Protein 3KLJ (pdb70)

GO terms:
  GO:0050660 flavin adenine dinucleotide binding (F, IDA)
  GO:0009055 electron transfer activity (F, IDA)
  GO:0015044 rubredoxin-NAD+ reductase activity (F, IDA)
  GO:0072592 oxygen metabolic process (P, IDA)

Solvent-accessible surface area: 17736 Å² total; per-residue (Å²): 156,70,13,75,1,0,0,9,11,4,12,13,8,0,11,12,0,0,116,13,0,46,80,108,30,126,28,6,4,0,2,11,67,37,126,38,18,0,4,85,48,53,73,7,24,41,0,5,28,134,113,71,44,22,76,68,3,33,52,63,122,97,93,54,8,128,172,46,111,7,92,38,36,54,72,31,93,3,44,46,11,53,25,143,94,59,46,0,27,2,154,83,44,69,108,2,110,4,90,60,0,0,0,6,23,17,6,84,12,36,145,72,200,6,47,88,20,158,100,60,16,20,16,48,20,13,39,37,0,68,118,0,34,86,30,5,140,115,91,37,85,1,0,0,5,7,18,30,36,72,0,1,31,0,0,40,4,0,61,87,57,65,16,84,11,16,1,0,8,119,80,72,42,1,3,45,158,51,1,18,110,54,0,0,53,20,0,45,74,33,0,66,177,90,56,1,81,2,75,43,95,17,87,22,114,143,30,8,109,35,2,136,53,2,0,4,0,4,16,46,46,42,110,9,39,39,93,13,10,137,127,21,142,9,31,44,162,117,0,0,52,14,57,46,45,0,50,16,70,44,158,33,1,12,0,0,3,29,0,2,18,16,189,62,109,24,62,38,58,40,60,5,7,54,66,5,0,68,2,0,0,21,12,3,31,69,73,117,27,67,7,82,94,74,46,50,46,97,34,12,163,0,27,84,21,34,0,9,30,15,47,81,7,78,112,20,177,42,77,75,60,21,106,22,94,82,138,92,45,1,6,0,0,13,0,88,126,59,92,6,47,0,2,0,2,0,31,31,58,68,21,0,37,91,1,41,131,5,26,103,84,52,83,78,5,145,63,47,89,42,32,97,19,0,56,122,72,60

Radius of gyration: 22.46 Å; Cα contacts (8 Å, |Δi|>4): 890; chains: 1; bounding box: 48×58×66 Å

Secondary structure (DSSP, 8-state):
-B-SEEEE--SHHHHHHHHHHTTT-S-EEEE-SSSS--B-GGGHHHHHHS---GGGTBSS-HHHHHHTT-EEE-S--EEEEETTTTEEEETTS-EEE-SEEEE---EEE-----TT-S-EE--SSHHHHHHHHHHHHHHS-EEEE--SHHHHHHHHHHHHHT--EEEE-SSSSS-TTTS-HHHHHHHHHHHHTTT-EEE-S--GGG-HHHHHHSEEEE---EEE--GGGTTS---BSSSEEE-TT-B-SSTTEEE-GGGEEETTB----HHHHHHHHHHHHHHHTT------------EEEETTEEEEEES--TT---SEEEEEE-SS-EEEEEEETTEEEEEEEES-HHHHHHHHHHHHTT-B-S--S-HHHHHTT-

Foldseek 3Di:
DEWAEEEEAAELLSVLLVVLLFPLGQTAEYEHLAQDGYFPQVCLLCCLQVVDARVVTHPDDPVVCVVRVYHYDYNWHFQAADQVQQWTAIPVRDIYHYNFYEYEHAKDADDDDFPLAPDEAARGDNVSSVVQNVQQVVLQAAEEEAQDQVSQSNQVSNVSNPGHYEYEYQAAFGPLFFDPPVRRVLVQVVCVVVRHYYHYNDDRNVVNVVNNSHHYYYDHDIFADDNNCVVDPFDDDRAGEAEQLQDTPGPSYGYFAQRYAYPNDRPRDSVRSSQRSSSNSCVSSPHRDGHDDDDFDWDDPHPPKTKGWDARPNPDDAPDWDWDDDPQKTKIFGHHQQATHIIMMIRCVVQSVVNRCRNVVGPGQPDPPHPVSVSVVD

Organism: Clostridium acetobutylicum (strain ATCC 824 / DSM 792 / JCM 1419 / IAM 19013 / LMG 5710 / NBRC 13948 / NRRL B-527 / VKM B-1787 / 2291 / W) (NCBI:txid272562)

Nearest PDB structures (foldseek):
  3klj-assembly1_A  TM=1.003E+00  e=1.150E-79  Clostridium acetobutylicum
  3lxd-assembly1_A  TM=8.531E-01  e=1.198E-29  Novosphingobium aromaticivorans DSM 12444
  1xhc-assembly1_A  TM=8.259E-01  e=2.264E-26  Pyrococcus furiosus DSM 3638
  2v3b-assembly1_A  TM=8.814E-01  e=6.189E-26  Pseudomonas aeruginosa PAO1
  5vn0-assembly2_C  TM=8.274E-01  e=6.611E-22  Levilactobacillus brevis ATCC 367

CATH classification: 3.50.50.60 (+2 more: 3.50.50.60, 3.30.390.30)

Structure (mmCIF, N/CA/C/O backbone):
data_3KLJ
#
_entry.id   3KLJ
#
_cell.length_a   98.576
_cell.length_b   98.576
_cell.length_c   88.267
_cell.angle_alpha   90.00
_cell.angle_beta   90.00
_cell.angle_gamma   90.00
#
_symmetry.space_group_name_H-M   'P 43 2 2'
#
loop_
_entity.id
_entity.type
_entity.pdbx_description
1 polymer 'NAD(FAD)-dependent dehydrogenase, NirB-family (N-terminal domain)'
2 non-polymer 'FLAVIN-ADENINE DINUCLEOTIDE'
3 water water
#
loop_
_atom_site.group_PDB
_atom_site.id
_atom_site.type_symbol
_atom_site.label_atom_id
_atom_site.label_alt_id
_atom_site.label_comp_id
_atom_site.label_asym_id
_atom_site.label_entity_id
_atom_site.label_seq_id
_atom_site.pdbx_PDB_ins_code
_atom_site.Cartn_x
_atom_site.Cartn_y
_atom_site.Cartn_z
_atom_site.occupancy
_atom_site.B_iso_or_equiv
_atom_site.auth_seq_id
_atom_site.auth_comp_id
_atom_site.auth_asym_id
_atom_site.auth_atom_id
_atom_site.pdbx_PDB_model_num
ATOM 1 N N . LYS A 1 8 ? -7.404 -20.266 -31.477 1.00 45.40 2 LYS A N 1
ATOM 2 C CA . LYS A 1 8 ? -8.107 -19.469 -30.430 1.00 44.49 2 LYS A CA 1
ATOM 3 C C . LYS A 1 8 ? -7.225 -19.193 -29.206 1.00 43.11 2 LYS A C 1
ATOM 4 O O . LYS A 1 8 ? -6.416 -20.044 -28.798 1.00 43.65 2 LYS A O 1
ATOM 10 N N . SER A 1 9 ? -7.383 -17.999 -28.636 1.00 40.41 3 SER A N 1
ATOM 11 C CA . SER A 1 9 ? -6.635 -17.579 -27.455 1.00 37.75 3 SER A CA 1
ATOM 12 C C . SER A 1 9 ? -7.475 -16.641 -26.589 1.00 35.99 3 SER A C 1
ATOM 13 O O . SER A 1 9 ? -8.171 -15.768 -27.112 1.00 35.68 3 SER A O 1
ATOM 16 N N . THR A 1 10 ? -7.410 -16.834 -25.272 1.00 33.43 4 THR A N 1
ATOM 17 C CA . THR A 1 10 ? -8.167 -16.023 -24.310 1.00 31.17 4 THR A CA 1
ATOM 18 C C . THR A 1 10 ? -7.289 -15.591 -23.145 1.00 29.23 4 THR A C 1
ATOM 19 O O . THR A 1 10 ? -6.166 -16.074 -23.008 1.00 29.06 4 THR A O 1
ATOM 23 N N . LYS A 1 11 ? -7.797 -14.673 -22.320 1.00 27.31 5 LYS A N 1
ATOM 24 C CA A LYS A 1 11 ? -7.109 -14.254 -21.100 0.50 26.28 5 LYS A CA 1
ATOM 25 C CA B LYS A 1 11 ? -7.087 -14.276 -21.110 0.50 26.30 5 LYS A CA 1
ATOM 26 C C . LYS A 1 11 ? -7.240 -15.361 -20.047 1.00 25.69 5 LYS A C 1
ATOM 27 O O . LYS A 1 11 ? -6.242 -15.957 -19.621 1.00 25.22 5 LYS A O 1
ATOM 38 N N . ILE A 1 12 ? -8.484 -15.631 -19.645 1.00 24.26 6 ILE A N 1
ATOM 39 C CA . ILE A 1 12 ? -8.779 -16.657 -18.643 1.00 23.23 6 ILE A CA 1
ATOM 40 C C . ILE A 1 12 ? -9.411 -17.882 -19.285 1.00 22.24 6 ILE A C 1
ATOM 41 O O . ILE A 1 12 ? -10.513 -17.809 -19.858 1.00 21.69 6 ILE A O 1
ATOM 46 N N . LEU A 1 13 ? -8.688 -18.995 -19.195 1.00 20.81 7 LEU A N 1
ATOM 47 C CA . LEU A 1 13 ? -9.175 -20.288 -19.637 1.00 20.32 7 LEU A CA 1
ATOM 48 C C . LEU A 1 13 ? -9.623 -21.085 -18.425 1.00 20.04 7 LEU A C 1
ATOM 49 O O . LEU A 1 13 ? -8.850 -21.287 -17.488 1.00 19.35 7 LEU A O 1
ATOM 54 N N . ILE A 1 14 ? -10.875 -21.531 -18.460 1.00 19.87 8 ILE A N 1
ATOM 55 C CA . ILE A 1 14 ? -11.437 -22.350 -17.396 1.00 19.57 8 ILE A CA 1
ATOM 56 C C . ILE A 1 14 ? -11.673 -23.767 -17.912 1.00 19.60 8 ILE A C 1
ATOM 57 O O . ILE A 1 14 ? -12.495 -23.994 -18.815 1.00 19.38 8 ILE A O 1
ATOM 62 N N . LEU A 1 15 ? -10.939 -24.710 -17.331 1.00 19.54 9 LEU A N 1
ATOM 63 C CA . LEU A 1 15 ? -10.986 -26.108 -17.721 1.00 19.89 9 LEU A CA 1
ATOM 64 C C . LEU A 1 15 ? -11.985 -26.872 -16.847 1.00 20.05 9 LEU A C 1
ATOM 65 O O . LEU A 1 15 ? -11.676 -27.256 -15.708 1.00 20.61 9 LEU A O 1
ATOM 70 N N . GLY A 1 16 ? -13.182 -27.076 -17.395 1.00 19.77 10 GLY A N 1
ATOM 71 C CA . GLY A 1 16 ? -14.295 -27.710 -16.705 1.00 19.54 10 GLY A CA 1
ATOM 72 C C . GLY A 1 16 ? -15.376 -26.698 -16.361 1.00 19.40 10 GLY A C 1
ATOM 73 O O . GLY A 1 16 ? -15.084 -25.641 -15.794 1.00 19.55 10 GLY A O 1
ATOM 74 N N . ALA A 1 17 ? -16.626 -27.015 -16.695 1.00 19.19 11 ALA A N 1
ATOM 75 C CA . ALA A 1 17 ? -17.738 -26.112 -16.425 1.00 18.75 11 ALA A CA 1
ATOM 76 C C . ALA A 1 17 ? -18.782 -26.740 -15.487 1.00 18.91 11 ALA A C 1
ATOM 77 O O . ALA A 1 17 ? -19.930 -26.976 -15.859 1.00 19.23 11 ALA A O 1
ATOM 79 N N . GLY A 1 18 ? -18.350 -27.031 -14.269 1.00 18.59 12 GLY A N 1
ATOM 80 C CA . GLY A 1 18 ? -19.253 -27.407 -13.202 1.00 18.58 12 GLY A CA 1
ATOM 81 C C . GLY A 1 18 ? -19.368 -26.215 -12.271 1.00 18.34 12 GLY A C 1
ATOM 82 O O . GLY A 1 18 ? -19.012 -25.090 -12.654 1.00 18.83 12 GLY A O 1
ATOM 83 N N . PRO A 1 19 ? -19.850 -26.444 -11.040 1.00 18.33 13 PRO A N 1
ATOM 84 C CA . PRO A 1 19 ? -20.000 -25.363 -10.050 1.00 17.84 13 PRO A CA 1
ATOM 85 C C . PRO A 1 19 ? -18.697 -24.599 -9.766 1.00 17.85 13 PRO A C 1
ATOM 86 O O . PRO A 1 19 ? -18.730 -23.368 -9.617 1.00 18.24 13 PRO A O 1
ATOM 90 N N . ALA A 1 20 ? -17.565 -25.296 -9.726 1.00 17.18 14 ALA A N 1
ATOM 91 C CA . ALA A 1 20 ? -16.289 -24.618 -9.454 1.00 17.26 14 ALA A CA 1
ATOM 92 C C . ALA A 1 20 ? -15.893 -23.703 -10.597 1.00 17.29 14 ALA A C 1
ATOM 93 O O . ALA A 1 20 ? -15.620 -22.518 -10.372 1.00 17.28 14 ALA A O 1
ATOM 95 N N . GLY A 1 21 ? -15.872 -24.252 -11.815 1.00 17.06 15 GLY A N 1
ATOM 96 C CA . GLY A 1 21 ? -15.655 -23.461 -13.024 1.00 17.22 15 GLY A CA 1
ATOM 97 C C . GLY A 1 21 ? -16.597 -22.273 -13.144 1.00 17.58 15 GLY A C 1
ATOM 98 O O . GLY A 1 21 ? -16.167 -21.150 -13.439 1.00 17.93 15 GLY A O 1
ATOM 99 N N . PHE A 1 22 ? -17.887 -22.510 -12.922 1.00 17.79 16 PHE A N 1
ATOM 100 C CA . PHE A 1 22 ? -18.854 -21.425 -12.965 1.00 17.77 16 PHE A CA 1
ATOM 101 C C . PHE A 1 22 ? -18.492 -20.297 -11.993 1.00 17.89 16 PHE A C 1
ATOM 102 O O . PHE A 1 22 ? -18.473 -19.125 -12.380 1.00 18.29 16 PHE A O 1
ATOM 110 N N . SER A 1 23 ? -18.221 -20.657 -10.737 1.00 18.20 17 SER A N 1
ATOM 111 C CA A SER A 1 23 ? -17.870 -19.678 -9.711 0.50 18.09 17 SER A CA 1
ATOM 112 C CA B SER A 1 23 ? -17.872 -19.676 -9.712 0.50 18.01 17 SER A CA 1
ATOM 113 C C . SER A 1 23 ? -16.636 -18.855 -10.097 1.00 18.13 17 SER A C 1
ATOM 114 O O . SER A 1 23 ? -16.580 -17.655 -9.836 1.00 17.96 17 SER A O 1
ATOM 119 N N . ALA A 1 24 ? -15.650 -19.494 -10.731 1.00 17.99 18 ALA A N 1
ATOM 120 C CA . ALA A 1 24 ? -14.465 -18.755 -11.212 1.00 17.97 18 ALA A CA 1
ATOM 121 C C . ALA A 1 24 ? -14.831 -17.741 -12.301 1.00 17.75 18 ALA A C 1
ATOM 122 O O . ALA A 1 24 ? -14.385 -16.591 -12.259 1.00 17.80 18 ALA A O 1
ATOM 124 N N . ALA A 1 25 ? -15.635 -18.171 -13.272 1.00 17.62 19 ALA A N 1
ATOM 125 C CA . ALA A 1 25 ? -16.106 -17.279 -14.344 1.00 17.76 19 ALA A CA 1
ATOM 126 C C . ALA A 1 25 ? -16.824 -16.073 -13.752 1.00 18.00 19 ALA A C 1
ATOM 127 O O 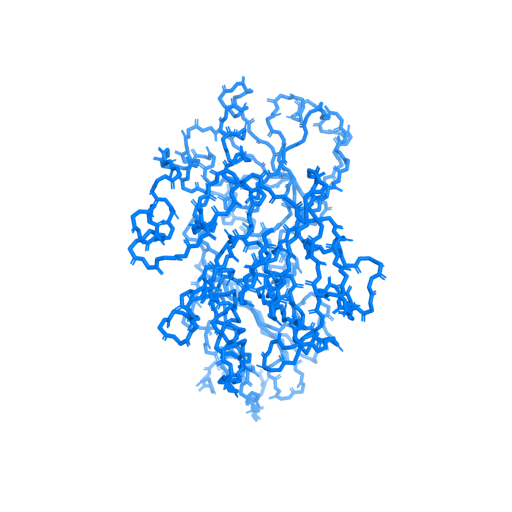. ALA A 1 25 ? -16.455 -14.925 -14.037 1.00 17.94 19 ALA A O 1
ATOM 129 N N . LYS A 1 26 ? -17.816 -16.346 -12.902 1.00 18.10 20 LYS A N 1
ATOM 130 C CA . LYS A 1 26 ? -18.566 -15.305 -12.199 1.00 19.10 20 LYS A CA 1
ATOM 131 C C . LYS A 1 26 ? -17.654 -14.335 -11.435 1.00 19.19 20 LYS A C 1
ATOM 132 O O . LYS A 1 26 ? -17.862 -13.126 -11.473 1.00 19.43 20 LYS A O 1
ATOM 138 N N . ALA A 1 27 ? -16.651 -14.873 -10.748 1.00 19.84 21 ALA A N 1
ATOM 139 C CA . ALA A 1 27 ? -15.683 -14.060 -10.012 1.00 20.50 21 ALA A CA 1
ATOM 140 C C . ALA A 1 27 ? -14.816 -13.198 -10.940 1.00 21.05 21 ALA A C 1
ATOM 141 O O . ALA A 1 27 ? -14.525 -12.049 -10.626 1.00 20.66 21 ALA A O 1
ATOM 143 N N . ALA A 1 28 ? -14.422 -13.761 -12.081 1.00 22.10 22 ALA A N 1
ATOM 144 C CA . ALA A 1 28 ? -13.607 -13.057 -13.081 1.00 22.91 22 ALA A CA 1
ATOM 145 C C . ALA A 1 28 ? -14.355 -11.920 -13.791 1.00 23.78 22 ALA A C 1
ATOM 146 O O . ALA A 1 28 ? -13.725 -11.023 -14.362 1.00 23.89 22 ALA A O 1
ATOM 148 N N . LEU A 1 29 ? -15.690 -11.972 -13.762 1.00 24.72 23 LEU A N 1
ATOM 149 C CA . LEU A 1 29 ? -16.552 -10.975 -14.426 1.00 25.52 23 LEU A CA 1
ATOM 150 C C . LEU A 1 29 ? -16.307 -9.540 -13.980 1.00 26.18 23 LEU A C 1
ATOM 151 O O . LEU A 1 29 ? -16.108 -9.269 -12.793 1.00 26.68 23 LEU A O 1
ATOM 156 N N . GLY A 1 30 ? -16.331 -8.627 -14.944 1.00 26.91 24 GLY A N 1
ATOM 157 C CA . GLY A 1 30 ? -16.078 -7.210 -14.689 1.00 27.77 24 GLY A CA 1
ATOM 158 C C . GLY A 1 30 ? -14.602 -6.909 -14.511 1.00 28.22 24 GLY A C 1
ATOM 159 O O . GLY A 1 30 ? -14.117 -5.874 -14.973 1.00 28.59 24 GLY A O 1
ATOM 160 N N . LYS A 1 31 ? -13.889 -7.817 -13.849 1.00 28.55 25 LYS A N 1
ATOM 161 C CA . LYS A 1 31 ? -12.470 -7.638 -13.577 1.00 29.08 25 LYS A CA 1
ATOM 162 C C . LYS A 1 31 ? -11.619 -8.009 -14.802 1.00 28.96 25 LYS A C 1
ATOM 163 O O . LYS A 1 31 ? -10.721 -7.255 -15.185 1.00 29.25 25 LYS A O 1
ATOM 169 N N . CYS A 1 32 ? -11.892 -9.177 -15.387 1.00 28.69 26 CYS A N 1
ATOM 170 C CA A CYS A 1 32 ? -11.274 -9.561 -16.658 0.50 28.72 26 CYS A CA 1
ATOM 171 C CA B CYS A 1 32 ? -11.269 -9.632 -16.634 0.50 28.21 26 CYS A CA 1
ATOM 172 C C . CYS A 1 32 ? -12.321 -9.598 -17.754 1.00 28.23 26 CYS A C 1
ATOM 173 O O . CYS A 1 32 ? -13.504 -9.836 -17.498 1.00 28.42 26 CYS A O 1
ATOM 178 N N . ASP A 1 33 ? -11.895 -9.328 -18.984 1.00 28.17 27 ASP A N 1
ATOM 179 C CA . ASP A 1 33 ? -12.857 -9.134 -20.084 1.00 27.84 27 ASP A CA 1
ATOM 180 C C . ASP A 1 33 ? -12.822 -10.189 -21.202 1.00 27.17 27 ASP A C 1
ATOM 181 O O . ASP A 1 33 ? -13.436 -9.996 -22.258 1.00 27.78 27 ASP A O 1
ATOM 186 N N . ASP A 1 34 ? -12.110 -11.289 -20.970 1.00 25.81 28 ASP A N 1
ATOM 187 C CA . ASP A 1 34 ? -11.951 -12.333 -21.975 1.00 24.63 28 ASP A CA 1
ATOM 188 C C . ASP A 1 34 ? -11.866 -13.706 -21.298 1.00 23.79 28 ASP A C 1
ATOM 189 O O . ASP A 1 34 ? -10.773 -14.208 -21.004 1.00 22.82 28 ASP A O 1
ATOM 194 N N . ILE A 1 35 ? -13.039 -14.297 -21.070 1.00 22.88 29 ILE A N 1
ATOM 195 C CA . ILE A 1 35 ? -13.182 -15.553 -20.331 1.00 22.35 29 ILE A CA 1
ATOM 196 C C . ILE A 1 35 ? -13.764 -16.660 -21.214 1.00 22.13 29 ILE A C 1
ATOM 197 O O . ILE A 1 35 ? -14.824 -16.487 -21.845 1.00 21.53 29 ILE A O 1
ATOM 202 N N . THR A 1 36 ? -13.079 -17.801 -21.233 1.00 21.65 30 THR A N 1
ATOM 203 C CA . THR A 1 36 ? -13.535 -18.988 -21.956 1.00 21.59 30 THR A CA 1
ATOM 204 C C . THR A 1 36 ? -13.588 -20.206 -21.046 1.00 21.88 30 THR A C 1
ATOM 205 O O . THR A 1 36 ? -12.632 -20.489 -20.323 1.00 22.31 30 THR A O 1
ATOM 209 N N . MET A 1 37 ? -14.704 -20.925 -21.104 1.00 22.13 31 MET A N 1
ATOM 210 C CA . MET A 1 37 ? -14.893 -22.153 -20.352 1.00 22.39 31 MET A CA 1
ATOM 211 C C . MET A 1 37 ? -14.966 -23.340 -21.294 1.00 22.68 31 MET A C 1
ATOM 212 O O . MET A 1 37 ? -15.725 -23.320 -22.269 1.00 22.81 31 MET A O 1
ATOM 217 N N . ILE A 1 38 ? -14.183 -24.371 -20.989 1.00 22.57 32 ILE A N 1
ATOM 218 C CA . ILE A 1 38 ? -14.235 -25.636 -21.707 1.00 23.06 32 ILE A CA 1
ATOM 219 C C . ILE A 1 38 ? -15.042 -26.640 -20.883 1.00 22.97 32 ILE A C 1
ATOM 220 O O . ILE A 1 38 ? -14.760 -26.814 -19.705 1.00 23.02 32 ILE A O 1
ATOM 225 N N . ASN A 1 39 ? -16.043 -27.291 -21.478 1.00 23.55 33 ASN A N 1
ATOM 226 C CA . ASN A 1 39 ? -16.775 -28.349 -20.757 1.00 23.94 33 ASN A CA 1
ATOM 227 C C . ASN A 1 39 ? -17.015 -29.614 -21.561 1.00 23.88 33 ASN A C 1
ATOM 228 O O . ASN A 1 39 ? -17.495 -29.552 -22.692 1.00 23.80 33 ASN A O 1
ATOM 233 N N . SER A 1 40 ? -16.690 -30.755 -20.955 1.00 23.72 34 SER A N 1
ATOM 234 C CA . SER A 1 40 ? -16.809 -32.060 -21.599 1.00 23.95 34 SER A CA 1
ATOM 235 C C . SER A 1 40 ? -18.265 -32.475 -21.833 1.00 23.87 34 SER A C 1
ATOM 236 O O . SER A 1 40 ? -18.549 -33.219 -22.774 1.00 23.97 34 SER A O 1
ATOM 239 N N . GLU A 1 41 ? -19.172 -31.991 -20.981 1.00 23.57 35 GLU A N 1
ATOM 240 C CA . GLU A 1 41 ? -20.607 -32.283 -21.099 1.00 23.36 35 GLU A CA 1
ATOM 241 C C . GLU A 1 41 ? -21.284 -31.350 -22.108 1.00 23.47 35 GLU A C 1
ATOM 242 O O . GLU A 1 41 ? -20.728 -30.311 -22.475 1.00 23.68 35 GLU A O 1
ATOM 248 N N . LYS A 1 42 ? -22.486 -31.718 -22.547 1.00 23.11 36 LYS A N 1
ATOM 249 C CA . LYS A 1 42 ? -23.220 -30.900 -23.516 1.00 23.13 36 LYS A CA 1
ATOM 250 C C . LYS A 1 42 ? -24.158 -29.888 -22.848 1.00 22.80 36 LYS A C 1
ATOM 251 O O . LYS A 1 42 ? -24.966 -29.238 -23.520 1.00 23.06 36 LYS A O 1
ATOM 257 N N . TYR A 1 43 ? -24.019 -29.752 -21.530 1.00 21.86 37 TYR A N 1
ATOM 258 C CA . TYR A 1 43 ? -24.861 -28.866 -20.724 1.00 21.39 37 TYR A CA 1
ATOM 259 C C . TYR A 1 43 ? -24.031 -27.792 -20.035 1.00 21.03 37 TYR A C 1
ATOM 260 O O . TYR A 1 43 ? -22.861 -28.011 -19.701 1.00 21.63 37 TYR A O 1
ATOM 269 N N . LEU A 1 44 ? -24.640 -26.627 -19.841 1.00 20.71 38 LEU A N 1
ATOM 270 C CA . LEU A 1 44 ? -24.065 -25.563 -19.013 1.00 20.13 38 LEU A CA 1
ATOM 271 C C . LEU A 1 44 ? -23.898 -26.030 -17.556 1.00 19.67 38 LEU A C 1
ATOM 272 O O . LEU A 1 44 ? -24.463 -27.060 -17.175 1.00 19.67 38 LEU A O 1
ATOM 277 N N . PRO A 1 45 ? -23.102 -25.295 -16.749 1.00 18.82 39 PRO A N 1
ATOM 278 C CA . PRO A 1 45 ? -22.967 -25.628 -15.336 1.00 18.55 39 PRO A CA 1
ATOM 279 C C . PRO A 1 45 ? -24.304 -25.843 -14.634 1.00 17.63 39 PRO A C 1
ATOM 280 O O . PRO A 1 45 ? -25.204 -25.008 -14.728 1.00 16.66 39 PRO A O 1
ATOM 284 N N . TYR A 1 46 ? -24.410 -26.958 -13.922 1.00 17.34 40 TYR A N 1
ATOM 285 C CA . TYR A 1 46 ? -25.628 -27.266 -13.184 1.00 17.44 40 TYR A CA 1
ATOM 286 C C . TYR A 1 46 ? -25.343 -27.689 -11.751 1.00 17.40 40 TYR A C 1
ATOM 287 O O . TYR A 1 46 ? -24.219 -28.104 -11.424 1.00 17.60 40 TYR A O 1
ATOM 296 N N . TYR A 1 47 ? -26.361 -27.556 -10.902 1.00 17.29 41 TYR A N 1
ATOM 297 C CA . TYR A 1 47 ? -26.243 -27.872 -9.480 1.00 16.83 41 TYR A CA 1
ATOM 298 C C . TYR A 1 47 ? -26.270 -29.389 -9.318 1.00 16.26 41 TYR A C 1
ATOM 299 O O . TYR A 1 47 ? -27.322 -29.990 -9.030 1.00 15.43 41 TYR A O 1
ATOM 308 N N . ARG A 1 48 ? -25.101 -29.988 -9.525 1.00 14.62 42 ARG A N 1
ATOM 309 C CA . ARG A 1 48 ? -24.932 -31.445 -9.541 1.00 14.29 42 ARG A CA 1
ATOM 310 C C . ARG A 1 48 ? -25.596 -32.222 -8.369 1.00 13.71 42 ARG A C 1
ATOM 311 O O . ARG A 1 48 ? -26.154 -33.292 -8.613 1.00 13.08 42 ARG A O 1
ATOM 319 N N . PRO A 1 49 ? -25.527 -31.705 -7.108 1.00 13.60 43 PRO A N 1
ATOM 320 C CA . PRO A 1 49 ? -26.184 -32.443 -6.015 1.00 13.91 43 PRO A CA 1
ATOM 321 C C . PRO A 1 49 ? -27.687 -32.667 -6.168 1.00 14.85 43 PRO A C 1
ATOM 322 O O . PRO A 1 49 ? -28.248 -33.471 -5.422 1.00 14.79 43 PRO A O 1
ATOM 326 N N . ARG A 1 50 ? -28.331 -32.001 -7.126 1.00 15.04 44 ARG A N 1
ATOM 327 C CA . ARG A 1 50 ? -29.773 -32.175 -7.297 1.00 16.30 44 ARG A CA 1
ATOM 328 C C . ARG A 1 50 ? -30.113 -33.244 -8.340 1.00 16.38 44 ARG A C 1
ATOM 329 O O . ARG A 1 50 ? -31.269 -33.392 -8.700 1.00 16.21 44 ARG A O 1
ATOM 337 N N . LEU A 1 51 ? -29.106 -33.992 -8.796 1.00 16.95 45 LEU A N 1
ATOM 338 C CA . LEU A 1 51 ? -29.321 -35.071 -9.766 1.00 17.46 45 LEU A CA 1
ATOM 339 C C . LEU A 1 51 ? -30.349 -36.100 -9.268 1.00 18.42 45 LEU A C 1
ATOM 340 O O . LEU A 1 51 ? -31.102 -36.668 -10.063 1.00 18.47 45 LEU A O 1
ATOM 345 N N . ASN A 1 52 ? -30.398 -36.312 -7.954 1.00 19.04 46 ASN A N 1
ATOM 346 C CA A ASN A 1 52 ? -31.388 -37.206 -7.366 0.50 19.60 46 ASN A CA 1
ATOM 347 C CA B ASN A 1 52 ? -31.392 -37.202 -7.358 0.50 19.67 46 ASN A CA 1
ATOM 348 C C . ASN A 1 52 ? -32.824 -36.753 -7.647 1.00 19.63 46 ASN A C 1
ATOM 349 O O . ASN A 1 52 ? -33.729 -37.574 -7.713 1.00 20.05 46 ASN A O 1
ATOM 358 N N . GLU A 1 53 ? -33.015 -35.447 -7.844 1.00 19.59 47 GLU A N 1
ATOM 359 C CA . GLU A 1 53 ? -34.335 -34.881 -8.150 1.00 19.99 47 GLU A CA 1
ATOM 360 C C . GLU A 1 53 ? -34.768 -35.102 -9.598 1.00 19.58 47 GLU A C 1
ATOM 361 O O . GLU A 1 53 ? -35.969 -35.123 -9.901 1.00 19.51 47 GLU A O 1
ATOM 367 N N . ILE A 1 54 ? -33.790 -35.253 -10.484 1.00 19.25 48 ILE A N 1
ATOM 368 C CA . ILE A 1 54 ? -34.048 -35.640 -11.868 1.00 18.92 48 ILE A CA 1
ATOM 369 C C . ILE A 1 54 ? -34.740 -37.009 -11.847 1.00 18.67 48 ILE A C 1
ATOM 370 O O . ILE A 1 54 ? -35.724 -37.236 -12.551 1.00 18.59 48 ILE A O 1
ATOM 375 N N . ILE A 1 55 ? -34.231 -37.897 -10.996 1.00 18.49 49 ILE A N 1
ATOM 376 C CA . ILE A 1 55 ? -34.822 -39.212 -10.785 1.00 18.36 49 ILE A CA 1
ATOM 377 C C . ILE A 1 55 ? -36.125 -39.106 -9.962 1.00 18.07 49 ILE A C 1
ATOM 378 O O . ILE A 1 55 ? -37.182 -39.503 -10.441 1.00 18.32 49 ILE A O 1
ATOM 383 N N . ALA A 1 56 ? -36.055 -38.544 -8.750 1.00 17.55 50 ALA A N 1
ATOM 384 C CA . ALA A 1 56 ? -37.215 -38.512 -7.837 1.00 17.11 50 ALA A CA 1
ATOM 385 C C . ALA A 1 56 ? -38.430 -37.677 -8.282 1.00 16.91 50 ALA A C 1
ATOM 386 O O . ALA A 1 56 ? -39.574 -38.055 -8.009 1.00 16.37 50 ALA A O 1
ATOM 388 N N . LYS A 1 57 ? -38.183 -36.544 -8.939 1.00 16.75 51 LYS A N 1
ATOM 389 C CA . LYS A 1 57 ? -39.257 -35.601 -9.283 1.00 16.47 51 LYS A CA 1
ATOM 390 C C . LYS A 1 57 ? -39.473 -35.433 -10.782 1.00 15.94 51 LYS A C 1
ATOM 391 O O . LYS A 1 57 ? -40.308 -34.616 -11.205 1.00 15.71 51 LYS A O 1
ATOM 397 N N . ASN A 1 58 ? -38.741 -36.214 -11.577 1.00 15.69 52 ASN A N 1
ATOM 398 C CA A ASN A 1 58 ? -38.843 -36.145 -13.041 0.50 15.32 52 ASN A CA 1
ATOM 399 C CA B ASN A 1 58 ? -38.800 -36.144 -13.043 0.50 15.59 52 ASN A CA 1
ATOM 400 C C . ASN A 1 58 ? -38.499 -34.742 -13.570 1.00 15.23 52 ASN A C 1
ATOM 401 O O . ASN A 1 58 ? -39.076 -34.279 -14.557 1.00 15.18 52 ASN A O 1
ATOM 410 N N . LYS A 1 59 ? -37.571 -34.066 -12.893 1.00 15.26 53 LYS A N 1
ATOM 411 C CA . LYS A 1 59 ? -37.075 -32.764 -13.339 1.00 15.28 53 LYS A CA 1
ATOM 412 C C . LYS A 1 59 ? -36.080 -32.954 -14.486 1.00 15.45 53 LYS A C 1
ATOM 413 O O . LYS A 1 59 ? -35.493 -34.029 -14.630 1.00 15.56 53 LYS A O 1
ATOM 419 N N . SER A 1 60 ? -35.904 -31.924 -15.311 1.00 15.77 54 SER A N 1
ATOM 420 C CA . SER A 1 60 ? -34.945 -31.979 -16.417 1.00 15.77 54 SER A CA 1
ATOM 421 C C . SER A 1 60 ? -33.704 -31.130 -16.144 1.00 16.01 54 SER A C 1
ATOM 422 O O . SER A 1 60 ? -33.560 -30.543 -15.051 1.00 15.54 54 SER A O 1
ATOM 425 N N . ILE A 1 61 ? -32.794 -31.096 -17.124 1.00 15.39 55 ILE A N 1
ATOM 426 C CA . ILE A 1 61 ? -31.552 -30.332 -17.014 1.00 14.95 55 ILE A CA 1
ATOM 427 C C . ILE A 1 61 ? -31.835 -28.854 -16.740 1.00 14.91 55 ILE A C 1
ATOM 428 O O . ILE A 1 61 ? -31.197 -28.232 -15.887 1.00 14.66 55 ILE A O 1
ATOM 433 N N . ASP A 1 62 ? -32.814 -28.318 -17.456 1.00 14.78 56 ASP A N 1
ATOM 434 C CA . ASP A 1 62 ? -33.224 -26.925 -17.321 1.00 15.46 56 ASP A CA 1
ATOM 435 C C . ASP A 1 62 ? -33.558 -26.502 -15.887 1.00 14.95 56 ASP A C 1
ATOM 436 O O . ASP A 1 62 ? -33.301 -25.358 -15.511 1.00 14.66 56 ASP A O 1
ATOM 441 N N . ASP A 1 63 ? -34.101 -27.432 -15.095 1.00 14.46 57 ASP A N 1
ATOM 442 C CA . ASP A 1 63 ? -34.480 -27.151 -13.716 1.00 14.12 57 ASP A CA 1
ATOM 443 C C . ASP A 1 63 ? -33.298 -27.090 -12.757 1.00 13.88 57 ASP A C 1
ATOM 444 O O . ASP A 1 63 ? -33.458 -26.614 -11.633 1.00 13.31 57 ASP A O 1
ATOM 449 N N . ILE A 1 64 ? -32.133 -27.593 -13.176 1.00 13.76 58 ILE A N 1
ATOM 450 C CA . ILE A 1 64 ? -30.966 -27.627 -12.285 1.00 13.62 58 ILE A CA 1
ATOM 451 C C . ILE A 1 64 ? -29.754 -26.812 -12.749 1.00 14.09 58 ILE A C 1
ATOM 452 O O . ILE A 1 64 ? -28.754 -26.729 -12.028 1.00 13.84 58 ILE A O 1
ATOM 457 N N . LEU A 1 65 ? -29.846 -26.219 -13.942 1.00 14.35 59 LEU A N 1
ATOM 458 C CA . LEU A 1 65 ? -28.810 -25.307 -14.457 1.00 14.61 59 LEU A CA 1
ATOM 459 C C . LEU A 1 65 ? -28.623 -24.135 -13.492 1.00 14.35 59 LEU A C 1
ATOM 460 O O . LEU A 1 65 ? -29.605 -23.585 -12.983 1.00 13.14 59 LEU A O 1
ATOM 465 N N . ILE A 1 66 ? -27.372 -23.761 -13.238 1.00 14.64 60 ILE A N 1
ATOM 466 C CA . ILE A 1 66 ? -27.091 -22.604 -12.381 1.00 15.23 60 ILE A CA 1
ATOM 467 C C . ILE A 1 66 ? -27.517 -21.311 -13.095 1.00 15.46 60 ILE A C 1
ATOM 468 O O . ILE A 1 66 ? -28.261 -20.490 -12.542 1.00 14.35 60 ILE A O 1
ATOM 473 N N . LYS A 1 67 ? -27.036 -21.138 -14.325 1.00 15.93 61 LYS A N 1
ATOM 474 C CA . LYS A 1 67 ? -27.448 -20.017 -15.160 1.00 16.43 61 LYS A CA 1
ATOM 475 C C . LYS A 1 67 ? -27.865 -20.546 -16.511 1.00 16.89 61 LYS A C 1
ATOM 476 O O . LYS A 1 67 ? -27.291 -21.523 -17.001 1.00 17.10 61 LYS A O 1
ATOM 482 N N . LYS A 1 68 ? -28.851 -19.892 -17.110 1.00 17.27 62 LYS A N 1
ATOM 483 C CA . LYS A 1 68 ? -29.303 -20.220 -18.466 1.00 17.98 62 LYS A CA 1
ATOM 484 C C . LYS A 1 68 ? -28.375 -19.604 -19.511 1.00 18.07 62 LYS A C 1
ATOM 485 O O . LYS A 1 68 ? -27.523 -18.772 -19.175 1.00 18.22 62 LYS A O 1
ATOM 491 N N . ASN A 1 69 ? -28.530 -20.031 -20.764 1.00 17.98 63 ASN A N 1
ATOM 492 C CA A ASN A 1 69 ? -27.692 -19.562 -21.880 0.50 18.18 63 ASN A CA 1
ATOM 493 C CA B ASN A 1 69 ? -27.679 -19.570 -21.865 0.50 18.11 63 ASN A CA 1
ATOM 494 C C . ASN A 1 69 ? -27.518 -18.051 -21.935 1.00 18.21 63 ASN A C 1
ATOM 495 O O . ASN A 1 69 ? -26.402 -17.553 -22.099 1.00 17.80 63 ASN A O 1
ATOM 504 N N . ASP A 1 70 ? -28.640 -17.337 -21.805 1.00 18.30 64 ASP A N 1
ATOM 505 C CA A ASP A 1 70 ? -28.660 -15.880 -21.915 0.50 18.53 64 ASP A CA 1
ATOM 506 C CA B ASP A 1 70 ? -28.684 -15.875 -21.890 0.50 18.57 64 ASP A CA 1
ATOM 507 C C . ASP A 1 70 ? -27.704 -15.182 -20.945 1.00 18.60 64 ASP A C 1
ATOM 508 O O . ASP A 1 70 ? -27.182 -14.111 -21.249 1.00 18.62 64 ASP A O 1
ATOM 517 N N . TRP A 1 71 ? -27.466 -15.793 -19.790 1.00 18.68 65 TRP A N 1
ATOM 518 C CA . TRP A 1 71 ? -26.568 -15.211 -18.807 1.00 18.53 65 TRP A CA 1
ATOM 519 C C . TRP A 1 71 ? -25.130 -15.161 -19.317 1.00 18.79 65 TRP A C 1
ATOM 520 O O . TRP A 1 71 ? -24.449 -14.148 -19.142 1.00 18.72 65 TRP A O 1
ATOM 531 N N . TYR A 1 72 ? -24.670 -16.254 -19.930 1.00 19.12 66 TYR A N 1
ATOM 532 C CA . TYR A 1 72 ? -23.300 -16.333 -20.459 1.00 19.43 66 TYR A CA 1
ATOM 533 C C . TYR A 1 72 ? -23.089 -15.402 -21.646 1.00 20.03 66 TYR A C 1
ATOM 534 O O . TYR A 1 72 ? -21.987 -14.865 -21.824 1.00 20.15 66 TYR A O 1
ATOM 543 N N . GLU A 1 73 ? -24.138 -15.219 -22.452 1.00 20.57 67 GLU A N 1
ATOM 544 C CA . GLU A 1 73 ? -24.101 -14.296 -23.592 1.00 21.66 67 GLU A CA 1
ATOM 545 C C . GLU A 1 73 ? -24.114 -12.828 -23.155 1.00 21.85 67 GLU A C 1
ATOM 546 O O . GLU A 1 73 ? -23.294 -12.033 -23.621 1.00 21.91 67 GLU A O 1
ATOM 552 N N . LYS A 1 74 ? -25.042 -12.475 -22.260 1.00 22.07 68 LYS A N 1
ATOM 553 C CA . LYS A 1 74 ? -25.113 -11.125 -21.694 1.00 22.23 68 LYS A CA 1
ATOM 554 C C . LYS A 1 74 ? -23.784 -10.736 -21.037 1.00 22.29 68 LYS A C 1
ATOM 555 O O . LYS A 1 74 ? -23.360 -9.585 -21.106 1.00 22.26 68 LYS A O 1
ATOM 561 N N . ASN A 1 75 ? -23.126 -11.707 -20.411 1.00 22.52 69 ASN A N 1
ATOM 562 C CA . ASN A 1 75 ? -21.861 -11.458 -19.724 1.00 22.69 69 ASN A CA 1
ATOM 563 C C . ASN A 1 75 ? -20.622 -11.759 -20.555 1.00 23.05 69 ASN A C 1
ATOM 564 O O . ASN A 1 75 ? -19.497 -11.677 -20.050 1.00 23.11 69 ASN A O 1
ATOM 569 N N . ASN A 1 76 ? -20.837 -12.106 -21.823 1.00 23.54 70 ASN A N 1
ATOM 570 C CA . ASN A 1 76 ? -19.752 -12.419 -22.768 1.00 24.16 70 ASN A CA 1
ATOM 571 C C . ASN A 1 76 ? -18.799 -13.551 -22.390 1.00 24.28 70 ASN A C 1
ATOM 572 O O . ASN A 1 76 ? -17.663 -13.595 -22.864 1.00 24.56 70 ASN A O 1
ATOM 577 N N . ILE A 1 77 ? -19.258 -14.462 -21.544 1.00 24.26 71 ILE A N 1
ATOM 578 C CA . ILE A 1 77 ? -18.467 -15.633 -21.216 1.00 24.42 71 ILE A CA 1
ATOM 579 C C . ILE A 1 77 ? -18.677 -16.678 -22.301 1.00 24.59 71 ILE A C 1
ATOM 580 O O . ILE A 1 77 ? -19.809 -17.069 -22.589 1.00 24.90 71 ILE A O 1
ATOM 585 N N . LYS A 1 78 ? -17.578 -17.119 -22.897 1.00 24.83 72 LYS A N 1
ATOM 586 C CA . LYS A 1 78 ? -17.607 -18.103 -23.973 1.00 25.49 72 LYS A CA 1
ATOM 587 C C . LYS A 1 78 ? -17.505 -19.527 -23.438 1.00 25.75 72 LYS A C 1
ATOM 588 O O . LYS A 1 78 ? -16.522 -19.896 -22.778 1.00 25.60 72 LYS A O 1
ATOM 594 N N . VAL A 1 79 ? -18.531 -20.323 -23.714 1.00 26.19 73 VAL A N 1
ATOM 595 C CA . VAL A 1 79 ? -18.558 -21.713 -23.270 1.00 26.71 73 VAL A CA 1
ATOM 596 C C . VAL A 1 79 ? -18.434 -22.627 -24.483 1.00 27.19 73 VAL A C 1
ATOM 597 O O . VAL A 1 79 ? -19.247 -22.559 -25.408 1.00 27.51 73 VAL A O 1
ATOM 601 N N . ILE A 1 80 ? -17.391 -23.453 -24.490 1.00 27.19 74 ILE A N 1
ATOM 602 C CA . ILE A 1 80 ? -17.246 -24.485 -25.512 1.00 27.24 74 ILE A CA 1
ATOM 603 C C . ILE A 1 80 ? -17.703 -25.810 -24.905 1.00 27.08 74 ILE A C 1
ATOM 604 O O . ILE A 1 80 ? -17.016 -26.381 -24.049 1.00 26.55 74 ILE A O 1
ATOM 609 N N . THR A 1 81 ? -18.872 -26.283 -25.338 1.00 26.98 75 THR A N 1
ATOM 610 C CA . THR A 1 81 ? -19.450 -27.522 -24.801 1.00 26.86 75 THR A CA 1
ATOM 611 C C . THR A 1 81 ? -18.990 -28.738 -25.599 1.00 26.41 75 THR A C 1
ATOM 612 O O . THR A 1 81 ? -18.511 -28.603 -26.733 1.00 26.60 75 THR A O 1
ATOM 616 N N . SER A 1 82 ? -19.144 -29.914 -24.987 1.00 25.77 76 SER A N 1
ATOM 617 C CA . SER A 1 82 ? -18.749 -31.201 -25.557 1.00 25.76 76 SER A CA 1
ATOM 618 C C . SER A 1 82 ? -17.283 -31.217 -26.006 1.00 26.21 76 SER A C 1
ATOM 619 O O . SER A 1 82 ? -16.925 -31.877 -26.983 1.00 26.13 76 SER A O 1
ATOM 622 N N . GLU A 1 83 ? -16.447 -30.481 -25.280 1.00 26.39 77 GLU A N 1
ATOM 623 C CA . GLU A 1 83 ? -15.021 -30.425 -25.567 1.00 27.00 77 GLU A CA 1
ATOM 624 C C . GLU A 1 83 ? -14.203 -30.793 -24.327 1.00 26.69 77 GLU A C 1
ATOM 625 O O . GLU A 1 83 ? -14.515 -30.379 -23.206 1.00 26.69 77 GLU A O 1
ATOM 631 N N . PHE A 1 84 ? -13.165 -31.587 -24.555 1.00 26.49 78 PHE A N 1
ATOM 632 C CA . PHE A 1 84 ? -12.415 -32.260 -23.508 1.00 26.62 78 PHE A CA 1
ATOM 633 C C . PHE A 1 84 ? -10.932 -31.923 -23.663 1.00 25.81 78 PHE A C 1
ATOM 634 O O . PHE A 1 84 ? -10.342 -32.180 -24.713 1.00 25.56 78 PHE A O 1
ATOM 642 N N . ALA A 1 85 ? -10.341 -31.329 -22.626 1.00 24.75 79 ALA A N 1
ATOM 643 C CA . ALA A 1 85 ? -8.900 -31.076 -22.594 1.00 23.85 79 ALA A CA 1
ATOM 644 C C . ALA A 1 85 ? -8.171 -32.382 -22.308 1.00 23.22 79 ALA A C 1
ATOM 645 O O . ALA A 1 85 ? -8.567 -33.135 -21.417 1.00 23.09 79 ALA A O 1
ATOM 647 N N . THR A 1 86 ? -7.128 -32.653 -23.088 1.00 22.17 80 THR A N 1
ATOM 648 C CA . THR A 1 86 ? -6.340 -33.876 -22.944 1.00 21.82 80 THR A CA 1
ATOM 649 C C . THR A 1 86 ? -4.915 -33.581 -22.495 1.00 21.84 80 THR A C 1
ATOM 650 O O . THR A 1 86 ? -4.273 -34.441 -21.899 1.00 22.25 80 THR A O 1
ATOM 654 N N . SER A 1 87 ? -4.434 -32.373 -22.790 1.00 21.78 81 SER A N 1
ATOM 655 C CA . SER A 1 87 ? -3.039 -31.985 -22.545 1.00 22.00 81 SER A CA 1
ATOM 656 C C . SER A 1 87 ? -2.927 -30.538 -22.098 1.00 21.55 81 SER A C 1
ATOM 657 O O . SER A 1 87 ? -3.742 -29.698 -22.487 1.00 21.56 81 SER A O 1
ATOM 660 N N . ILE A 1 88 ? -1.907 -30.259 -21.289 1.00 21.17 82 ILE A N 1
ATOM 661 C CA . ILE A 1 88 ? -1.522 -28.895 -20.939 1.00 20.87 82 ILE A CA 1
ATOM 662 C C . ILE A 1 88 ? -0.030 -28.711 -21.227 1.00 20.80 82 ILE A C 1
ATOM 663 O O . ILE A 1 88 ? 0.793 -29.536 -20.822 1.00 20.42 82 ILE A O 1
ATOM 668 N N . ASP A 1 89 ? 0.295 -27.630 -21.934 1.00 20.67 83 ASP A N 1
ATOM 669 C CA . ASP A 1 89 ? 1.673 -27.202 -22.173 1.00 21.18 83 ASP A CA 1
ATOM 670 C C . ASP A 1 89 ? 1.909 -25.858 -21.457 1.00 21.32 83 ASP A C 1
ATOM 671 O O . ASP A 1 89 ? 1.726 -24.790 -22.045 1.00 21.44 83 ASP A O 1
ATOM 676 N N . PRO A 1 90 ? 2.302 -25.914 -20.170 1.00 21.69 84 PRO A N 1
ATOM 677 C CA . PRO A 1 90 ? 2.436 -24.721 -19.331 1.00 21.70 84 PRO A CA 1
ATOM 678 C C . PRO A 1 90 ? 3.401 -23.644 -19.801 1.00 21.87 84 PRO A C 1
ATOM 679 O O . PRO A 1 90 ? 3.146 -22.468 -19.529 1.00 21.62 84 PRO A O 1
ATOM 683 N N . ASN A 1 91 ? 4.494 -24.023 -20.471 1.00 21.78 85 ASN A N 1
ATOM 684 C CA A ASN A 1 91 ? 5.506 -23.060 -20.911 0.50 21.92 85 ASN A CA 1
ATOM 685 C CA B ASN A 1 91 ? 5.483 -23.029 -20.877 0.50 21.91 85 ASN A CA 1
ATOM 686 C C . ASN A 1 91 ? 5.066 -22.258 -22.134 1.00 21.87 85 ASN A C 1
ATOM 687 O O . ASN A 1 91 ? 5.454 -21.101 -22.309 1.00 22.30 85 ASN A O 1
ATOM 696 N N . ASN A 1 92 ? 4.264 -22.890 -22.988 1.00 21.35 86 ASN A N 1
ATOM 697 C CA . ASN A 1 92 ? 3.698 -22.224 -24.161 1.00 21.14 86 ASN A CA 1
ATOM 698 C C . ASN A 1 92 ? 2.269 -21.741 -23.903 1.00 21.16 86 ASN A C 1
ATOM 699 O O . ASN A 1 92 ? 1.652 -21.093 -24.758 1.00 21.15 86 ASN A O 1
ATOM 704 N N . LYS A 1 93 ? 1.766 -22.059 -22.713 1.00 20.86 87 LYS A N 1
ATOM 705 C CA . LYS A 1 93 ? 0.418 -21.696 -22.284 1.00 21.09 87 LYS A CA 1
ATOM 706 C C . LYS A 1 93 ? -0.632 -22.159 -23.293 1.00 20.74 87 LYS A C 1
ATOM 707 O O . LYS A 1 93 ? -1.467 -21.378 -23.748 1.00 20.85 87 LYS A O 1
ATOM 713 N N . LEU A 1 94 ? -0.567 -23.444 -23.636 1.00 20.42 88 LEU A N 1
ATOM 714 C CA . LEU A 1 94 ? -1.476 -24.041 -24.608 1.00 20.25 88 LEU A CA 1
ATOM 715 C C . LEU A 1 94 ? -2.151 -25.264 -24.005 1.00 20.13 88 LEU A C 1
ATOM 716 O O . LEU A 1 94 ? -1.489 -26.120 -23.408 1.00 20.14 88 LEU A O 1
ATOM 721 N N . VAL A 1 95 ? -3.470 -25.336 -24.158 1.00 19.60 89 VAL A N 1
ATOM 722 C CA . VAL A 1 95 ? -4.229 -26.506 -23.756 1.00 19.20 89 VAL A CA 1
ATOM 723 C C . VAL A 1 95 ? -4.678 -27.249 -25.012 1.00 19.39 89 VAL A C 1
ATOM 724 O O . VAL A 1 95 ? -5.222 -26.645 -25.940 1.00 19.16 89 VAL A O 1
ATOM 728 N N . THR A 1 96 ? -4.424 -28.554 -25.050 1.00 19.55 90 THR A N 1
ATOM 729 C CA . THR A 1 96 ? -4.811 -29.374 -26.197 1.00 19.59 90 THR A CA 1
ATOM 730 C C . THR A 1 96 ? -6.089 -30.132 -25.886 1.00 20.09 90 THR A C 1
ATOM 731 O O . THR A 1 96 ? -6.192 -30.811 -24.858 1.00 19.43 90 THR A O 1
ATOM 735 N N . LEU A 1 97 ? -7.054 -30.004 -26.788 1.00 20.69 91 LEU A N 1
ATOM 736 C CA . LEU A 1 97 ? -8.325 -30.694 -26.680 1.00 21.72 91 LEU A CA 1
ATOM 737 C C . LEU A 1 97 ? -8.308 -32.039 -27.405 1.00 22.60 91 LEU A C 1
ATOM 738 O O . LEU A 1 97 ? -7.359 -32.358 -28.137 1.00 22.34 91 LEU A O 1
ATOM 743 N N . LYS A 1 98 ? -9.369 -32.816 -27.192 1.00 23.71 92 LYS A N 1
ATOM 744 C CA . LYS A 1 98 ? -9.560 -34.118 -27.830 1.00 25.18 92 LYS A CA 1
ATOM 745 C C . LYS A 1 98 ? -9.528 -34.018 -29.365 1.00 25.69 92 LYS A C 1
ATOM 746 O O . LYS A 1 98 ? -8.887 -34.835 -30.031 1.00 25.55 92 LYS A O 1
ATOM 752 N N . SER A 1 99 ? -10.197 -32.999 -29.907 1.00 26.39 93 SER A N 1
ATOM 753 C CA . SER A 1 99 ? -10.221 -32.732 -31.355 1.00 27.05 93 SER A CA 1
ATOM 754 C C . SER A 1 99 ? -8.843 -32.475 -31.978 1.00 27.41 93 SER A C 1
ATOM 755 O O . SER A 1 99 ? -8.674 -32.606 -33.194 1.00 27.95 93 SER A O 1
ATOM 758 N N . GLY A 1 100 ? -7.865 -32.124 -31.145 1.00 27.62 94 GLY A N 1
ATOM 759 C CA . GLY A 1 100 ? -6.521 -31.769 -31.612 1.00 27.58 94 GLY A CA 1
ATOM 760 C C . GLY A 1 100 ? -6.332 -30.262 -31.666 1.00 27.69 94 GLY A C 1
ATOM 761 O O . GLY A 1 100 ? -5.220 -29.768 -31.841 1.00 27.44 94 GLY A O 1
ATOM 762 N N . GLU A 1 101 ? -7.442 -29.546 -31.511 1.00 27.97 95 GLU A N 1
ATOM 763 C CA . GLU A 1 101 ? -7.480 -28.090 -31.430 1.00 28.18 95 GLU A CA 1
ATOM 764 C C . GLU A 1 101 ? -6.751 -27.580 -30.177 1.00 27.77 95 GLU A C 1
ATOM 765 O O . GLU A 1 101 ? -6.892 -28.148 -29.089 1.00 27.53 95 GLU A O 1
ATOM 771 N N . LYS A 1 102 ? -5.977 -26.507 -30.329 1.00 27.30 96 LYS A N 1
ATOM 772 C CA . LYS A 1 102 ? -5.271 -25.912 -29.190 1.00 26.98 96 LYS A CA 1
ATOM 773 C C . LYS A 1 102 ? -5.840 -24.554 -28.805 1.00 26.39 96 LYS A C 1
ATOM 774 O O . LYS A 1 102 ? -6.300 -23.798 -29.664 1.00 26.09 96 LYS A O 1
ATOM 780 N N . ILE A 1 103 ? -5.807 -24.253 -27.508 1.00 25.44 97 ILE A N 1
ATOM 781 C CA . ILE A 1 103 ? -6.219 -22.942 -27.007 1.00 24.81 97 ILE A CA 1
ATOM 782 C C . ILE A 1 103 ? -5.122 -22.306 -26.155 1.00 24.04 97 ILE A C 1
ATOM 783 O O . ILE A 1 103 ? -4.632 -22.918 -25.203 1.00 23.87 97 ILE A O 1
ATOM 788 N N . LYS A 1 104 ? -4.744 -21.080 -26.512 1.00 23.01 98 LYS A N 1
ATOM 789 C CA . LYS A 1 104 ? -3.779 -20.305 -25.740 1.00 22.31 98 LYS A CA 1
ATOM 790 C C . LYS A 1 104 ? -4.470 -19.526 -24.627 1.00 21.65 98 LYS A C 1
ATOM 791 O O . LYS A 1 104 ? -5.554 -18.974 -24.825 1.00 22.22 98 LYS A O 1
ATOM 797 N N . TYR A 1 105 ? -3.836 -19.493 -23.460 1.00 20.61 99 TYR A N 1
ATOM 798 C CA . TYR A 1 105 ? -4.355 -18.765 -22.309 1.00 20.20 99 TYR A CA 1
ATOM 799 C C . TYR A 1 105 ? -3.293 -17.839 -21.737 1.00 20.29 99 TYR A C 1
ATOM 800 O O . TYR A 1 105 ? -2.111 -18.026 -21.997 1.00 18.97 99 TYR A O 1
ATOM 809 N N . GLU A 1 106 ? -3.718 -16.860 -20.939 1.00 20.54 100 GLU A N 1
ATOM 810 C CA . GLU A 1 106 ? -2.792 -16.095 -20.101 1.00 21.23 100 GLU A CA 1
ATOM 811 C C . GLU A 1 106 ? -2.831 -16.701 -18.691 1.00 20.84 100 GLU A C 1
ATOM 812 O O . GLU A 1 106 ? -1.797 -16.866 -18.041 1.00 20.93 100 GLU A O 1
ATOM 818 N N . LYS A 1 107 ? -4.036 -17.021 -18.228 1.00 20.82 101 LYS A N 1
ATOM 819 C CA . LYS A 1 107 ? -4.227 -17.773 -16.988 1.00 20.68 101 LYS A CA 1
ATOM 820 C C . LYS A 1 107 ? -5.147 -18.972 -17.187 1.00 20.01 101 LYS A C 1
ATOM 821 O O . LYS A 1 107 ? -6.142 -18.889 -17.918 1.00 19.65 101 LYS A O 1
ATOM 827 N N . LEU A 1 108 ? -4.796 -20.083 -16.538 1.00 18.98 102 LEU A N 1
ATOM 828 C CA . LEU A 1 108 ? -5.551 -21.321 -16.628 1.00 17.86 102 LEU A CA 1
ATOM 829 C C . LEU A 1 108 ? -6.121 -21.690 -15.263 1.00 17.94 102 LEU A C 1
ATOM 830 O O . LEU A 1 108 ? -5.388 -21.768 -14.270 1.00 17.26 102 LEU A O 1
ATOM 835 N N . ILE A 1 109 ? -7.430 -21.913 -15.211 1.00 17.11 10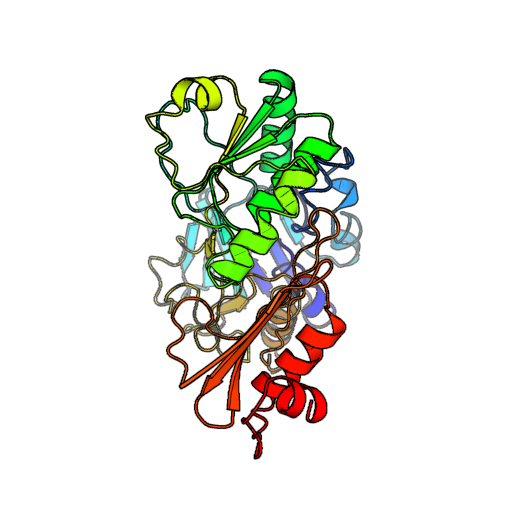3 ILE A N 1
ATOM 836 C CA . ILE A 1 109 ? -8.062 -22.380 -13.983 1.00 17.32 103 ILE A CA 1
ATOM 837 C C . ILE A 1 109 ? -8.573 -23.795 -14.216 1.00 17.56 103 ILE A C 1
ATOM 838 O O . ILE A 1 109 ? -9.461 -24.005 -15.053 1.00 18.06 103 ILE A O 1
ATOM 843 N N . ILE A 1 110 ? -7.998 -24.759 -13.503 1.00 17.22 104 ILE A N 1
ATOM 844 C CA . ILE A 1 110 ? -8.417 -26.165 -13.622 1.00 17.18 104 ILE A CA 1
ATOM 845 C C . ILE A 1 110 ? -9.542 -26.491 -12.633 1.00 17.29 104 ILE A C 1
ATOM 846 O O . ILE A 1 110 ? -9.349 -26.476 -11.404 1.00 16.86 104 ILE A O 1
ATOM 851 N N . ALA A 1 111 ? -10.715 -26.795 -13.183 1.00 17.72 105 ALA A N 1
ATOM 852 C CA . ALA A 1 111 ? -11.913 -27.041 -12.393 1.00 18.11 105 ALA A CA 1
ATOM 853 C C . ALA A 1 111 ? -12.630 -28.296 -12.929 1.00 18.30 105 ALA A C 1
ATOM 854 O O . ALA A 1 111 ? -13.834 -28.291 -13.181 1.00 17.91 105 ALA A O 1
ATOM 856 N N . SER A 1 112 ? -11.859 -29.367 -13.102 1.00 18.45 106 SER A N 1
ATOM 857 C CA . SER A 1 112 ? -12.316 -30.562 -13.821 1.00 18.12 106 SER A CA 1
ATOM 858 C C . SER A 1 112 ? -13.023 -31.581 -12.922 1.00 18.31 106 SER A C 1
ATOM 859 O O . SER A 1 112 ? -13.342 -32.679 -13.366 1.00 18.12 106 SER A O 1
ATOM 862 N N . GLY A 1 113 ? -13.269 -31.218 -11.664 1.00 18.14 107 GLY A N 1
ATOM 863 C CA . GLY A 1 113 ? -14.083 -32.046 -10.774 1.00 18.56 107 GLY A CA 1
ATOM 864 C C . GLY A 1 113 ? -13.612 -33.476 -10.528 1.00 19.11 107 GLY A C 1
ATOM 865 O O . GLY A 1 113 ? -12.411 -33.740 -10.405 1.00 19.06 107 GLY A O 1
ATOM 866 N N . SER A 1 114 ? -14.570 -34.395 -10.440 1.00 18.96 108 SER A N 1
ATOM 867 C CA . SER A 1 114 ? -14.283 -35.772 -10.055 1.00 19.26 108 SER A CA 1
ATOM 868 C C . SER A 1 114 ? -14.731 -36.797 -11.091 1.00 18.92 108 SER A C 1
ATOM 869 O O . SER A 1 114 ? -15.479 -36.484 -12.012 1.00 18.80 108 SER A O 1
ATOM 872 N N . ILE A 1 115 ? -14.275 -38.030 -10.893 1.00 18.65 109 ILE A N 1
ATOM 873 C CA . ILE A 1 115 ? -14.665 -39.163 -11.705 1.00 18.23 109 ILE A CA 1
ATOM 874 C C . ILE A 1 115 ? -15.023 -40.329 -10.767 1.00 17.97 109 ILE A C 1
ATOM 875 O O . ILE A 1 115 ? -14.303 -40.609 -9.809 1.00 17.58 109 ILE A O 1
ATOM 880 N N . ALA A 1 116 ? -16.150 -40.977 -11.041 1.00 17.41 110 ALA A N 1
ATOM 881 C CA . ALA A 1 116 ? -16.622 -42.090 -10.225 1.00 17.63 110 ALA A CA 1
ATOM 882 C C . ALA A 1 116 ? -15.633 -43.252 -10.257 1.00 17.73 110 ALA A C 1
ATOM 883 O O . ALA A 1 116 ? -15.097 -43.587 -11.321 1.00 17.29 110 ALA A O 1
ATOM 885 N N . ASN A 1 117 ? -15.374 -43.836 -9.087 1.00 17.54 111 ASN A N 1
ATOM 886 C CA . ASN A 1 117 ? -14.602 -45.066 -8.993 1.00 18.40 111 ASN A CA 1
ATOM 887 C C . ASN A 1 117 ? -15.341 -46.199 -9.694 1.00 19.16 111 ASN A C 1
ATOM 888 O O . ASN A 1 117 ? -16.536 -46.398 -9.484 1.00 19.12 111 ASN A O 1
ATOM 893 N N . LYS A 1 118 ? -14.628 -46.930 -10.538 1.00 20.48 112 LYS A N 1
ATOM 894 C CA . LYS A 1 118 ? -15.222 -48.048 -11.256 1.00 21.52 112 LYS A CA 1
ATOM 895 C C . LYS A 1 118 ? -14.772 -49.362 -10.649 1.00 21.50 112 LYS A C 1
ATOM 896 O O . LYS A 1 118 ? -13.576 -49.602 -10.486 1.00 21.65 112 LYS A O 1
ATOM 902 N N . ILE A 1 119 ? -15.744 -50.192 -10.285 1.00 21.59 113 ILE A N 1
ATOM 903 C CA . ILE A 1 119 ? -15.471 -51.545 -9.818 1.00 21.73 113 ILE A CA 1
ATOM 904 C C . ILE A 1 119 ? -16.155 -52.579 -10.714 1.00 21.77 113 ILE A C 1
ATOM 905 O O . ILE A 1 119 ? -17.150 -52.284 -11.379 1.00 21.91 113 ILE A O 1
ATOM 910 N N . LYS A 1 120 ? -15.603 -53.786 -10.738 1.00 21.63 114 LYS A N 1
ATOM 911 C CA . LYS A 1 120 ? -16.233 -54.898 -11.432 1.00 21.36 114 LYS A CA 1
ATOM 912 C C . LYS A 1 120 ? -17.280 -55.524 -10.512 1.00 20.91 114 LYS A C 1
ATOM 913 O O . LYS A 1 120 ? -17.020 -55.736 -9.326 1.00 20.92 114 LYS A O 1
ATOM 919 N N . VAL A 1 121 ? -18.469 -55.777 -11.053 1.00 20.36 115 VAL A N 1
ATOM 920 C CA . VAL A 1 121 ? -19.556 -56.418 -10.309 1.00 19.91 115 VAL A CA 1
ATOM 921 C C . VAL A 1 121 ? -19.932 -57.725 -11.009 1.00 20.05 115 VAL A C 1
ATOM 922 O O . VAL A 1 121 ? -20.345 -57.698 -12.170 1.00 20.16 115 VAL A O 1
ATOM 926 N N . PRO A 1 122 ? -19.797 -58.870 -10.309 1.00 19.89 116 PRO A N 1
ATOM 927 C CA . PRO A 1 122 ? -20.087 -60.156 -10.944 1.00 19.98 116 PRO A CA 1
ATOM 928 C C . PRO A 1 122 ? -21.579 -60.300 -11.236 1.00 19.94 116 PRO A C 1
ATOM 929 O O . PRO A 1 122 ? -22.410 -59.863 -10.427 1.00 20.12 116 PRO A O 1
ATOM 933 N N . HIS A 1 123 ? -21.895 -60.884 -12.395 1.00 19.69 117 HIS A N 1
ATOM 934 C CA . HIS A 1 123 ? -23.273 -61.148 -12.851 1.00 19.39 117 HIS A CA 1
ATOM 935 C C . HIS A 1 123 ? -23.956 -59.966 -13.551 1.00 19.22 117 HIS A C 1
ATOM 936 O O . HIS A 1 123 ? -25.015 -60.131 -14.157 1.00 19.25 117 HIS A O 1
ATOM 943 N N . ALA A 1 124 ? -23.347 -58.786 -13.476 1.00 19.01 118 ALA A N 1
ATOM 944 C CA . ALA A 1 124 ? -23.925 -57.586 -14.075 1.00 19.14 118 ALA A CA 1
ATOM 945 C C . ALA A 1 124 ? -23.409 -57.363 -15.491 1.00 19.36 118 ALA A C 1
ATOM 946 O O . ALA A 1 124 ? -22.198 -57.261 -15.711 1.00 19.46 118 ALA A O 1
ATOM 948 N N . ASP A 1 125 ? -24.331 -57.290 -16.446 1.00 19.43 119 ASP A N 1
ATOM 949 C CA . ASP A 1 125 ? -23.974 -56.938 -17.819 1.00 19.80 119 ASP A CA 1
ATOM 950 C C . ASP A 1 125 ? -23.563 -55.472 -17.906 1.00 19.79 119 ASP A C 1
ATOM 951 O O . ASP A 1 125 ? -22.507 -55.147 -18.454 1.00 20.33 119 ASP A O 1
ATOM 956 N N . GLU A 1 126 ? -24.397 -54.595 -17.358 1.00 19.39 120 GLU A N 1
ATOM 957 C CA . GLU A 1 126 ? -24.121 -53.169 -17.368 1.00 19.24 120 GLU A CA 1
ATOM 958 C C . GLU A 1 126 ? -24.075 -52.637 -15.941 1.00 18.73 120 GLU A C 1
ATOM 959 O O . GLU A 1 126 ? -24.970 -52.920 -15.140 1.00 18.40 120 GLU A O 1
ATOM 965 N N . ILE A 1 127 ? -23.016 -51.895 -15.626 1.00 18.31 121 ILE A N 1
ATOM 966 C CA . ILE A 1 127 ? -22.908 -51.196 -14.348 1.00 18.30 121 ILE A CA 1
ATOM 967 C C . ILE A 1 127 ? -23.096 -49.706 -14.581 1.00 17.96 121 ILE A C 1
ATOM 968 O O . ILE A 1 127 ? -22.483 -49.128 -15.474 1.00 18.22 121 ILE A O 1
ATOM 973 N N . PHE A 1 128 ? -23.957 -49.098 -13.776 1.00 17.52 122 PHE A N 1
ATOM 974 C CA . PHE A 1 128 ? -24.205 -47.674 -13.843 1.00 16.99 122 PHE A CA 1
ATOM 975 C C . PHE A 1 128 ? -23.583 -46.991 -12.639 1.00 17.09 122 PHE A C 1
ATOM 976 O O . PHE A 1 128 ? -23.374 -47.612 -11.588 1.00 17.02 122 PHE A O 1
ATOM 984 N N . SER A 1 129 ? -23.264 -45.716 -12.806 1.00 16.66 123 SER A N 1
ATOM 985 C CA . SER A 1 129 ? -23.048 -44.847 -11.656 1.00 16.68 123 SER A CA 1
ATOM 986 C C . SER A 1 129 ? -23.657 -43.491 -11.909 1.00 16.45 123 SER A C 1
ATOM 987 O O . SER A 1 129 ? -23.919 -43.118 -13.048 1.00 16.49 123 SER A O 1
ATOM 990 N N . LEU A 1 130 ? -23.902 -42.770 -10.827 1.00 16.06 124 LEU A N 1
ATOM 991 C CA . LEU A 1 130 ? -24.515 -41.474 -10.914 1.00 15.94 124 LEU A CA 1
ATOM 992 C C . LEU A 1 130 ? -23.459 -40.409 -10.655 1.00 15.94 124 LEU A C 1
ATOM 993 O O . LEU A 1 130 ? -23.044 -40.191 -9.509 1.00 16.32 124 LEU A O 1
ATOM 998 N N . TYR A 1 131 ? -23.016 -39.772 -11.729 1.00 15.65 125 TYR A N 1
ATOM 999 C CA . TYR A 1 131 ? -22.172 -38.593 -11.626 1.00 15.42 125 TYR A CA 1
ATOM 1000 C C . TYR A 1 131 ? -22.782 -37.433 -12.408 1.00 15.40 125 TYR A C 1
ATOM 1001 O O . TYR A 1 131 ? -22.891 -36.322 -11.885 1.00 15.29 125 TYR A O 1
ATOM 1010 N N . SER A 1 132 ? -23.194 -37.714 -13.645 1.00 15.14 126 SER A N 1
ATOM 1011 C CA . SER A 1 132 ? -23.616 -36.687 -14.599 1.00 15.26 126 SER A CA 1
ATOM 1012 C C . SER A 1 132 ? -25.115 -36.690 -14.859 1.00 14.81 126 SER A C 1
ATOM 1013 O O . SER A 1 132 ? -25.813 -37.641 -14.506 1.00 14.84 126 SER A O 1
ATOM 1016 N N . TYR A 1 133 ? -25.607 -35.630 -15.495 1.00 14.82 127 TYR A N 1
ATOM 1017 C CA . TYR A 1 133 ? -27.019 -35.582 -15.891 1.00 14.82 127 TYR A CA 1
ATOM 1018 C C . TYR A 1 133 ? -27.375 -36.740 -16.826 1.00 15.11 127 TYR A C 1
ATOM 1019 O O . TYR A 1 133 ? -28.436 -37.341 -16.689 1.00 14.98 127 TYR A O 1
ATOM 1028 N N . ASP A 1 134 ? -26.484 -37.051 -17.770 1.00 15.31 128 ASP A N 1
ATOM 1029 C CA . ASP A 1 134 ? -26.694 -38.192 -18.672 1.00 15.61 128 ASP A CA 1
ATOM 1030 C C . ASP A 1 134 ? -26.741 -39.524 -17.913 1.00 15.62 128 ASP A C 1
ATOM 1031 O O . ASP A 1 134 ? -27.505 -40.415 -18.278 1.00 16.07 128 ASP A O 1
ATOM 1036 N N . ASP A 1 135 ? -25.931 -39.644 -16.860 1.00 15.64 129 ASP A N 1
ATOM 1037 C CA . ASP A 1 135 ? -25.955 -40.798 -15.960 1.00 15.78 129 ASP A CA 1
ATOM 1038 C C . ASP A 1 135 ? -27.344 -40.988 -15.355 1.00 15.96 129 ASP A C 1
ATOM 1039 O O . ASP A 1 135 ? -27.911 -42.082 -15.422 1.00 15.78 129 ASP A O 1
ATOM 1044 N N . ALA A 1 136 ? -27.880 -39.913 -14.771 1.00 15.84 130 ALA A N 1
ATOM 1045 C CA . ALA A 1 136 ? -29.216 -39.922 -14.187 1.00 16.39 130 ALA A CA 1
ATOM 1046 C C . ALA A 1 136 ? -30.247 -40.467 -15.175 1.00 16.74 130 ALA A C 1
ATOM 1047 O O . ALA A 1 136 ? -31.016 -41.352 -14.824 1.00 16.86 130 ALA A O 1
ATOM 1049 N N . LEU A 1 137 ? -30.237 -39.952 -16.404 1.00 17.36 131 LEU A N 1
ATOM 1050 C CA . LEU A 1 137 ? -31.167 -40.401 -17.449 1.00 17.96 131 LEU A CA 1
ATOM 1051 C C . LEU A 1 137 ? -31.029 -41.892 -17.745 1.00 17.99 131 LEU A C 1
ATOM 1052 O O . LEU A 1 137 ? -32.030 -42.599 -17.837 1.00 18.43 131 LEU A O 1
ATOM 1057 N N . LYS A 1 138 ? -29.790 -42.359 -17.903 1.00 18.18 132 LYS A N 1
ATOM 1058 C CA . LYS A 1 138 ? -29.512 -43.782 -18.120 1.00 18.32 132 LYS A CA 1
ATOM 1059 C C . LYS A 1 138 ? -30.063 -44.638 -16.968 1.00 17.95 132 LYS A C 1
ATOM 1060 O O . LYS A 1 138 ? -30.662 -45.696 -17.198 1.00 17.89 132 LYS A O 1
ATOM 1066 N N . ILE A 1 139 ? -29.858 -44.182 -15.735 1.00 17.54 133 ILE A N 1
ATOM 1067 C CA . ILE A 1 139 ? -30.434 -44.858 -14.570 1.00 17.47 133 ILE A CA 1
ATOM 1068 C C . ILE A 1 139 ? -31.963 -44.814 -14.592 1.00 17.79 133 ILE A C 1
ATOM 1069 O O . ILE A 1 139 ? -32.610 -45.832 -14.349 1.00 17.61 133 ILE A O 1
ATOM 1074 N N . LYS A 1 140 ? -32.534 -43.642 -14.879 1.00 18.64 134 LYS A N 1
ATOM 1075 C CA . LYS A 1 140 ? -33.994 -43.495 -14.970 1.00 20.10 134 LYS A CA 1
ATOM 1076 C C . LYS A 1 140 ? -34.601 -44.586 -15.840 1.00 20.25 134 LYS A C 1
ATOM 1077 O O . LYS A 1 140 ? -35.547 -45.258 -15.434 1.00 20.53 134 LYS A O 1
ATOM 1083 N N . ASP A 1 141 ? -34.022 -44.769 -17.026 1.00 20.68 135 ASP A N 1
ATOM 1084 C CA . ASP A 1 141 ? -34.570 -45.668 -18.039 1.00 21.12 135 ASP A CA 1
ATOM 1085 C C . ASP A 1 141 ? -34.362 -47.143 -17.744 1.00 20.93 135 ASP A C 1
ATOM 1086 O O . ASP A 1 141 ? -35.250 -47.948 -18.018 1.00 20.87 135 ASP A O 1
ATOM 1091 N N . GLU A 1 142 ? -33.204 -47.505 -17.193 1.00 20.70 136 GLU A N 1
ATOM 1092 C CA . GLU A 1 142 ? -32.971 -48.904 -16.839 1.00 20.71 136 GLU A CA 1
ATOM 1093 C C . GLU A 1 142 ? -33.891 -49.351 -15.708 1.00 20.60 136 GLU A C 1
ATOM 1094 O O . GLU A 1 142 ? -34.382 -50.479 -15.720 1.00 20.44 136 GLU A O 1
ATOM 1100 N N . CYS A 1 143 ? -34.131 -48.453 -14.751 1.00 20.66 137 CYS A N 1
ATOM 1101 C CA . CYS A 1 143 ? -35.048 -48.713 -13.635 1.00 20.87 137 CYS A CA 1
ATOM 1102 C C . CYS A 1 143 ? -36.470 -49.011 -14.114 1.00 21.09 137 CYS A C 1
ATOM 1103 O O . CYS A 1 143 ? -37.116 -49.918 -13.592 1.00 21.54 137 CYS A O 1
ATOM 1106 N N . LYS A 1 144 ? -36.949 -48.259 -15.104 1.00 21.36 138 LYS A N 1
ATOM 1107 C CA . LYS A 1 144 ? -38.245 -48.554 -15.740 1.00 21.71 138 LYS A CA 1
ATOM 1108 C C . LYS A 1 144 ? -38.190 -49.863 -16.528 1.00 21.31 138 LYS A C 1
ATOM 1109 O O . LYS A 1 144 ? -39.142 -50.639 -16.524 1.00 21.18 138 LYS A O 1
ATOM 1115 N N . ASN A 1 145 ? -37.061 -50.087 -17.199 1.00 20.99 139 ASN A N 1
ATOM 1116 C CA . ASN A 1 145 ? -36.837 -51.254 -18.062 1.00 20.54 139 ASN A CA 1
ATOM 1117 C C . ASN A 1 145 ? -36.690 -52.567 -17.269 1.00 20.07 139 ASN A C 1
ATOM 1118 O O . ASN A 1 145 ? -37.325 -53.570 -17.594 1.00 19.82 139 ASN A O 1
ATOM 1123 N N . LYS A 1 146 ? -35.860 -52.542 -16.228 1.00 19.60 140 LYS A N 1
ATOM 1124 C CA . LYS A 1 146 ? -35.598 -53.713 -15.389 1.00 19.12 140 LYS A CA 1
ATOM 1125 C C . LYS A 1 146 ? -36.683 -53.903 -14.334 1.00 18.71 140 LYS A C 1
ATOM 1126 O O . LYS A 1 146 ? -37.031 -55.036 -13.988 1.00 18.58 140 LYS A O 1
ATOM 1132 N N . GLY A 1 147 ? -37.212 -52.791 -13.826 1.00 18.18 141 GLY A N 1
ATOM 1133 C CA . GLY A 1 147 ? -38.294 -52.831 -12.844 1.00 17.63 141 GLY A CA 1
ATOM 1134 C C . GLY A 1 147 ? -37.858 -52.671 -11.398 1.00 17.20 141 GLY A C 1
ATOM 1135 O O . GLY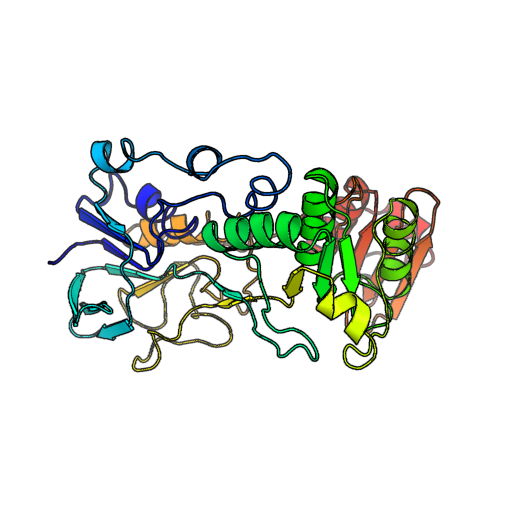 A 1 147 ? -38.706 -52.518 -10.514 1.00 17.13 141 GLY A O 1
ATOM 1136 N N . LYS A 1 148 ? -36.546 -52.736 -11.155 1.00 16.64 142 LYS A N 1
ATOM 1137 C CA . LYS A 1 148 ? -35.959 -52.515 -9.816 1.00 16.60 142 LYS A CA 1
ATOM 1138 C C . LYS A 1 148 ? -34.460 -52.184 -9.892 1.00 16.34 142 LYS A C 1
ATOM 1139 O O . LYS A 1 148 ? -33.801 -52.477 -10.890 1.00 16.13 142 LYS A O 1
ATOM 1145 N N . ALA A 1 149 ? -33.932 -51.563 -8.839 1.00 16.03 143 ALA A N 1
ATOM 1146 C CA . ALA A 1 149 ? -32.515 -51.190 -8.798 1.00 15.81 143 ALA A CA 1
ATOM 1147 C C . ALA A 1 149 ? -31.760 -51.881 -7.658 1.00 15.58 143 ALA A C 1
ATOM 1148 O O . ALA A 1 149 ? -32.335 -52.180 -6.608 1.00 15.56 143 ALA A O 1
ATOM 1150 N N . PHE A 1 150 ? -30.473 -52.138 -7.881 1.00 15.06 144 PHE A N 1
ATOM 1151 C CA . PHE A 1 150 ? -29.596 -52.648 -6.832 1.00 14.33 144 PHE A CA 1
ATOM 1152 C C . PHE A 1 150 ? -28.386 -51.728 -6.745 1.00 14.43 144 PHE A C 1
ATOM 1153 O O . PHE A 1 150 ? -27.595 -51.644 -7.695 1.00 13.68 144 PHE A O 1
ATOM 1161 N N . ILE A 1 151 ? -28.269 -51.016 -5.623 1.00 14.25 145 ILE A N 1
ATOM 1162 C CA . ILE A 1 151 ? -27.188 -50.062 -5.424 1.00 14.92 145 ILE A CA 1
ATOM 1163 C C . ILE A 1 151 ? -26.065 -50.680 -4.591 1.00 15.01 145 ILE A C 1
ATOM 1164 O O . ILE A 1 151 ? -26.272 -51.073 -3.443 1.00 15.35 145 ILE A O 1
ATOM 1169 N N . ILE A 1 152 ? -24.882 -50.772 -5.188 1.00 14.60 146 ILE A N 1
ATOM 1170 C CA . ILE A 1 152 ? -23.699 -51.291 -4.512 1.00 14.53 146 ILE A CA 1
ATOM 1171 C C . ILE A 1 152 ? -22.859 -50.128 -3.980 1.00 14.96 146 ILE A C 1
ATOM 1172 O O . ILE A 1 152 ? -22.463 -49.232 -4.743 1.00 14.99 146 ILE A O 1
ATOM 1177 N N . GLY A 1 153 ? -22.581 -50.145 -2.678 1.00 15.22 147 GLY A N 1
ATOM 1178 C CA . GLY A 1 153 ? -21.804 -49.078 -2.041 1.00 16.15 147 GLY A CA 1
ATOM 1179 C C . GLY A 1 153 ? -22.491 -48.554 -0.800 1.00 16.58 147 GLY A C 1
ATOM 1180 O O . GLY A 1 153 ? -23.700 -48.315 -0.804 1.00 17.41 147 GLY A O 1
ATOM 1181 N N . GLY A 1 154 ? -21.721 -48.363 0.267 1.00 17.01 148 GLY A N 1
ATOM 1182 C CA . GLY A 1 154 ? -22.298 -48.140 1.590 1.00 16.24 148 GLY A CA 1
ATOM 1183 C C . GLY A 1 154 ? -22.455 -46.714 2.068 1.00 16.13 148 GLY A C 1
ATOM 1184 O O . GLY A 1 154 ? -22.737 -46.497 3.251 1.00 15.62 148 GLY A O 1
ATOM 1185 N N . GLY A 1 155 ? -22.278 -45.750 1.157 1.00 15.85 149 GLY A N 1
ATOM 1186 C CA . GLY A 1 155 ? -22.223 -44.328 1.507 1.00 15.45 149 GLY A CA 1
ATOM 1187 C C . GLY A 1 155 ? -23.510 -43.539 1.348 1.00 15.71 149 GLY A C 1
ATOM 1188 O O . GLY A 1 155 ? -24.546 -44.073 0.960 1.00 15.16 149 GLY A O 1
ATOM 1189 N N . ILE A 1 156 ? -23.418 -42.251 1.662 1.00 16.40 150 ILE A N 1
ATOM 1190 C CA . ILE A 1 156 ? -24.524 -41.286 1.596 1.00 17.83 150 ILE A CA 1
ATOM 1191 C C . ILE A 1 156 ? -25.243 -41.251 0.238 1.00 17.53 150 ILE A C 1
ATOM 1192 O O . ILE A 1 156 ? -26.478 -41.310 0.174 1.00 17.49 150 ILE A O 1
ATOM 1197 N N . LEU A 1 157 ? -24.464 -41.148 -0.829 1.00 16.97 151 LEU A N 1
ATOM 1198 C CA . LEU A 1 157 ? -25.019 -41.060 -2.173 1.00 17.39 151 LEU A CA 1
ATOM 1199 C C . LEU A 1 157 ? -25.809 -42.317 -2.544 1.00 16.80 151 LEU A C 1
ATOM 1200 O O . LEU A 1 157 ? -26.884 -42.227 -3.143 1.00 17.14 151 LEU A O 1
ATOM 1205 N N . GLY A 1 158 ? -25.289 -43.483 -2.171 1.00 16.57 152 GLY A N 1
ATOM 1206 C CA . GLY A 1 158 ? -25.983 -44.746 -2.426 1.00 16.10 152 GLY A CA 1
ATOM 1207 C C . GLY A 1 158 ? -27.342 -44.804 -1.745 1.00 15.92 152 GLY A C 1
ATOM 1208 O O . GLY A 1 158 ? -28.331 -45.253 -2.331 1.00 15.71 152 GLY A O 1
ATOM 1209 N N . ILE A 1 159 ? -27.384 -44.336 -0.502 1.00 15.94 153 ILE A N 1
ATOM 1210 C CA . ILE A 1 159 ? -28.627 -44.268 0.263 1.00 15.74 153 ILE A CA 1
ATOM 1211 C C . ILE A 1 159 ? -29.605 -43.240 -0.316 1.00 15.82 153 ILE A C 1
ATOM 1212 O O . ILE A 1 159 ? -30.769 -43.560 -0.536 1.00 15.51 153 ILE A O 1
ATOM 1217 N N . GLU A 1 160 ? -29.132 -42.023 -0.582 1.00 16.36 154 GLU A N 1
ATOM 1218 C CA . GLU A 1 160 ? -29.972 -41.002 -1.215 1.00 17.35 154 GLU A CA 1
ATOM 1219 C C . GLU A 1 160 ? -30.551 -41.447 -2.564 1.00 17.55 154 GLU A C 1
ATOM 1220 O O . GLU A 1 160 ? -31.713 -41.165 -2.850 1.00 17.19 154 GLU A O 1
ATOM 1226 N N . LEU A 1 161 ? -29.734 -42.126 -3.377 1.00 18.04 155 LEU A N 1
ATOM 1227 C CA . LEU A 1 161 ? -30.160 -42.616 -4.698 1.00 18.34 155 LEU A CA 1
ATOM 1228 C C . LEU A 1 161 ? -31.282 -43.633 -4.563 1.00 18.44 155 LEU A C 1
ATOM 1229 O O . LEU A 1 161 ? -32.263 -43.585 -5.313 1.00 18.63 155 LEU A O 1
ATOM 1234 N N . ALA A 1 162 ? -31.131 -44.544 -3.601 1.00 18.76 156 ALA A N 1
ATOM 1235 C CA . ALA A 1 162 ? -32.145 -45.553 -3.306 1.00 18.74 156 ALA A CA 1
ATOM 1236 C C . ALA A 1 162 ? -33.501 -44.911 -3.032 1.00 18.83 156 ALA A C 1
ATOM 1237 O O . ALA A 1 162 ? -34.504 -45.320 -3.614 1.00 18.65 156 ALA A O 1
ATOM 1239 N N . GLN A 1 163 ? -33.521 -43.901 -2.161 1.00 18.90 157 GLN A N 1
ATOM 1240 C CA . GLN A 1 163 ? -34.753 -43.170 -1.862 1.00 19.12 157 GLN A CA 1
ATOM 1241 C C . GLN A 1 163 ? -35.306 -42.475 -3.102 1.00 18.88 157 GLN A C 1
ATOM 1242 O O . GLN A 1 163 ? -36.509 -42.528 -3.353 1.00 18.89 157 GLN A O 1
ATOM 1248 N N . ALA A 1 164 ? -34.430 -41.817 -3.861 1.00 18.61 158 ALA A N 1
ATOM 1249 C CA . ALA A 1 164 ? -34.838 -41.164 -5.111 1.00 18.54 158 ALA A CA 1
ATOM 1250 C C . ALA A 1 164 ? -35.505 -42.146 -6.074 1.00 18.18 158 ALA A C 1
ATOM 1251 O O . ALA A 1 164 ? -36.505 -41.816 -6.709 1.00 18.15 158 ALA A O 1
ATOM 1253 N N . ILE A 1 165 ? -34.949 -43.350 -6.171 1.00 18.12 159 ILE A N 1
ATOM 1254 C CA . ILE A 1 165 ? -35.495 -44.384 -7.039 1.00 17.88 159 ILE A CA 1
ATOM 1255 C C . ILE A 1 165 ? -36.824 -44.926 -6.494 1.00 18.32 159 ILE A C 1
ATOM 1256 O O . ILE A 1 165 ? -37.737 -45.200 -7.283 1.00 18.07 159 ILE A O 1
ATOM 1261 N N . ILE A 1 166 ? -36.921 -45.078 -5.168 1.00 18.30 160 ILE A N 1
ATOM 1262 C CA . ILE A 1 166 ? -38.194 -45.411 -4.508 1.00 18.89 160 ILE A CA 1
ATOM 1263 C C . ILE A 1 166 ? -39.221 -44.331 -4.837 1.00 19.15 160 ILE A C 1
ATOM 1264 O O . ILE A 1 166 ? -40.306 -44.636 -5.322 1.00 19.09 160 ILE A O 1
ATOM 1269 N N . ASP A 1 167 ? -38.853 -43.071 -4.601 1.00 19.41 161 ASP A N 1
ATOM 1270 C CA . ASP A 1 167 ? -39.739 -41.936 -4.871 1.00 19.81 161 ASP A CA 1
ATOM 1271 C C . ASP A 1 167 ? -40.255 -41.872 -6.313 1.00 20.06 161 ASP A C 1
ATOM 1272 O O . ASP A 1 167 ? -41.389 -41.455 -6.542 1.00 19.96 161 ASP A O 1
ATOM 1277 N N . SER A 1 168 ? -39.421 -42.269 -7.274 1.00 20.37 162 SER A N 1
ATOM 1278 C CA . SER A 1 168 ? -39.803 -42.258 -8.691 1.00 20.79 162 SER A CA 1
ATOM 1279 C C . SER A 1 168 ? -40.855 -43.319 -9.019 1.00 21.02 162 SER A C 1
ATOM 1280 O O . SER A 1 168 ? -41.553 -43.219 -10.035 1.00 21.54 162 SER A O 1
ATOM 1283 N N . GLY A 1 169 ? -40.965 -44.331 -8.159 1.00 20.93 163 GLY A N 1
ATOM 1284 C CA . GLY A 1 169 ? -41.946 -45.399 -8.331 1.00 20.94 163 GLY A CA 1
ATOM 1285 C C . GLY A 1 169 ? -41.339 -46.769 -8.574 1.00 20.82 163 GLY A C 1
ATOM 1286 O O . GLY A 1 169 ? -42.034 -47.693 -8.986 1.00 20.84 163 GLY A O 1
ATOM 1287 N N . THR A 1 170 ? -40.043 -46.902 -8.305 1.00 20.67 164 THR A N 1
ATOM 1288 C CA . THR A 1 170 ? -39.324 -48.154 -8.535 1.00 20.58 164 THR A CA 1
ATOM 1289 C C . THR A 1 170 ? -38.664 -48.679 -7.252 1.00 20.47 164 THR A C 1
ATOM 1290 O O . THR A 1 170 ? -37.945 -47.935 -6.580 1.00 20.50 164 THR A O 1
ATOM 1294 N N . PRO A 1 171 ? -38.916 -49.962 -6.902 1.00 20.25 165 PRO A N 1
ATOM 1295 C CA . PRO A 1 171 ? -38.261 -50.574 -5.737 1.00 20.04 165 PRO A CA 1
ATOM 1296 C C . PRO A 1 171 ? -36.735 -50.582 -5.873 1.00 19.87 165 PRO A C 1
ATOM 1297 O O . PRO A 1 171 ? -36.212 -50.640 -6.985 1.00 19.67 165 PRO A O 1
ATOM 1301 N N . ALA A 1 172 ? -36.038 -50.520 -4.744 1.00 19.47 166 ALA A N 1
ATOM 1302 C CA . ALA A 1 172 ? -34.581 -50.485 -4.728 1.00 19.18 166 ALA A CA 1
ATOM 1303 C C . ALA A 1 172 ? -34.051 -50.968 -3.382 1.00 19.06 166 ALA A C 1
ATOM 1304 O O . ALA A 1 172 ? -34.667 -50.728 -2.340 1.00 19.19 166 ALA A O 1
ATOM 1306 N N . SER A 1 173 ? -32.920 -51.666 -3.416 1.00 18.31 167 SER A N 1
ATOM 1307 C CA . SER A 1 173 ? -32.225 -52.071 -2.202 1.00 17.63 167 SER A CA 1
ATOM 1308 C C . SER A 1 173 ? -30.720 -51.864 -2.374 1.00 16.91 167 SER A C 1
ATOM 1309 O O . SER A 1 173 ? -30.230 -51.637 -3.495 1.00 16.92 167 SER A O 1
ATOM 1312 N N . ILE A 1 174 ? -29.992 -51.911 -1.263 1.00 15.52 168 ILE A N 1
ATOM 1313 C CA . ILE A 1 174 ? -28.561 -51.637 -1.275 1.00 14.60 168 ILE A CA 1
ATOM 1314 C C . ILE A 1 174 ? -27.784 -52.883 -0.868 1.00 13.86 168 ILE A C 1
ATOM 1315 O O . ILE A 1 174 ? -28.234 -53.648 -0.015 1.00 14.18 168 ILE A O 1
ATOM 1320 N N . GLY A 1 175 ? -26.621 -53.075 -1.482 1.00 12.65 169 GLY A N 1
ATOM 1321 C CA . GLY A 1 175 ? -25.691 -54.121 -1.078 1.00 11.53 169 GLY A CA 1
ATOM 1322 C C . GLY A 1 175 ? -24.362 -53.511 -0.676 1.00 10.91 169 GLY A C 1
ATOM 1323 O O . GLY A 1 175 ? -23.803 -52.688 -1.407 1.00 11.18 169 GLY A O 1
ATOM 1324 N N . ILE A 1 176 ? -23.871 -53.891 0.501 1.00 10.50 170 ILE A N 1
ATOM 1325 C CA . ILE A 1 176 ? -22.583 -53.409 1.021 1.00 9.96 170 ILE A CA 1
ATOM 1326 C C . ILE A 1 176 ? -21.735 -54.611 1.436 1.00 9.80 170 ILE A C 1
ATOM 1327 O O . ILE A 1 176 ? -22.280 -55.673 1.737 1.00 9.90 170 ILE A O 1
ATOM 1332 N N . ILE A 1 177 ? -20.414 -54.455 1.453 1.00 9.67 171 ILE A N 1
ATOM 1333 C CA . ILE A 1 177 ? -19.531 -55.565 1.838 1.00 10.17 171 ILE A CA 1
ATOM 1334 C C . ILE A 1 177 ? -19.227 -55.657 3.353 1.00 10.06 171 ILE A C 1
ATOM 1335 O O . ILE A 1 177 ? -18.878 -56.731 3.852 1.00 9.91 171 ILE A O 1
ATOM 1340 N N . LEU A 1 178 ? -19.363 -54.541 4.069 1.00 9.65 172 LEU A N 1
ATOM 1341 C CA . LEU A 1 178 ? -19.163 -54.524 5.521 1.00 9.49 172 LEU A CA 1
ATOM 1342 C C . LEU A 1 178 ? -20.463 -54.826 6.264 1.00 9.29 172 LEU A C 1
ATOM 1343 O O . LEU A 1 178 ? -21.504 -55.066 5.634 1.00 9.36 172 LEU A O 1
ATOM 1348 N N . GLU A 1 179 ? -20.393 -54.831 7.599 1.00 8.81 173 GLU A N 1
ATOM 1349 C CA . GLU A 1 179 ? -21.537 -55.167 8.440 1.00 8.08 173 GLU A CA 1
ATOM 1350 C C . GLU A 1 179 ? -22.558 -54.034 8.528 1.00 8.08 173 GLU A C 1
ATOM 1351 O O . GLU A 1 179 ? -23.738 -54.283 8.754 1.00 7.76 173 GLU A O 1
ATOM 1357 N N . TYR A 1 180 ? -22.106 -52.793 8.357 1.00 7.58 174 TYR A N 1
ATOM 1358 C CA . TYR A 1 180 ? -22.973 -51.642 8.576 1.00 7.59 174 TYR A CA 1
ATOM 1359 C C . TYR A 1 180 ? -22.664 -50.518 7.592 1.00 7.81 174 TYR A C 1
ATOM 1360 O O . TYR A 1 180 ? -21.528 -50.404 7.126 1.00 8.30 174 TYR A O 1
ATOM 1369 N N . PRO A 1 181 ? -23.663 -49.672 7.283 1.00 8.03 175 PRO A N 1
ATOM 1370 C CA . PRO A 1 181 ? -23.372 -48.633 6.292 1.00 8.49 175 PRO A CA 1
ATOM 1371 C C . PRO A 1 181 ? -22.647 -47.433 6.917 1.00 8.99 175 PRO A C 1
ATOM 1372 O O . PRO A 1 181 ? -22.620 -47.277 8.151 1.00 7.95 175 PRO A O 1
ATOM 1376 N N . LEU A 1 182 ? -22.052 -46.613 6.051 1.00 9.33 176 LEU A N 1
ATOM 1377 C CA . LEU A 1 182 ? -21.519 -45.299 6.412 1.00 10.51 176 LEU A CA 1
ATOM 1378 C C . LEU A 1 182 ? -20.335 -45.389 7.375 1.00 10.83 176 LEU A C 1
ATOM 1379 O O . LEU A 1 182 ? -20.225 -44.605 8.320 1.00 10.28 176 LEU A O 1
ATOM 1384 N N . GLU A 1 183 ? -19.438 -46.334 7.108 1.00 11.60 177 GLU A N 1
ATOM 1385 C CA . GLU A 1 183 ? -18.359 -46.666 8.039 1.00 12.66 177 GLU A CA 1
ATOM 1386 C C . GLU A 1 183 ? -17.305 -45.566 8.197 1.00 13.28 177 GLU A C 1
ATOM 1387 O O . GLU A 1 183 ? -16.459 -45.636 9.091 1.00 13.56 177 GLU A O 1
ATOM 1393 N N . ARG A 1 184 ? -17.351 -44.560 7.328 1.00 13.81 178 ARG A N 1
ATOM 1394 C CA A ARG A 1 184 ? -16.440 -43.417 7.410 0.50 14.36 178 ARG A CA 1
ATOM 1395 C CA B ARG A 1 184 ? -16.425 -43.447 7.443 0.50 14.42 178 ARG A CA 1
ATOM 1396 C C . ARG A 1 184 ? -16.997 -42.338 8.332 1.00 14.33 178 ARG A C 1
ATOM 1397 O O . ARG A 1 184 ? -16.256 -41.487 8.810 1.00 14.65 178 ARG A O 1
ATOM 1412 N N . GLN A 1 185 ? -18.308 -42.371 8.569 1.00 13.63 179 GLN A N 1
ATOM 1413 C CA . GLN A 1 185 ? -18.975 -41.310 9.343 1.00 13.57 179 GLN A CA 1
ATOM 1414 C C . GLN A 1 185 ? -19.520 -41.789 10.681 1.00 12.18 179 GLN A C 1
ATOM 1415 O O . GLN A 1 185 ? -19.742 -40.991 11.591 1.00 11.71 179 GLN A O 1
ATOM 1421 N N . LEU A 1 186 ? -19.730 -43.099 10.784 1.00 10.66 180 LEU A N 1
ATOM 1422 C CA . LEU A 1 186 ? -20.377 -43.704 11.942 1.00 9.99 180 LEU A CA 1
ATOM 1423 C C . LEU A 1 186 ? -19.534 -44.842 12.504 1.00 9.12 180 LEU A C 1
ATOM 1424 O O . LEU A 1 186 ? -18.833 -45.531 11.750 1.00 9.41 180 LEU A O 1
ATOM 1429 N N . ASP A 1 187 ? -19.612 -45.057 13.815 1.00 8.47 181 ASP A N 1
ATOM 1430 C CA . ASP A 1 187 ? -19.116 -46.316 14.391 1.00 7.49 181 ASP A CA 1
ATOM 1431 C C . ASP A 1 187 ? -20.084 -47.447 14.049 1.00 6.71 181 ASP A C 1
ATOM 1432 O O . ASP A 1 187 ? -21.104 -47.216 13.382 1.00 5.57 181 ASP A O 1
ATOM 1437 N N . ARG A 1 188 ? -19.767 -48.667 14.488 1.00 5.86 182 ARG A N 1
ATOM 1438 C CA . ARG A 1 188 ? -20.585 -49.820 14.141 1.00 5.49 182 ARG A CA 1
ATOM 1439 C C . ARG A 1 188 ? -22.020 -49.642 14.630 1.00 5.19 182 ARG A C 1
ATOM 1440 O O . ARG A 1 188 ? -22.970 -49.830 13.862 1.00 5.20 182 ARG A O 1
ATOM 1448 N N . ASP A 1 189 ? -22.162 -49.285 15.901 1.00 5.10 183 ASP A N 1
ATOM 1449 C CA . ASP A 1 189 ? -23.470 -49.139 16.543 1.00 5.12 183 ASP A CA 1
ATOM 1450 C C . ASP A 1 189 ? -24.274 -48.004 15.877 1.00 4.73 183 ASP A C 1
ATOM 1451 O O . ASP A 1 189 ? -25.491 -48.097 15.736 1.00 4.69 183 ASP A O 1
ATOM 1456 N N . GLY A 1 190 ? -23.586 -46.942 15.468 1.00 4.35 184 GLY A N 1
ATOM 1457 C CA . GLY A 1 190 ? -24.228 -45.839 14.725 1.00 3.97 184 GLY A CA 1
ATOM 1458 C C . GLY A 1 190 ? -24.795 -46.320 13.400 1.00 3.82 184 GLY A C 1
ATOM 1459 O O . GLY A 1 190 ? -25.954 -46.055 13.077 1.00 3.27 184 GLY A O 1
ATOM 1460 N N . GLY A 1 191 ? -23.974 -47.046 12.642 1.00 3.92 185 GLY A N 1
ATOM 1461 C CA . GLY A 1 191 ? -24.378 -47.583 11.346 1.00 4.33 185 GLY A CA 1
ATOM 1462 C C . GLY A 1 191 ? -25.535 -48.561 11.421 1.00 4.68 185 GLY A C 1
ATOM 1463 O O . GLY A 1 191 ? -26.394 -48.594 10.526 1.00 4.70 185 GLY A O 1
ATOM 1464 N N . LEU A 1 192 ? -25.547 -49.387 12.465 1.00 5.19 186 LEU A N 1
ATOM 1465 C CA . LEU A 1 192 ? -26.628 -50.336 12.664 1.00 5.56 186 LEU A CA 1
ATOM 1466 C C . LEU A 1 192 ? -27.899 -49.616 13.109 1.00 6.19 186 LEU A C 1
ATOM 1467 O O . LEU A 1 192 ? -28.996 -49.993 12.712 1.00 6.27 186 LEU A O 1
ATOM 1472 N N . PHE A 1 193 ? -27.747 -48.567 13.916 1.00 6.26 187 PHE A N 1
ATOM 1473 C CA . PHE A 1 193 ? -28.867 -47.695 14.239 1.00 6.95 187 PHE A CA 1
ATOM 1474 C C . PHE A 1 193 ? -29.468 -47.151 12.932 1.00 7.25 187 PHE A C 1
ATOM 1475 O O . PHE A 1 193 ? -30.683 -47.235 12.715 1.00 6.89 187 PHE A O 1
ATOM 1483 N N . LEU A 1 194 ? -28.612 -46.620 12.058 1.00 7.01 188 LEU A N 1
ATOM 1484 C CA . LEU A 1 194 ? -29.050 -46.107 10.776 1.00 7.88 188 LEU A CA 1
ATOM 1485 C C . LEU A 1 194 ? -29.686 -47.210 9.897 1.00 8.48 188 LEU A C 1
ATOM 1486 O O . LEU A 1 194 ? -30.769 -47.019 9.342 1.00 8.26 188 LEU A O 1
ATOM 1491 N N . LYS A 1 195 ? -29.022 -48.359 9.789 1.00 9.34 189 LYS A N 1
ATOM 1492 C CA . LYS A 1 195 ? -29.568 -49.502 9.037 1.00 10.16 189 LYS A CA 1
ATOM 1493 C C . LYS A 1 195 ? -31.000 -49.841 9.484 1.00 11.26 189 LYS A C 1
ATOM 1494 O O . LYS A 1 195 ? -31.873 -50.049 8.645 1.00 11.28 189 LYS A O 1
ATOM 1500 N N . ASP A 1 196 ? -31.229 -49.881 10.800 1.00 11.76 190 ASP A N 1
ATOM 1501 C CA A ASP A 1 196 ? -32.555 -50.170 11.373 0.50 12.56 190 ASP A CA 1
ATOM 1502 C CA B ASP A 1 196 ? -32.548 -50.196 11.333 0.50 12.41 190 ASP A CA 1
ATOM 1503 C C . ASP A 1 196 ? -33.588 -49.133 10.946 1.00 12.85 190 ASP A C 1
ATOM 1504 O O . ASP A 1 196 ? -34.672 -49.477 10.470 1.00 13.33 190 ASP A O 1
ATOM 1513 N N . LYS A 1 197 ? -33.251 -47.861 11.131 1.00 13.17 191 LYS A N 1
ATOM 1514 C CA . LYS A 1 197 ? -34.138 -46.763 10.764 1.00 14.14 191 LYS A CA 1
ATOM 1515 C C . LYS A 1 197 ? -34.456 -46.766 9.259 1.00 14.74 191 LYS A C 1
ATOM 1516 O O . LYS A 1 197 ? -35.593 -46.504 8.849 1.00 14.63 191 LYS A O 1
ATOM 1522 N N . LEU A 1 198 ? -33.447 -47.066 8.447 1.00 15.10 192 LEU A N 1
ATOM 1523 C CA . LEU A 1 198 ? -33.640 -47.192 7.012 1.00 15.81 192 LEU A CA 1
ATOM 1524 C C . LEU A 1 198 ? -34.441 -48.435 6.617 1.00 16.48 192 LEU A C 1
ATOM 1525 O O . LEU A 1 198 ? -35.234 -48.376 5.679 1.00 16.59 192 LEU A O 1
ATOM 1530 N N . ASP A 1 199 ? -34.247 -49.536 7.350 1.00 17.25 193 ASP A N 1
ATOM 1531 C CA . ASP A 1 199 ? -34.879 -50.820 7.049 1.00 17.99 193 ASP A CA 1
ATOM 1532 C C . ASP A 1 199 ? -36.371 -50.812 7.356 1.00 18.50 193 ASP A C 1
ATOM 1533 O O . ASP A 1 199 ? -37.159 -51.418 6.627 1.00 17.97 193 ASP A O 1
ATOM 1538 N N . ARG A 1 200 ? -36.759 -50.145 8.443 1.00 18.95 194 ARG A N 1
ATOM 1539 C CA . ARG A 1 200 ? -38.180 -50.008 8.753 1.00 19.78 194 ARG A CA 1
ATOM 1540 C C . ARG A 1 200 ? -38.851 -48.952 7.855 1.00 19.99 194 ARG A C 1
ATOM 1541 O O . ARG A 1 200 ? -40.081 -48.890 7.777 1.00 20.26 194 ARG A O 1
ATOM 1549 N N . LEU A 1 201 ? -38.034 -48.156 7.166 1.00 19.94 195 LEU A N 1
ATOM 1550 C CA . LEU A 1 201 ? -38.518 -47.215 6.149 1.00 20.22 195 LEU A CA 1
ATOM 1551 C C . LEU A 1 201 ? -38.534 -47.816 4.742 1.00 19.98 195 LEU A C 1
ATOM 1552 O O . LEU A 1 201 ? -38.741 -47.105 3.755 1.00 19.74 195 LEU A O 1
ATOM 1557 N N . GLY A 1 202 ? -38.311 -49.125 4.662 1.00 19.84 196 GLY A N 1
ATOM 1558 C CA . GLY A 1 202 ? -38.362 -49.852 3.398 1.00 19.53 196 GLY A CA 1
ATOM 1559 C C . GLY A 1 202 ? -37.106 -49.785 2.551 1.00 19.25 196 GLY A C 1
ATOM 1560 O O . GLY A 1 202 ? -37.098 -50.283 1.427 1.00 19.58 196 GLY A O 1
ATOM 1561 N N . ILE A 1 203 ? -36.048 -49.159 3.069 1.00 18.93 197 ILE A N 1
ATOM 1562 C CA . ILE A 1 203 ? -34.755 -49.173 2.383 1.00 18.20 197 ILE A CA 1
ATOM 1563 C C . ILE A 1 203 ? -33.914 -50.324 2.947 1.00 17.77 197 ILE A C 1
ATOM 1564 O O . ILE A 1 203 ? -33.334 -50.215 4.030 1.00 17.72 197 ILE A O 1
ATOM 1569 N N . LYS A 1 204 ? -33.889 -51.439 2.221 1.00 17.06 198 LYS A N 1
ATOM 1570 C CA . LYS A 1 204 ? -33.143 -52.621 2.639 1.00 16.57 198 LYS A CA 1
ATOM 1571 C C . LYS A 1 204 ? -31.666 -52.520 2.283 1.00 16.17 198 LYS A C 1
ATOM 1572 O O . LYS A 1 204 ? -31.306 -52.079 1.187 1.00 16.20 198 LYS A O 1
ATOM 1578 N N . ILE A 1 205 ? -30.815 -52.905 3.229 1.00 15.33 199 ILE A N 1
ATOM 1579 C CA . ILE A 1 205 ? -29.376 -52.968 2.991 1.00 14.54 199 ILE A CA 1
ATOM 1580 C C . ILE A 1 205 ? -28.883 -54.389 3.236 1.00 14.16 199 ILE A C 1
ATOM 1581 O O . ILE A 1 205 ? -29.000 -54.922 4.351 1.00 13.76 199 ILE A O 1
ATOM 1586 N N . TYR A 1 206 ? -28.351 -55.004 2.183 1.00 13.67 200 TYR A N 1
ATOM 1587 C CA . TYR A 1 206 ? -27.738 -56.318 2.301 1.00 13.40 200 TYR A CA 1
ATOM 1588 C C . TYR A 1 206 ? -26.323 -56.113 2.805 1.00 13.05 200 TYR A C 1
ATOM 1589 O O . TYR A 1 206 ? -25.510 -55.465 2.142 1.00 12.58 200 TYR A O 1
ATOM 1598 N N . THR A 1 207 ? -26.037 -56.658 3.982 1.00 12.72 201 THR A N 1
ATOM 1599 C CA . THR A 1 207 ? -24.742 -56.447 4.622 1.00 12.83 201 THR A CA 1
ATOM 1600 C C . THR A 1 207 ? -23.858 -57.660 4.450 1.00 12.85 201 THR A C 1
ATOM 1601 O O . THR A 1 207 ? -24.355 -58.763 4.223 1.00 13.16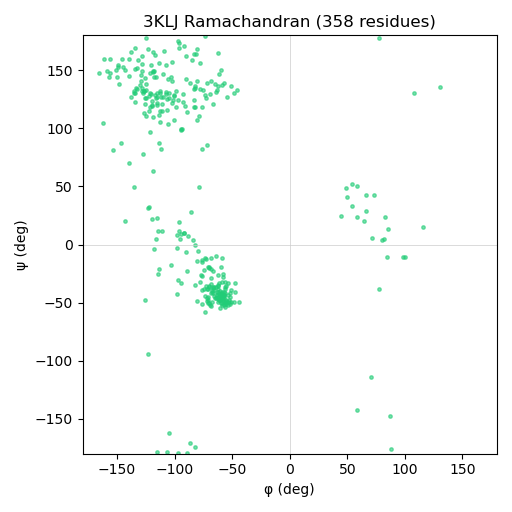 201 THR A O 1
ATOM 1605 N N . ASN A 1 208 ? -22.548 -57.449 4.558 1.00 13.25 202 ASN A N 1
ATOM 1606 C CA . ASN A 1 208 ? -21.562 -58.511 4.368 1.00 13.91 202 ASN A CA 1
ATOM 1607 C C . ASN A 1 208 ? -21.817 -59.292 3.081 1.00 14.21 202 ASN A C 1
ATOM 1608 O O . ASN A 1 208 ? -21.837 -60.525 3.082 1.00 14.18 202 ASN A O 1
ATOM 1613 N N . SER A 1 209 ? -22.021 -58.563 1.985 1.00 14.50 203 SER A N 1
ATOM 1614 C CA . SER A 1 209 ? -22.478 -59.176 0.732 1.00 14.85 203 SER A CA 1
ATOM 1615 C C . SER A 1 209 ? -21.362 -59.838 -0.052 1.00 14.89 203 SER A C 1
ATOM 1616 O O . SER A 1 209 ? -20.244 -59.325 -0.109 1.00 14.62 203 SER A O 1
ATOM 1619 N N . ASN A 1 210 ? -21.683 -60.988 -0.643 1.00 15.28 204 ASN A N 1
ATOM 1620 C CA . ASN A 1 210 ? -20.877 -61.585 -1.703 1.00 15.85 204 ASN A CA 1
ATOM 1621 C C . ASN A 1 210 ? -21.701 -61.527 -2.987 1.00 15.90 204 ASN A C 1
ATOM 1622 O O . ASN A 1 210 ? -22.673 -62.278 -3.150 1.00 15.70 204 ASN A O 1
ATOM 1627 N N . PHE A 1 211 ? -21.320 -60.613 -3.881 1.00 15.83 205 PHE A N 1
ATOM 1628 C CA . PHE A 1 211 ? -22.107 -60.326 -5.082 1.00 15.93 205 PHE A CA 1
ATOM 1629 C C . PHE A 1 211 ? -22.167 -61.472 -6.094 1.00 15.89 205 PHE A C 1
ATOM 1630 O O . PHE A 1 211 ? -23.108 -61.539 -6.887 1.00 15.48 205 PHE A O 1
ATOM 1638 N N . GLU A 1 212 ? -21.180 -62.368 -6.043 1.00 16.24 206 GLU A N 1
ATOM 1639 C CA . GLU A 1 212 ? -21.190 -63.602 -6.841 1.00 16.69 206 GLU A CA 1
ATOM 1640 C C . GLU A 1 212 ? -22.370 -64.488 -6.451 1.00 16.91 206 GLU A C 1
ATOM 1641 O O . GLU A 1 212 ? -22.860 -65.284 -7.258 1.00 16.78 206 GLU A O 1
ATOM 1647 N N . GLU A 1 213 ? -22.815 -64.330 -5.202 1.00 17.16 207 GLU A N 1
ATOM 1648 C CA . GLU A 1 213 ? -23.878 -65.152 -4.628 1.00 17.48 207 GLU A CA 1
ATOM 1649 C C . GLU A 1 213 ? -25.231 -64.435 -4.699 1.00 17.44 207 GLU A C 1
ATOM 1650 O O . GLU A 1 213 ? -26.236 -64.896 -4.113 1.00 17.56 207 GLU A O 1
ATOM 1656 N N . MET A 1 214 ? -25.245 -63.303 -5.411 1.00 17.21 208 MET A N 1
ATOM 1657 C CA . MET A 1 214 ? -26.447 -62.481 -5.544 1.00 17.21 208 MET A CA 1
ATOM 1658 C C . MET A 1 214 ? -26.830 -62.288 -7.015 1.00 17.37 208 MET A C 1
ATOM 1659 O O . MET A 1 214 ? -27.392 -61.250 -7.399 1.00 17.53 208 MET A O 1
ATOM 1664 N N . GLY A 1 215 ? -26.519 -63.305 -7.823 1.00 17.29 209 GLY A N 1
ATOM 1665 C CA . GLY A 1 215 ? -26.765 -63.296 -9.258 1.00 17.25 209 GLY A CA 1
ATOM 1666 C C . GLY A 1 215 ? -28.185 -62.935 -9.652 1.00 17.28 209 GLY A C 1
ATOM 1667 O O . GLY A 1 215 ? -28.388 -62.033 -10.500 1.00 17.28 209 GLY A O 1
ATOM 1668 N N . ASP A 1 216 ? -29.161 -63.629 -9.029 1.00 17.31 210 ASP A N 1
ATOM 1669 C CA . ASP A 1 216 ? -30.582 -63.447 -9.366 1.00 17.24 210 ASP A CA 1
ATOM 1670 C C . ASP A 1 216 ? -31.059 -62.002 -9.189 1.00 17.04 210 ASP A C 1
ATOM 1671 O O . ASP A 1 216 ? -31.743 -61.457 -10.062 1.00 16.98 210 ASP A O 1
ATOM 1676 N N . LEU A 1 217 ? -30.692 -61.386 -8.066 1.00 16.90 211 LEU A N 1
ATOM 1677 C CA . LEU A 1 217 ? -31.054 -59.996 -7.807 1.00 16.76 211 LEU A CA 1
ATOM 1678 C C . LEU A 1 217 ? -30.282 -59.043 -8.718 1.00 16.56 211 LEU A C 1
ATOM 1679 O O . LEU A 1 217 ? -30.872 -58.126 -9.292 1.00 16.70 211 LEU A O 1
ATOM 1684 N N . ILE A 1 218 ? -28.975 -59.265 -8.851 1.00 16.21 212 ILE A N 1
ATOM 1685 C CA . ILE A 1 218 ? -28.135 -58.447 -9.734 1.00 15.75 212 ILE A CA 1
ATOM 1686 C C . ILE A 1 218 ? -28.635 -58.449 -11.186 1.00 15.73 212 ILE A C 1
ATOM 1687 O O . ILE A 1 218 ? -28.809 -57.384 -11.788 1.00 15.50 212 ILE A O 1
ATOM 1692 N N . ARG A 1 219 ? -28.897 -59.648 -11.716 1.00 15.61 213 ARG A N 1
ATOM 1693 C CA . ARG A 1 219 ? -29.384 -59.836 -13.083 1.00 15.73 213 ARG A CA 1
ATOM 1694 C C . ARG A 1 219 ? -30.685 -59.073 -13.351 1.00 15.44 213 ARG A C 1
ATOM 1695 O O . ARG A 1 219 ? -30.810 -58.373 -14.412 1.00 15.62 213 ARG A O 1
ATOM 1703 N N . SER A 1 220 ? -31.643 -59.208 -12.377 1.00 15.53 214 SER A N 1
ATOM 1704 C CA . SER A 1 220 ? -32.982 -58.636 -12.530 1.00 15.16 214 SER A CA 1
ATOM 1705 C C . SER A 1 220 ? -33.070 -57.149 -12.171 1.00 14.93 214 SER A C 1
ATOM 1706 O O . SER A 1 220 ? -34.144 -56.554 -12.284 1.00 14.98 214 SER A O 1
ATOM 1709 N N . SER A 1 221 ? -31.951 -56.554 -11.752 1.00 14.47 215 SER A N 1
ATOM 1710 C CA . SER A 1 221 ? -31.932 -55.143 -11.358 1.00 14.14 215 SER A CA 1
ATOM 1711 C C . SER A 1 221 ? -31.102 -54.255 -12.279 1.00 14.04 215 SER A C 1
ATOM 1712 O O . SER A 1 221 ? -30.190 -54.721 -12.966 1.00 13.72 215 SER A O 1
ATOM 1715 N N . CYS A 1 222 ? -31.428 -52.966 -12.274 1.00 13.89 216 CYS A N 1
ATOM 1716 C CA . CYS A 1 222 ? -30.512 -51.947 -12.765 1.00 14.29 216 CYS A CA 1
ATOM 1717 C C . CYS A 1 222 ? -29.461 -51.777 -11.667 1.00 13.89 216 CYS A C 1
ATOM 1718 O O . CYS A 1 222 ? -29.795 -51.446 -10.530 1.00 13.40 216 CYS A O 1
ATOM 1721 N N . VAL A 1 223 ? -28.200 -52.053 -11.993 1.00 13.95 217 VAL A N 1
ATOM 1722 C CA . VAL A 1 223 ? -27.156 -52.049 -10.969 1.00 14.18 217 VAL A CA 1
ATOM 1723 C C . VAL A 1 223 ? -26.314 -50.778 -11.021 1.00 13.89 217 VAL A C 1
ATOM 1724 O O . VAL A 1 223 ? -25.717 -50.428 -12.049 1.00 14.02 217 VAL A O 1
ATOM 1728 N N . ILE A 1 224 ? -26.313 -50.072 -9.898 1.00 13.35 218 ILE A N 1
ATOM 1729 C CA . ILE A 1 224 ? -25.642 -48.785 -9.779 1.00 12.89 218 ILE A CA 1
ATOM 1730 C C . ILE A 1 224 ? -24.570 -48.882 -8.700 1.00 12.44 218 ILE A C 1
ATOM 1731 O O . ILE A 1 224 ? -24.855 -49.231 -7.562 1.00 12.48 218 ILE A O 1
ATOM 1736 N N . THR A 1 225 ? -23.331 -48.584 -9.063 1.00 11.97 219 THR A N 1
ATOM 1737 C CA . THR A 1 225 ? -22.256 -48.554 -8.082 1.00 11.15 219 THR A CA 1
ATOM 1738 C C . THR A 1 225 ? -22.103 -47.134 -7.556 1.00 11.30 219 THR A C 1
ATOM 1739 O O . THR A 1 225 ? -22.069 -46.181 -8.325 1.00 12.04 219 THR A O 1
ATOM 1743 N N . ALA A 1 226 ? -22.081 -47.008 -6.237 1.00 11.37 220 ALA A N 1
ATOM 1744 C CA . ALA A 1 226 ? -21.891 -45.737 -5.548 1.00 11.54 220 ALA A CA 1
ATOM 1745 C C . ALA A 1 226 ? -20.740 -45.993 -4.583 1.00 11.29 220 ALA A C 1
ATOM 1746 O O . ALA A 1 226 ? -20.943 -46.221 -3.387 1.00 11.05 220 ALA A O 1
ATOM 1748 N N . VAL A 1 227 ? -19.531 -45.996 -5.135 1.00 11.50 221 VAL A N 1
ATOM 1749 C CA . VAL A 1 227 ? -18.335 -46.430 -4.415 1.00 11.72 221 VAL A CA 1
ATOM 1750 C C . VAL A 1 227 ? -17.282 -45.318 -4.386 1.00 12.21 221 VAL A C 1
ATOM 1751 O O . VAL A 1 227 ? -16.075 -45.567 -4.398 1.00 12.24 221 VAL A O 1
ATOM 1755 N N . GLY A 1 228 ? -17.759 -44.084 -4.348 1.00 12.54 222 GLY A N 1
ATOM 1756 C CA . GLY A 1 228 ? -16.886 -42.955 -4.185 1.00 13.27 222 GLY A CA 1
ATOM 1757 C C . GLY A 1 228 ? -16.363 -42.440 -5.506 1.00 14.03 222 GLY A C 1
ATOM 1758 O O . GLY A 1 228 ? -16.690 -42.953 -6.586 1.00 13.25 222 GLY A O 1
ATOM 1759 N N . VAL A 1 229 ? -15.494 -41.450 -5.390 1.00 14.33 223 VAL A N 1
ATOM 1760 C CA . VAL A 1 229 ? -15.179 -40.545 -6.469 1.00 14.84 223 VAL A CA 1
ATOM 1761 C C . VAL A 1 229 ? -13.738 -40.078 -6.241 1.00 15.33 223 VAL A C 1
ATOM 1762 O O . VAL A 1 229 ? -13.281 -40.063 -5.099 1.00 14.78 223 VAL A O 1
ATOM 1766 N N . LYS A 1 230 ? -13.013 -39.754 -7.318 1.00 16.04 224 LYS A N 1
ATOM 1767 C CA . LYS A 1 230 ? -11.649 -39.192 -7.229 1.00 17.12 224 LYS A CA 1
ATOM 1768 C C . LYS A 1 230 ? -11.477 -37.988 -8.164 1.00 17.29 224 LYS A C 1
ATOM 1769 O O . LYS A 1 230 ? -12.120 -37.928 -9.217 1.00 17.80 224 LYS A O 1
ATOM 1775 N N . PRO A 1 231 ? -10.594 -37.041 -7.806 1.00 17.51 225 PRO A N 1
ATOM 1776 C CA . PRO A 1 231 ? -10.266 -35.952 -8.722 1.00 18.04 225 PRO A CA 1
ATOM 1777 C C . PRO A 1 231 ? -10.002 -36.428 -10.154 1.00 18.26 225 PRO A C 1
ATOM 1778 O O . PRO A 1 231 ? -9.293 -37.399 -10.374 1.00 18.12 225 PRO A O 1
ATOM 1782 N N . ASN A 1 232 ? -10.606 -35.738 -11.110 1.00 18.94 226 ASN A N 1
ATOM 1783 C CA . ASN A 1 232 ? -10.463 -36.062 -12.519 1.00 19.81 226 ASN A CA 1
ATOM 1784 C C . ASN A 1 232 ? -9.331 -35.203 -13.090 1.00 20.08 226 ASN A C 1
ATOM 1785 O O . ASN A 1 232 ? -9.541 -34.035 -13.412 1.00 20.09 226 ASN A O 1
ATOM 1790 N N . LEU A 1 233 ? -8.136 -35.789 -13.206 1.00 20.21 227 LEU A N 1
ATOM 1791 C CA . LEU A 1 233 ? -6.933 -35.012 -13.526 1.00 20.43 227 LEU A CA 1
ATOM 1792 C C . LEU A 1 233 ? -5.902 -35.696 -14.444 1.00 20.90 227 LEU A C 1
ATOM 1793 O O . LEU A 1 233 ? -4.739 -35.280 -14.473 1.00 21.00 227 LEU A O 1
ATOM 1798 N N . ASP A 1 234 ? -6.311 -36.710 -15.209 1.00 21.08 228 ASP A N 1
ATOM 1799 C CA A ASP A 1 234 ? -5.395 -37.436 -16.099 0.50 21.19 228 ASP A CA 1
ATOM 1800 C CA B ASP A 1 234 ? -5.360 -37.426 -16.055 0.50 21.27 228 ASP A CA 1
ATOM 1801 C C . ASP A 1 234 ? -4.669 -36.520 -17.085 1.00 21.22 228 ASP A C 1
ATOM 1802 O O . ASP A 1 234 ? -3.525 -36.777 -17.451 1.00 21.14 228 ASP A O 1
ATOM 1811 N N . PHE A 1 235 ? -5.339 -35.446 -17.511 1.00 21.12 229 PHE A N 1
ATOM 1812 C CA . PHE A 1 235 ? -4.760 -34.477 -18.465 1.00 21.68 229 PHE A CA 1
ATOM 1813 C C . PHE A 1 235 ? -3.525 -33.702 -17.954 1.00 21.74 229 PHE A C 1
ATOM 1814 O O . PHE A 1 235 ? -2.884 -33.002 -18.728 1.00 21.67 229 PHE A O 1
ATOM 1822 N N . ILE A 1 236 ? -3.196 -33.808 -16.665 1.00 21.59 230 ILE A N 1
ATOM 1823 C CA . ILE A 1 236 ? -1.974 -33.159 -16.147 1.00 21.96 230 ILE A CA 1
ATOM 1824 C C . ILE A 1 236 ? -0.735 -34.058 -16.210 1.00 22.20 230 ILE A C 1
ATOM 1825 O O . ILE A 1 236 ? 0.369 -33.595 -15.933 1.00 22.15 230 ILE A O 1
ATOM 1830 N N . LYS A 1 237 ? -0.931 -35.325 -16.586 1.00 22.79 231 LYS A N 1
ATOM 1831 C CA . LYS A 1 237 ? 0.095 -36.393 -16.483 1.00 23.62 231 LYS A CA 1
ATOM 1832 C C . LYS A 1 237 ? 1.513 -36.084 -16.994 1.00 23.54 231 LYS A C 1
ATOM 1833 O O . LYS A 1 237 ? 2.499 -36.602 -16.450 1.00 24.24 231 LYS A O 1
ATOM 1839 N N . ASP A 1 238 ? 1.606 -35.261 -18.036 1.00 23.23 232 ASP A N 1
ATOM 1840 C CA A ASP A 1 238 ? 2.911 -34.952 -18.622 0.50 22.95 232 ASP A CA 1
ATOM 1841 C CA B ASP A 1 238 ? 2.869 -34.901 -18.683 0.50 22.99 232 ASP A CA 1
ATOM 1842 C C . ASP A 1 238 ? 3.546 -33.688 -18.040 1.00 22.64 232 ASP A C 1
ATOM 1843 O O . ASP A 1 238 ? 4.702 -33.383 -18.325 1.00 23.04 232 ASP A O 1
ATOM 1852 N N . THR A 1 239 ? 2.809 -32.982 -17.190 1.00 21.95 233 THR A N 1
ATOM 1853 C CA . THR A 1 239 ? 3.283 -31.715 -16.644 1.00 20.76 233 THR A CA 1
ATOM 1854 C C . THR A 1 239 ? 3.910 -31.894 -15.267 1.00 20.36 233 THR A C 1
ATOM 1855 O O . THR A 1 239 ? 3.875 -32.984 -14.695 1.00 19.68 233 THR A O 1
ATOM 1859 N N . GLU A 1 240 ? 4.460 -30.808 -14.735 1.00 19.90 234 GLU A N 1
ATOM 1860 C CA . GLU A 1 240 ? 4.986 -30.814 -13.382 1.00 20.13 234 GLU A CA 1
ATOM 1861 C C . GLU A 1 240 ? 3.990 -30.271 -12.357 1.00 19.48 234 GLU A C 1
ATOM 1862 O O . GLU A 1 240 ? 4.382 -29.885 -11.260 1.00 19.47 234 GLU A O 1
ATOM 1868 N N . ILE A 1 241 ? 2.704 -30.246 -12.710 1.00 18.95 235 ILE A N 1
ATOM 1869 C CA . ILE A 1 241 ? 1.669 -29.803 -11.776 1.00 18.28 235 ILE A CA 1
ATOM 1870 C C . ILE A 1 241 ? 1.582 -30.820 -10.631 1.00 18.32 235 ILE A C 1
ATOM 1871 O O . ILE A 1 241 ? 1.334 -32.009 -10.855 1.00 18.25 235 ILE A O 1
ATOM 1876 N N . ALA A 1 242 ? 1.806 -30.348 -9.409 1.00 17.71 236 ALA A N 1
ATOM 1877 C CA . ALA A 1 242 ? 1.887 -31.247 -8.261 1.00 16.96 236 ALA A CA 1
ATOM 1878 C C . ALA A 1 242 ? 0.517 -31.788 -7.915 1.00 16.62 236 ALA A C 1
ATOM 1879 O O . ALA A 1 242 ? -0.479 -31.062 -7.968 1.00 15.82 236 ALA A O 1
ATOM 1881 N N . SER A 1 243 ? 0.470 -33.076 -7.590 1.00 16.41 237 SER A N 1
ATOM 1882 C CA . SER A 1 243 ? -0.772 -33.710 -7.181 1.00 17.05 237 SER A CA 1
ATOM 1883 C C . SER A 1 243 ? -0.503 -34.838 -6.204 1.00 17.46 237 SER A C 1
ATOM 1884 O O . SER A 1 243 ? 0.570 -35.447 -6.214 1.00 17.96 237 SER A O 1
ATOM 1887 N N . LYS A 1 244 ? -1.484 -35.115 -5.357 1.00 18.29 238 LYS A N 1
ATOM 1888 C CA . LYS A 1 244 ? -1.482 -36.346 -4.574 1.00 18.82 238 LYS A CA 1
ATOM 1889 C C . LYS A 1 244 ? -2.776 -37.089 -4.889 1.00 18.22 238 LYS A C 1
ATOM 1890 O O . LYS A 1 244 ? -2.822 -37.846 -5.854 1.00 18.26 238 LYS A O 1
ATOM 1896 N N . ARG A 1 245 ? -3.815 -36.882 -4.080 1.00 17.66 239 ARG A N 1
ATOM 1897 C CA . ARG A 1 245 ? -5.159 -37.295 -4.453 1.00 17.34 239 ARG A CA 1
ATOM 1898 C C . ARG A 1 245 ? -5.693 -36.286 -5.476 1.00 17.47 239 ARG A C 1
ATOM 1899 O O . ARG A 1 245 ? -6.170 -36.669 -6.541 1.00 16.60 239 ARG A O 1
ATOM 1907 N N . GLY A 1 246 ? -5.604 -35.000 -5.134 1.00 17.13 240 GLY A N 1
ATOM 1908 C CA . GLY A 1 246 ? -6.040 -33.938 -6.021 1.00 17.81 240 GLY A CA 1
ATOM 1909 C C . GLY A 1 246 ? -4.875 -33.077 -6.452 1.00 17.97 240 GLY A C 1
ATOM 1910 O O . GLY A 1 246 ? -3.730 -33.352 -6.070 1.00 18.72 240 GLY A O 1
ATOM 1911 N N . ILE A 1 247 ? -5.159 -32.043 -7.248 1.00 18.05 241 ILE A N 1
ATOM 1912 C CA . ILE A 1 247 ? -4.142 -31.065 -7.641 1.00 17.87 241 ILE A CA 1
ATOM 1913 C C . ILE A 1 247 ? -3.846 -30.191 -6.419 1.00 17.70 241 ILE A C 1
ATOM 1914 O O . ILE A 1 247 ? -4.758 -29.623 -5.821 1.00 16.40 241 ILE A O 1
ATOM 1919 N N . LEU A 1 248 ? -2.568 -30.096 -6.059 1.00 17.75 242 LEU A N 1
ATOM 1920 C CA . LEU A 1 248 ? -2.156 -29.370 -4.861 1.00 17.98 242 LEU A CA 1
ATOM 1921 C C . LEU A 1 248 ? -2.269 -27.863 -5.087 1.00 18.43 242 LEU A C 1
ATOM 1922 O O . LEU A 1 248 ? -1.754 -27.348 -6.089 1.00 18.75 242 LEU A O 1
ATOM 1927 N N . VAL A 1 249 ? -2.950 -27.159 -4.173 1.00 18.04 243 VAL A N 1
ATOM 1928 C CA . VAL A 1 249 ? -3.092 -25.690 -4.278 1.00 17.62 243 VAL A CA 1
ATOM 1929 C C . VAL A 1 249 ? -2.785 -24.987 -2.968 1.00 17.92 243 VAL A C 1
ATOM 1930 O O . VAL A 1 249 ? -2.946 -25.579 -1.899 1.00 17.86 243 VAL A O 1
ATOM 1934 N N . ASN A 1 250 ? -2.312 -23.741 -3.052 1.00 17.96 244 ASN A N 1
ATOM 1935 C CA . ASN A 1 250 ? -2.190 -22.892 -1.860 1.00 17.47 244 ASN A CA 1
ATOM 1936 C C . ASN A 1 250 ? -3.516 -22.156 -1.586 1.00 17.57 244 ASN A C 1
ATOM 1937 O O . ASN A 1 250 ? -4.544 -22.476 -2.198 1.00 17.54 244 ASN A O 1
ATOM 1942 N N . ASP A 1 251 ? -3.504 -21.208 -0.650 1.00 17.50 245 ASP A N 1
ATOM 1943 C CA . ASP A 1 251 ? -4.726 -20.502 -0.243 1.00 17.24 245 ASP A CA 1
ATOM 1944 C C . ASP A 1 251 ? -5.236 -19.556 -1.342 1.00 17.31 245 ASP A C 1
ATOM 1945 O O . ASP A 1 251 ? -6.416 -19.173 -1.343 1.00 17.10 245 ASP A O 1
ATOM 1950 N N . HIS A 1 252 ? -4.352 -19.201 -2.278 1.00 16.50 246 HIS A N 1
ATOM 1951 C CA . HIS A 1 252 ? -4.741 -18.424 -3.466 1.00 16.55 246 HIS A CA 1
ATOM 1952 C C . HIS A 1 252 ? -5.305 -19.282 -4.601 1.00 16.54 246 HIS A C 1
ATOM 1953 O O . HIS A 1 252 ? -5.588 -18.778 -5.683 1.00 16.56 246 HIS A O 1
ATOM 1960 N N . MET A 1 253 ? -5.442 -20.583 -4.348 1.00 17.23 247 MET A N 1
ATOM 1961 C CA . MET A 1 253 ? -5.808 -21.589 -5.357 1.00 17.28 247 MET A CA 1
ATOM 1962 C C . MET A 1 253 ? -4.772 -21.768 -6.486 1.00 17.61 247 MET A C 1
ATOM 1963 O O . MET A 1 253 ? -5.088 -22.287 -7.551 1.00 17.49 247 MET A O 1
ATOM 1968 N N . GLU A 1 254 ? -3.534 -21.349 -6.231 1.00 17.82 248 GLU A N 1
ATOM 1969 C CA . GLU A 1 254 ? -2.427 -21.510 -7.186 1.00 17.91 248 GLU A CA 1
ATOM 1970 C C . GLU A 1 254 ? -1.817 -22.905 -7.098 1.00 17.88 248 GLU A C 1
ATOM 1971 O O . GLU A 1 254 ? -1.568 -23.402 -6.000 1.00 18.07 248 GLU A O 1
ATOM 1977 N N . THR A 1 255 ? -1.568 -23.527 -8.252 1.00 17.33 249 THR A N 1
ATOM 1978 C CA . THR A 1 255 ? -0.916 -24.834 -8.306 1.00 15.91 249 THR A CA 1
ATOM 1979 C C . THR A 1 255 ? 0.610 -24.648 -8.195 1.00 16.55 249 THR A C 1
ATOM 1980 O O . THR A 1 255 ? 1.093 -23.535 -7.972 1.00 15.45 249 THR A O 1
ATOM 1984 N N . SER A 1 256 ? 1.337 -25.755 -8.356 1.00 16.81 250 SER A N 1
ATOM 1985 C CA A SER A 1 256 ? 2.805 -25.791 -8.415 0.50 17.43 250 SER A CA 1
ATOM 1986 C CA B SER A 1 256 ? 2.808 -25.735 -8.350 0.50 17.12 250 SER A CA 1
ATOM 1987 C C . SER A 1 256 ? 3.387 -24.937 -9.522 1.00 17.30 250 SER A C 1
ATOM 1988 O O . SER A 1 256 ? 4.556 -24.577 -9.492 1.00 17.55 250 SER A O 1
ATOM 1993 N N . ILE A 1 257 ? 2.573 -24.673 -10.542 1.00 17.96 251 ILE A N 1
ATOM 1994 C CA . ILE A 1 257 ? 3.059 -24.027 -11.769 1.00 18.01 251 ILE A CA 1
ATOM 1995 C C . ILE A 1 257 ? 2.466 -22.641 -11.919 1.00 18.07 251 ILE A C 1
ATOM 1996 O O . ILE A 1 257 ? 1.255 -22.460 -11.797 1.00 17.77 251 ILE A O 1
ATOM 2001 N N . LYS A 1 258 ? 3.324 -21.673 -12.207 1.00 18.63 252 LYS A N 1
ATOM 2002 C CA . LYS A 1 258 ? 2.906 -20.284 -12.370 1.00 19.55 252 LYS A CA 1
ATOM 2003 C C . LYS A 1 258 ? 1.740 -20.160 -13.351 1.00 18.81 252 LYS A C 1
ATOM 2004 O O . LYS A 1 258 ? 1.719 -20.825 -14.395 1.00 18.53 252 LYS A O 1
ATOM 2010 N N . ASP A 1 259 ? 0.761 -19.334 -12.979 1.00 18.46 253 ASP A N 1
ATOM 2011 C CA . ASP A 1 259 ? -0.345 -18.937 -13.861 1.00 18.21 253 ASP A CA 1
ATOM 2012 C C . ASP A 1 259 ? -1.348 -20.054 -14.125 1.00 18.01 253 ASP A C 1
ATOM 2013 O O . ASP A 1 259 ? -2.304 -19.883 -14.910 1.00 17.50 253 ASP A O 1
ATOM 2018 N N . ILE A 1 260 ? -1.149 -21.178 -13.437 1.00 17.94 254 ILE A N 1
ATOM 2019 C CA . ILE A 1 260 ? -2.145 -22.247 -13.398 1.00 17.66 254 ILE A CA 1
ATOM 2020 C C . ILE A 1 260 ? -2.765 -22.399 -12.004 1.00 17.97 254 ILE A C 1
ATOM 2021 O O . ILE A 1 260 ? -2.051 -22.563 -11.003 1.00 18.42 254 ILE A O 1
ATOM 2026 N N . TYR A 1 261 ? -4.093 -22.368 -11.959 1.00 17.86 255 TYR A N 1
ATOM 2027 C CA . TYR A 1 261 ? -4.864 -22.491 -10.721 1.00 18.14 255 TYR A CA 1
ATOM 2028 C C . TYR A 1 261 ? -5.708 -23.750 -10.781 1.00 18.34 255 TYR A C 1
ATOM 2029 O O . TYR A 1 261 ? -5.919 -24.304 -11.857 1.00 18.30 255 TYR A O 1
ATOM 2038 N N . ALA A 1 262 ? -6.188 -24.191 -9.620 1.00 18.39 256 ALA A N 1
ATOM 2039 C CA . ALA A 1 262 ? -7.187 -25.251 -9.541 1.00 18.77 256 ALA A CA 1
ATOM 2040 C C . ALA A 1 262 ? -8.141 -25.005 -8.369 1.00 18.92 256 ALA A C 1
ATOM 2041 O O . ALA A 1 262 ? -7.815 -24.279 -7.433 1.00 19.03 256 ALA A O 1
ATOM 2043 N N . CYS A 1 263 ? -9.315 -25.624 -8.424 1.00 19.16 257 CYS A N 1
ATOM 2044 C CA . CYS A 1 263 ? -10.391 -25.335 -7.469 1.00 19.09 257 CYS A CA 1
ATOM 2045 C C . CYS A 1 263 ? -11.480 -26.386 -7.513 1.00 18.47 257 CYS A C 1
ATOM 2046 O O . CYS A 1 263 ? -11.761 -26.956 -8.566 1.00 18.64 257 CYS A O 1
ATOM 2049 N N . GLY A 1 264 ? -12.097 -26.627 -6.362 1.00 18.10 258 GLY A N 1
ATOM 2050 C CA . GLY A 1 264 ? -13.240 -27.531 -6.268 1.00 18.33 258 GLY A CA 1
ATOM 2051 C C . GLY A 1 264 ? -12.783 -28.965 -6.070 1.00 18.11 258 GLY A C 1
ATOM 2052 O O . GLY A 1 264 ? -11.738 -29.219 -5.458 1.00 18.12 258 GLY A O 1
ATOM 2053 N N . ASP A 1 265 ? -13.560 -29.892 -6.616 1.00 17.73 259 ASP A N 1
ATOM 2054 C CA . ASP A 1 265 ? -13.359 -31.335 -6.427 1.00 17.76 259 ASP A CA 1
ATOM 2055 C C . ASP A 1 265 ? -11.993 -31.863 -6.867 1.00 17.62 259 ASP A C 1
ATOM 2056 O O . ASP A 1 265 ? -11.525 -32.869 -6.329 1.00 17.60 259 ASP A O 1
ATOM 2061 N N . VAL A 1 266 ? -11.374 -31.201 -7.848 1.00 17.79 260 VAL A N 1
ATOM 2062 C CA . VAL A 1 266 ? -10.088 -31.643 -8.385 1.00 17.98 260 VAL A CA 1
ATOM 2063 C C . VAL A 1 266 ? -8.891 -31.219 -7.502 1.00 18.88 260 VAL A C 1
ATOM 2064 O O . VAL A 1 266 ? -7.787 -31.737 -7.669 1.00 19.43 260 VAL A O 1
ATOM 2068 N N . ALA A 1 267 ? -9.128 -30.292 -6.577 1.00 18.62 261 ALA A N 1
ATOM 2069 C CA . ALA A 1 267 ? -8.063 -29.603 -5.865 1.00 19.00 261 ALA A CA 1
ATOM 2070 C C . ALA A 1 267 ? -7.899 -30.071 -4.424 1.00 18.99 261 ALA A C 1
ATOM 2071 O O . ALA A 1 267 ? -8.877 -30.349 -3.731 1.00 19.27 261 ALA A O 1
ATOM 2073 N N . GLU A 1 268 ? -6.645 -30.143 -3.987 1.00 18.59 262 GLU A N 1
ATOM 2074 C CA . GLU A 1 268 ? -6.302 -30.605 -2.658 1.00 18.46 262 GLU A CA 1
ATOM 2075 C C . GLU A 1 268 ? -5.561 -29.485 -1.914 1.00 18.03 262 GLU A C 1
ATOM 2076 O O . GLU A 1 268 ? -4.487 -29.037 -2.348 1.00 17.66 262 GLU A O 1
ATOM 2082 N N . PHE A 1 269 ? -6.138 -29.061 -0.793 1.00 17.35 263 PHE A N 1
ATOM 2083 C CA . PHE A 1 269 ? -5.695 -27.870 -0.052 1.00 17.05 263 PHE A CA 1
ATOM 2084 C C . PHE A 1 269 ? -5.343 -28.294 1.363 1.00 16.67 263 PHE A C 1
ATOM 2085 O O . PHE A 1 269 ? -6.218 -28.733 2.127 1.00 15.97 263 PHE A O 1
ATOM 2093 N N . TYR A 1 270 ? -4.065 -28.175 1.713 1.00 16.05 264 TYR A N 1
ATOM 2094 C CA . TYR A 1 270 ? -3.566 -28.709 2.976 1.00 15.65 264 TYR A CA 1
ATOM 2095 C C . TYR A 1 270 ? -4.000 -30.162 3.193 1.00 15.92 264 TYR A C 1
ATOM 2096 O O . TYR A 1 270 ? -4.360 -30.553 4.304 1.00 15.32 264 TYR A O 1
ATOM 2105 N N . GLY A 1 271 ? -3.946 -30.958 2.123 1.00 16.04 265 GLY A N 1
ATOM 2106 C CA . GLY A 1 271 ? -4.208 -32.392 2.221 1.00 16.96 265 GLY A CA 1
ATOM 2107 C C . GLY A 1 271 ? -5.694 -32.732 2.270 1.00 17.51 265 GLY A C 1
ATOM 2108 O O . GLY A 1 271 ? -6.066 -33.898 2.441 1.00 17.66 265 GLY A O 1
ATOM 2109 N N . LYS A 1 272 ? -6.540 -31.721 2.130 1.00 17.72 266 LYS A N 1
ATOM 2110 C CA . LYS A 1 272 ? -7.992 -31.929 2.176 1.00 18.47 266 LYS A CA 1
ATOM 2111 C C . LYS A 1 272 ? -8.623 -31.854 0.798 1.00 17.68 266 LYS A C 1
ATOM 2112 O O . LYS A 1 272 ? -8.365 -30.933 0.031 1.00 18.35 266 LYS A O 1
ATOM 2118 N N . ASN A 1 273 ? -9.439 -32.849 0.480 1.00 17.46 267 ASN A N 1
ATOM 2119 C CA . ASN A 1 273 ? -10.154 -32.883 -0.791 1.00 17.13 267 ASN A CA 1
ATOM 2120 C C . ASN A 1 273 ? -11.572 -33.402 -0.537 1.00 16.88 267 ASN A C 1
ATOM 2121 O O . ASN A 1 273 ? -11.899 -34.507 -0.943 1.00 16.10 267 ASN A O 1
ATOM 2126 N N . PRO A 1 274 ? -12.412 -32.594 0.139 1.00 16.77 268 PRO A N 1
ATOM 2127 C CA . PRO A 1 274 ? -13.637 -33.134 0.718 1.00 17.02 268 PRO A CA 1
ATOM 2128 C C . PRO A 1 274 ? -14.745 -33.436 -0.298 1.00 17.16 268 PRO A C 1
ATOM 2129 O O . PRO A 1 274 ? -15.597 -34.265 -0.014 1.00 17.58 268 PRO A O 1
ATOM 2133 N N . GLY A 1 275 ? -14.704 -32.798 -1.467 1.00 17.20 269 GLY A N 1
ATOM 2134 C CA . GLY A 1 275 ? -15.633 -33.104 -2.556 1.00 17.84 269 GLY A CA 1
ATOM 2135 C C . GLY A 1 275 ? -17.034 -32.582 -2.291 1.00 17.65 269 GLY A C 1
ATOM 2136 O O . GLY A 1 275 ? -18.006 -33.279 -2.544 1.00 17.80 269 GLY A O 1
ATOM 2137 N N . LEU A 1 276 ? -17.121 -31.355 -1.772 1.00 17.37 270 LEU A N 1
ATOM 2138 C CA . LEU A 1 276 ? -18.385 -30.755 -1.378 1.00 18.10 270 LEU A CA 1
ATOM 2139 C C . LEU A 1 276 ? -18.633 -29.499 -2.202 1.00 18.29 270 LEU A C 1
ATOM 2140 O O . LEU A 1 276 ? -17.682 -28.822 -2.592 1.00 17.62 270 LEU A O 1
ATOM 2145 N N . ILE A 1 277 ? -19.910 -29.189 -2.446 1.00 18.48 271 ILE A N 1
ATOM 2146 C CA . ILE A 1 277 ? -20.263 -28.077 -3.336 1.00 18.43 271 ILE A CA 1
ATOM 2147 C C . ILE A 1 277 ? -19.947 -26.682 -2.782 1.00 18.46 271 ILE A C 1
ATOM 2148 O O . ILE A 1 277 ? -19.523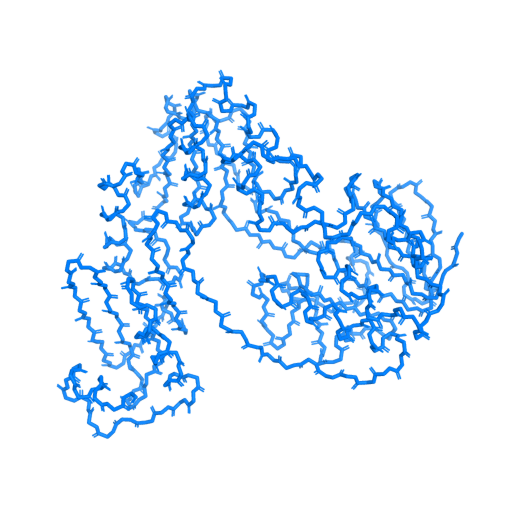 -25.814 -3.548 1.00 18.45 271 ILE A O 1
ATOM 2153 N N . ASN A 1 278 ? -20.105 -26.453 -1.475 1.00 18.78 272 ASN A N 1
ATOM 2154 C CA A ASN A 1 278 ? -19.758 -25.139 -0.936 0.50 19.07 272 ASN A CA 1
ATOM 2155 C CA B ASN A 1 278 ? -19.750 -25.152 -0.893 0.50 19.07 272 ASN A CA 1
ATOM 2156 C C . ASN A 1 278 ? -18.259 -24.834 -1.103 1.00 19.04 272 ASN A C 1
ATOM 2157 O O . ASN A 1 278 ? -17.879 -23.685 -1.321 1.00 19.28 272 ASN A O 1
ATOM 2166 N N . ILE A 1 279 ? -17.425 -25.870 -1.039 1.00 18.55 273 ILE A N 1
ATOM 2167 C CA . ILE A 1 279 ? -15.982 -25.757 -1.304 1.00 18.89 273 ILE A CA 1
ATOM 2168 C C . ILE A 1 279 ? -15.711 -25.421 -2.776 1.00 18.88 273 ILE A C 1
ATOM 2169 O O . ILE A 1 279 ? -14.851 -24.599 -3.076 1.00 19.11 273 ILE A O 1
ATOM 2174 N N . ALA A 1 280 ? -16.446 -26.068 -3.680 1.00 19.45 274 ALA A N 1
ATOM 2175 C CA . ALA A 1 280 ? -16.341 -25.802 -5.115 1.00 19.66 274 ALA A CA 1
ATOM 2176 C C . ALA A 1 280 ? -16.648 -24.341 -5.427 1.00 19.71 274 ALA A C 1
ATOM 2177 O O . ALA A 1 280 ? -15.892 -23.671 -6.136 1.00 20.11 274 ALA A O 1
ATOM 2179 N N . ASN A 1 281 ? -17.772 -23.867 -4.908 1.00 20.01 275 ASN A N 1
ATOM 2180 C CA A ASN A 1 281 ? -18.185 -22.480 -5.087 0.50 19.82 275 ASN A CA 1
ATOM 2181 C CA B ASN A 1 281 ? -18.188 -22.483 -5.083 0.50 20.19 275 ASN A CA 1
ATOM 2182 C C . ASN A 1 281 ? -17.131 -21.503 -4.568 1.00 20.23 275 ASN A C 1
ATOM 2183 O O . ASN A 1 281 ? -16.749 -20.560 -5.266 1.00 20.04 275 ASN A O 1
ATOM 2192 N N . LYS A 1 282 ? -16.652 -21.736 -3.345 1.00 20.04 276 LYS A N 1
ATOM 2193 C CA . LYS A 1 282 ? -15.749 -20.793 -2.695 1.00 20.39 276 LYS A CA 1
ATOM 2194 C C . LYS A 1 282 ? -14.323 -20.869 -3.252 1.00 19.75 276 LYS A C 1
ATOM 2195 O O . LYS A 1 282 ? -13.664 -19.838 -3.428 1.00 19.18 276 LYS A O 1
ATOM 2201 N N . GLN A 1 283 ? -13.841 -22.078 -3.536 1.00 19.10 277 GLN A N 1
ATOM 2202 C CA . GLN A 1 283 ? -12.530 -22.195 -4.190 1.00 18.62 277 GLN A CA 1
ATOM 2203 C C . GLN A 1 283 ? -12.563 -21.664 -5.625 1.00 18.63 277 GLN A C 1
ATOM 2204 O O . GLN A 1 283 ? -11.625 -21.004 -6.056 1.00 19.26 277 GLN A O 1
ATOM 2210 N N . GLY A 1 284 ? -13.632 -21.957 -6.361 1.00 18.63 278 GLY A N 1
ATOM 2211 C CA . GLY A 1 284 ? -13.800 -21.398 -7.710 1.00 18.32 278 GLY A CA 1
ATOM 2212 C C . GLY A 1 284 ? -13.732 -19.877 -7.708 1.00 17.95 278 GLY A C 1
ATOM 2213 O O . GLY A 1 284 ? -13.025 -19.273 -8.518 1.00 17.61 278 GLY A O 1
ATOM 2214 N N . GLU A 1 285 ? -14.465 -19.261 -6.783 1.00 17.75 279 GLU A N 1
ATOM 2215 C CA . GLU A 1 285 ? -14.424 -17.817 -6.581 1.00 17.98 279 GLU A CA 1
ATOM 2216 C C . GLU A 1 285 ? -12.994 -17.276 -6.325 1.00 17.92 279 GLU A C 1
ATOM 2217 O O . GLU A 1 285 ? -12.556 -16.333 -6.986 1.00 18.28 279 GLU A O 1
ATOM 2223 N N . VAL A 1 286 ? -12.275 -17.869 -5.375 1.00 17.27 280 VAL A N 1
ATOM 2224 C CA . VAL A 1 286 ? -10.904 -17.417 -5.051 1.00 16.97 280 VAL A CA 1
ATOM 2225 C C . VAL A 1 286 ? -9.965 -17.525 -6.272 1.00 16.20 280 VAL A C 1
ATOM 2226 O O . VAL A 1 286 ? -9.186 -16.607 -6.545 1.00 16.20 280 VAL A O 1
ATOM 2230 N N . ALA A 1 287 ? -10.076 -18.630 -7.008 1.00 15.85 281 ALA A N 1
ATOM 2231 C CA . ALA A 1 287 ? -9.294 -18.843 -8.222 1.00 16.06 281 ALA A CA 1
ATOM 2232 C C . ALA A 1 287 ? -9.549 -17.780 -9.298 1.00 16.50 281 ALA A C 1
ATOM 2233 O O . ALA A 1 287 ? -8.601 -17.272 -9.895 1.00 16.02 281 ALA A O 1
ATOM 2235 N N . GLY A 1 288 ? -10.827 -17.477 -9.564 1.00 16.77 282 GLY A N 1
ATOM 2236 C CA . GLY A 1 288 ? -11.189 -16.463 -10.552 1.00 17.13 282 GLY A CA 1
ATOM 2237 C C . GLY A 1 288 ? -10.647 -15.088 -10.188 1.00 17.89 282 GLY A C 1
ATOM 2238 O O . GLY A 1 288 ? -10.094 -14.376 -11.039 1.00 17.29 282 GLY A O 1
ATOM 2239 N N . LEU A 1 289 ? -10.815 -14.731 -8.914 1.00 18.24 283 LEU A N 1
ATOM 2240 C CA . LEU A 1 289 ? -10.331 -13.472 -8.333 1.00 19.01 283 LEU A CA 1
ATOM 2241 C C . LEU A 1 289 ? -8.815 -13.314 -8.464 1.00 19.40 283 LEU A C 1
ATOM 2242 O O . LEU A 1 289 ? -8.325 -12.249 -8.856 1.00 19.20 283 LEU A O 1
ATOM 2247 N N . ASN A 1 290 ? -8.078 -14.373 -8.126 1.00 20.07 284 ASN A N 1
ATOM 2248 C CA . ASN A 1 290 ? -6.613 -14.362 -8.201 1.00 20.82 284 ASN A CA 1
ATOM 2249 C C . ASN A 1 290 ? -6.115 -14.314 -9.647 1.00 21.08 284 ASN A C 1
ATOM 2250 O O . ASN A 1 290 ? -5.174 -13.579 -9.963 1.00 20.93 284 ASN A O 1
ATOM 2255 N N . ALA A 1 291 ? -6.765 -15.091 -10.518 1.00 21.25 285 ALA A N 1
ATOM 2256 C CA . ALA A 1 291 ? -6.463 -15.100 -11.954 1.00 21.63 285 ALA A CA 1
ATOM 2257 C C . ALA A 1 291 ? -6.628 -13.708 -12.574 1.00 22.54 285 ALA A C 1
ATOM 2258 O O . ALA A 1 291 ? -5.989 -13.391 -13.584 1.00 22.46 285 ALA A O 1
ATOM 2260 N N . CYS A 1 292 ? -7.468 -12.887 -11.951 1.00 22.8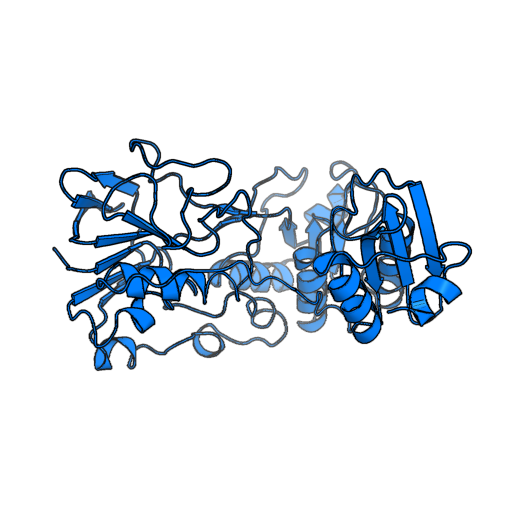9 286 CYS A N 1
ATOM 2261 C CA A CYS A 1 292 ? -7.651 -11.505 -12.381 0.50 24.01 286 CYS A CA 1
ATOM 2262 C CA B CYS A 1 292 ? -7.650 -11.503 -12.375 0.50 23.44 286 CYS A CA 1
ATOM 2263 C C . CYS A 1 292 ? -6.831 -10.519 -11.538 1.00 23.99 286 CYS A C 1
ATOM 2264 O O . CYS A 1 292 ? -7.054 -9.310 -11.580 1.00 24.39 286 CYS A O 1
ATOM 2269 N N . GLY A 1 293 ? -5.868 -11.042 -10.785 1.00 24.60 287 GLY A N 1
ATOM 2270 C CA . GLY A 1 293 ? -4.915 -10.203 -10.051 1.00 25.38 287 GLY A CA 1
ATOM 2271 C C . GLY A 1 293 ? -5.365 -9.656 -8.708 1.00 25.97 287 GLY A C 1
ATOM 2272 O O . GLY A 1 293 ? -4.845 -8.640 -8.247 1.00 26.11 287 GLY A O 1
ATOM 2273 N N . GLU A 1 294 ? -6.323 -10.326 -8.076 1.00 26.28 288 GLU A N 1
ATOM 2274 C CA . GLU A 1 294 ? -6.764 -9.973 -6.731 1.00 26.88 288 GLU A CA 1
ATOM 2275 C C . GLU A 1 294 ? -6.395 -11.107 -5.768 1.00 26.76 288 GLU A C 1
ATOM 2276 O O . GLU A 1 294 ? -6.965 -12.210 -5.846 1.00 27.60 288 GLU A O 1
ATOM 2282 N N . ASP A 1 295 ? -5.450 -10.842 -4.862 1.00 26.10 289 ASP A N 1
ATOM 2283 C CA . ASP A 1 295 ? -4.833 -11.911 -4.050 1.00 25.55 289 ASP A CA 1
ATOM 2284 C C . ASP A 1 295 ? -5.654 -12.425 -2.846 1.00 24.97 289 ASP A C 1
ATOM 2285 O O . ASP A 1 295 ? -5.139 -12.532 -1.718 1.00 24.80 289 ASP A O 1
ATOM 2290 N N . ALA A 1 296 ? -6.923 -12.745 -3.105 1.00 23.75 290 ALA A N 1
ATOM 2291 C CA . ALA A 1 296 ? -7.823 -13.327 -2.112 1.00 22.98 290 ALA A CA 1
ATOM 2292 C C . ALA A 1 296 ? -7.315 -14.675 -1.616 1.00 22.70 290 ALA A C 1
ATOM 2293 O O . ALA A 1 296 ? -6.687 -15.429 -2.361 1.00 22.25 290 ALA A O 1
ATOM 2295 N N . SER A 1 297 ? -7.588 -14.965 -0.350 1.00 22.68 291 SER A N 1
ATOM 2296 C CA . SER A 1 297 ? -7.226 -16.238 0.254 1.00 22.73 291 SER A CA 1
ATOM 2297 C C . SER A 1 297 ? -8.448 -17.054 0.657 1.00 22.84 291 SER A C 1
ATOM 2298 O O . SER A 1 297 ? -9.341 -16.564 1.350 1.00 22.56 291 SER A O 1
ATOM 2301 N N . TYR A 1 298 ? -8.446 -18.312 0.242 1.00 23.18 292 TYR A N 1
ATOM 2302 C CA . TYR A 1 298 ? -9.409 -19.286 0.703 1.00 23.73 292 TYR A CA 1
ATOM 2303 C C . TYR A 1 298 ? -9.015 -19.761 2.090 1.00 24.69 292 TYR A C 1
ATOM 2304 O O . TYR A 1 298 ? -7.850 -20.088 2.338 1.00 24.32 292 TYR A O 1
ATOM 2313 N N . SER A 1 299 ? -9.981 -19.810 2.999 1.00 26.21 293 SER A N 1
ATOM 2314 C CA . SER A 1 299 ? -9.750 -20.514 4.255 1.00 28.04 293 SER A CA 1
ATOM 2315 C C . SER A 1 299 ? -10.730 -21.671 4.373 1.00 29.00 293 SER A C 1
ATOM 2316 O O . SER A 1 299 ? -11.870 -21.575 3.927 1.00 29.00 293 SER A O 1
ATOM 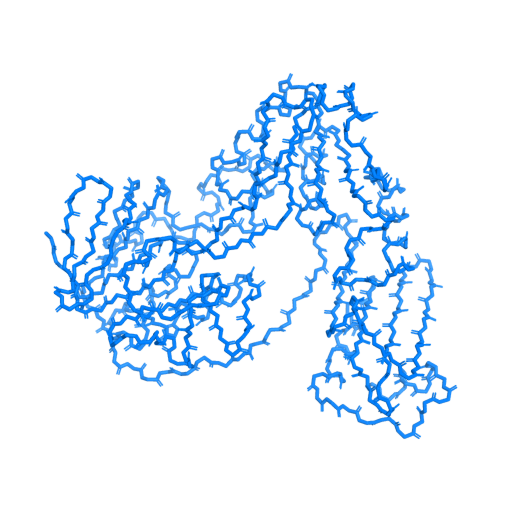2319 N N . GLU A 1 300 ? -10.262 -22.768 4.959 1.00 30.62 294 GLU A N 1
ATOM 2320 C CA . GLU A 1 300 ? -11.061 -23.969 5.137 1.00 32.58 294 GLU A CA 1
ATOM 2321 C C . GLU A 1 300 ? -12.365 -23.634 5.860 1.00 33.43 294 GLU A C 1
ATOM 2322 O O . GLU A 1 300 ? -12.347 -23.029 6.923 1.00 33.34 294 GLU A O 1
ATOM 2328 N N . ILE A 1 301 ? -13.490 -24.025 5.270 1.00 34.97 295 ILE A N 1
ATOM 2329 C CA . ILE A 1 301 ? -14.800 -23.631 5.780 1.00 36.84 295 ILE A CA 1
ATOM 2330 C C . ILE A 1 301 ? -15.427 -24.702 6.670 1.00 38.00 295 ILE A C 1
ATOM 2331 O O . ILE A 1 301 ? -16.133 -24.395 7.637 1.00 38.60 295 ILE A O 1
ATOM 2336 N N . ILE A 1 302 ? -15.096 -25.953 6.370 1.00 39.18 296 ILE A N 1
ATOM 2337 C CA . ILE A 1 302 ? -16.132 -26.967 6.134 1.00 40.36 296 ILE A CA 1
ATOM 2338 C C . ILE A 1 302 ? -16.855 -27.697 7.265 1.00 40.63 296 ILE A C 1
ATOM 2339 O O . ILE A 1 302 ? -16.273 -28.573 7.919 1.00 41.20 296 ILE A O 1
ATOM 2344 N N . PRO A 1 303 ? -18.144 -27.338 7.468 1.00 40.44 297 PRO A N 1
ATOM 2345 C CA . PRO A 1 303 ? -19.133 -28.240 8.044 1.00 40.18 297 PRO A CA 1
ATOM 2346 C C . PRO A 1 303 ? -19.912 -28.913 6.904 1.00 39.84 297 PRO A C 1
ATOM 2347 O O . PRO A 1 303 ? -19.848 -28.466 5.751 1.00 39.82 297 PRO A O 1
ATOM 2351 N N . SER A 1 304 ? -20.688 -29.932 7.245 1.00 39.50 298 SER A N 1
ATOM 2352 C CA . SER A 1 304 ? -21.606 -30.566 6.293 1.00 38.85 298 SER A CA 1
ATOM 2353 C C . SER A 1 304 ? -22.657 -31.376 7.042 1.00 38.34 298 SER A C 1
ATOM 2354 O O . SER A 1 304 ? -22.351 -32.445 7.588 1.00 38.41 298 SER A O 1
ATOM 2357 N N . PRO A 1 305 ? -23.893 -30.847 7.118 1.00 37.68 299 PRO A N 1
ATOM 2358 C CA . PRO A 1 305 ? -24.948 -31.679 7.678 1.00 37.10 299 PRO A CA 1
ATOM 2359 C C . PRO A 1 305 ? -25.422 -32.663 6.622 1.00 36.64 299 PRO A C 1
ATOM 2360 O O . PRO A 1 305 ? -26.010 -32.274 5.613 1.00 36.50 299 PRO A O 1
ATOM 2364 N N . ILE A 1 306 ? -25.112 -33.931 6.836 1.00 35.98 300 ILE A N 1
ATOM 2365 C CA . ILE A 1 306 ? -25.667 -34.993 6.019 1.00 35.64 300 ILE A CA 1
ATOM 2366 C C . ILE A 1 306 ? -26.879 -35.529 6.788 1.00 35.44 300 ILE A C 1
ATOM 2367 O O . ILE A 1 306 ? -27.182 -35.021 7.855 1.00 36.02 300 ILE A O 1
ATOM 2372 N N . LEU A 1 307 ? -27.673 -36.420 6.218 1.00 35.54 301 LEU A N 1
ATOM 2373 C CA . LEU A 1 307 ? -27.832 -36.563 4.790 1.00 35.11 301 LEU A CA 1
ATOM 2374 C C . LEU A 1 307 ? -29.302 -36.285 4.553 1.00 34.99 301 LEU A C 1
ATOM 2375 O O . LEU A 1 307 ? -30.090 -36.246 5.499 1.00 34.62 301 LEU A O 1
ATOM 2380 N N . LYS A 1 308 ? -29.675 -36.066 3.300 1.00 34.95 302 LYS A N 1
ATOM 2381 C CA . LYS A 1 308 ? -31.044 -35.683 2.996 1.00 34.90 302 LYS A CA 1
ATOM 2382 C C . LYS A 1 308 ? -31.932 -36.922 2.844 1.00 34.85 302 LYS A C 1
ATOM 2383 O O . LYS A 1 308 ? -32.937 -36.883 2.126 1.00 34.88 302 LYS A O 1
ATOM 2389 N N . VAL A 1 309 ? -31.576 -38.014 3.529 1.00 34.75 303 VAL A N 1
ATOM 2390 C CA . VAL A 1 309 ? -32.236 -39.305 3.273 1.00 34.31 303 VAL A CA 1
ATOM 2391 C C . VAL A 1 309 ? -33.339 -39.658 4.258 1.00 33.88 303 VAL A C 1
ATOM 2392 O O . VAL A 1 309 ? -33.164 -39.551 5.472 1.00 33.59 303 VAL A O 1
ATOM 2396 N N . SER A 1 310 ? -34.474 -40.069 3.691 1.00 33.38 304 SER A N 1
ATOM 2397 C CA . SER A 1 310 ? -35.623 -40.604 4.423 1.00 32.82 304 SER A CA 1
ATOM 2398 C C . SER A 1 310 ? -35.998 -39.804 5.670 1.00 32.21 304 SER A C 1
ATOM 2399 O O . SER A 1 310 ? -36.619 -40.332 6.596 1.00 32.47 304 SER A O 1
ATOM 2402 N N . GLY A 1 311 ? -35.621 -38.525 5.672 1.00 31.35 305 GLY A N 1
ATOM 2403 C CA . GLY A 1 311 ? -35.863 -37.630 6.794 1.00 30.10 305 GLY A CA 1
ATOM 2404 C C . GLY A 1 311 ? -35.089 -38.010 8.040 1.00 29.19 305 GLY A C 1
ATOM 2405 O O . GLY A 1 311 ? -35.552 -37.747 9.145 1.00 29.18 305 GLY A O 1
ATOM 2406 N N . ILE A 1 312 ? -33.924 -38.640 7.854 1.00 28.29 306 ILE A N 1
ATOM 2407 C CA . ILE A 1 312 ? -33.006 -38.999 8.949 1.00 27.65 306 ILE A CA 1
ATOM 2408 C C . ILE A 1 312 ? -31.697 -38.225 8.802 1.00 27.23 306 ILE A C 1
ATOM 2409 O O . ILE A 1 312 ? -30.994 -38.361 7.793 1.00 27.18 306 ILE A O 1
ATOM 2414 N N . SER A 1 313 ? -31.374 -37.430 9.814 1.00 26.07 307 SER A N 1
ATOM 2415 C CA . SER A 1 313 ? -30.291 -36.459 9.722 1.00 25.86 307 SER A CA 1
ATOM 2416 C C . SER A 1 313 ? -29.036 -36.931 10.433 1.00 25.70 307 SER A C 1
ATOM 2417 O O . SER A 1 313 ? -29.120 -37.507 11.523 1.00 26.42 307 SER A O 1
ATOM 2420 N N . ILE A 1 314 ? -27.873 -36.658 9.842 1.00 24.71 308 ILE A N 1
ATOM 2421 C CA . ILE A 1 314 ? -26.592 -37.098 10.416 1.00 24.02 308 ILE A CA 1
ATOM 2422 C C . ILE A 1 314 ? -25.552 -35.993 10.390 1.00 23.08 308 ILE A C 1
ATOM 2423 O O . ILE A 1 314 ? -25.371 -35.339 9.371 1.00 22.93 308 ILE A O 1
ATOM 2428 N N . ILE A 1 315 ? -24.877 -35.766 11.509 1.00 21.63 309 ILE A N 1
ATOM 2429 C CA . ILE A 1 315 ? -23.649 -34.981 11.464 1.00 21.29 309 ILE A CA 1
ATOM 2430 C C . ILE A 1 315 ? -22.500 -35.775 12.080 1.00 20.22 309 ILE A C 1
ATOM 2431 O O . ILE A 1 315 ? -22.638 -36.370 13.156 1.00 19.70 309 ILE A O 1
ATOM 2436 N N . SER A 1 316 ? -21.377 -35.789 11.373 1.00 19.10 310 SER A N 1
ATOM 2437 C CA . SER A 1 316 ? -20.216 -36.561 11.781 1.00 18.75 310 SER A CA 1
ATOM 2438 C C . SER A 1 316 ? -18.996 -35.667 11.741 1.00 18.89 310 SER A C 1
ATOM 2439 O O . SER A 1 316 ? -18.814 -34.911 10.782 1.00 17.99 310 SER A O 1
ATOM 2442 N N . CYS A 1 317 ? -18.156 -35.783 12.769 1.00 19.44 311 CYS A N 1
ATOM 2443 C CA A CYS A 1 317 ? -17.005 -34.897 12.920 0.50 19.95 311 CYS A CA 1
ATOM 2444 C CA B CYS A 1 317 ? -17.009 -34.892 12.953 0.50 20.48 311 CYS A CA 1
ATOM 2445 C C . CYS A 1 317 ? -15.757 -35.629 13.384 1.00 20.42 311 CYS A C 1
ATOM 2446 O O . CYS A 1 317 ? -15.793 -36.389 14.343 1.00 20.26 311 CYS A O 1
ATOM 2451 N N . GLY A 1 318 ? -14.651 -35.369 12.694 1.00 21.06 312 GLY A N 1
ATOM 2452 C CA . GLY A 1 318 ? -13.362 -35.953 13.041 1.00 22.14 312 GLY A CA 1
ATOM 2453 C C . GLY A 1 318 ? -13.246 -37.389 12.586 1.00 22.83 312 GLY A C 1
ATOM 2454 O O . GLY A 1 318 ? -14.195 -37.951 12.039 1.00 22.82 312 GLY A O 1
ATOM 2455 N N . ASP A 1 319 ? -12.074 -37.975 12.821 1.00 23.62 313 ASP A N 1
ATOM 2456 C CA . ASP A 1 319 ? -11.764 -39.339 12.400 1.00 24.47 313 ASP A CA 1
ATOM 2457 C C . ASP A 1 319 ? -12.512 -40.385 13.232 1.00 24.60 313 ASP A C 1
ATOM 2458 O O . ASP A 1 319 ? -11.988 -40.893 14.223 1.00 24.50 313 ASP A O 1
ATOM 2463 N N . ILE A 1 320 ? -13.741 -40.692 12.819 1.00 24.90 314 ILE A N 1
ATOM 2464 C CA . ILE A 1 320 ? -14.556 -41.728 13.465 1.00 25.25 314 ILE A CA 1
ATOM 2465 C C . ILE A 1 320 ? -14.048 -43.138 13.135 1.00 25.34 314 ILE A C 1
ATOM 2466 O O . ILE A 1 320 ? -13.945 -43.991 14.020 1.00 25.43 314 ILE A O 1
ATOM 2471 N N . GLU A 1 321 ? -13.726 -43.379 11.866 1.00 25.63 315 GLU A N 1
ATOM 2472 C CA . GLU A 1 321 ? -13.441 -44.741 11.393 1.00 25.57 315 GLU A CA 1
ATOM 2473 C C . GLU A 1 321 ? -12.272 -45.444 12.102 1.00 25.77 315 GLU A C 1
ATOM 2474 O O . GLU A 1 321 ? -12.387 -46.614 12.480 1.00 25.92 315 GLU A O 1
ATOM 2480 N N . ASN A 1 322 ? -11.158 -44.739 12.278 1.00 25.76 316 ASN A N 1
ATOM 2481 C CA . ASN A 1 322 ? -9.962 -45.342 12.872 1.00 25.80 316 ASN A CA 1
ATOM 2482 C C . ASN A 1 322 ? -9.577 -44.728 14.221 1.00 25.54 316 ASN A C 1
ATOM 2483 O O . ASN A 1 322 ? -8.423 -44.816 14.650 1.00 25.46 316 ASN A O 1
ATOM 2488 N N . ASN A 1 323 ? -10.546 -44.114 14.892 1.00 25.36 317 ASN A N 1
ATOM 2489 C CA . ASN A 1 323 ? -10.265 -43.439 16.153 1.00 25.06 317 ASN A CA 1
ATOM 2490 C C . ASN A 1 323 ? -9.789 -44.396 17.237 1.00 24.82 317 ASN A C 1
ATOM 2491 O O . ASN A 1 323 ? -10.364 -45.475 17.427 1.00 24.81 317 ASN A O 1
ATOM 2496 N N . LYS A 1 324 ? -8.710 -44.005 17.910 1.00 24.36 318 LYS A N 1
ATOM 2497 C CA . LYS A 1 324 ? -8.239 -44.679 19.113 1.00 24.04 318 LYS A CA 1
ATOM 2498 C C . LYS A 1 324 ? -8.439 -43.719 20.287 1.00 23.70 318 LYS A C 1
ATOM 2499 O O . LYS A 1 324 ? -7.506 -43.017 20.688 1.00 23.79 318 LYS A O 1
ATOM 2505 N N . PRO A 1 325 ? -9.668 -43.677 20.833 1.00 23.34 319 PRO A N 1
ATOM 2506 C CA . PRO A 1 325 ? -9.961 -42.734 21.899 1.00 23.15 319 PRO A CA 1
ATOM 2507 C C . PRO A 1 325 ? -9.578 -43.279 23.269 1.00 22.95 319 PRO A C 1
ATOM 2508 O O . PRO A 1 325 ? -9.441 -44.497 23.442 1.00 22.74 319 PRO A O 1
ATOM 2512 N N . SER A 1 326 ? -9.402 -42.373 24.225 1.00 22.72 320 SER A N 1
ATOM 2513 C CA . SER A 1 326 ? -9.187 -42.746 25.617 1.00 22.56 320 SER A CA 1
ATOM 2514 C C . SER A 1 326 ? -10.513 -43.129 26.268 1.00 22.41 320 SER A C 1
ATOM 2515 O O . SER A 1 326 ? -10.547 -43.993 27.146 1.00 22.67 320 SER A O 1
ATOM 2518 N N . LYS A 1 327 ? -11.598 -42.496 25.822 1.00 21.93 321 LYS A N 1
ATOM 2519 C CA . LYS A 1 327 ? -12.933 -42.759 26.349 1.00 21.44 321 LYS A CA 1
ATOM 2520 C C . LYS A 1 327 ? -14.015 -42.538 25.287 1.00 20.85 321 LYS A C 1
ATOM 2521 O O . LYS A 1 327 ? -13.912 -41.625 24.459 1.00 20.43 321 LYS A O 1
ATOM 2527 N N . VAL A 1 328 ? -15.051 -43.375 25.333 1.00 20.18 322 VAL A N 1
ATOM 2528 C CA . VAL A 1 328 ? -16.179 -43.315 24.406 1.00 19.94 322 VAL A CA 1
ATOM 2529 C C . VAL A 1 328 ? -17.476 -43.192 25.187 1.00 19.62 322 VAL A C 1
ATOM 2530 O O . VAL A 1 328 ? -17.750 -44.000 26.071 1.00 19.25 322 VAL A O 1
ATOM 2534 N N . PHE A 1 329 ? -18.266 -42.176 24.865 1.00 19.11 323 PHE A N 1
ATOM 2535 C CA . PHE A 1 329 ? -19.641 -42.076 25.355 1.00 19.31 323 PHE A CA 1
ATOM 2536 C C . PHE A 1 329 ? -20.650 -42.288 24.224 1.00 19.63 323 PHE A C 1
ATOM 2537 O O . PHE A 1 329 ? -20.611 -41.596 23.202 1.00 19.27 323 PHE A O 1
ATOM 2545 N N . ARG A 1 330 ? -21.570 -43.220 24.441 1.00 19.65 324 ARG A N 1
ATOM 2546 C CA . ARG A 1 330 ? -22.569 -43.571 23.452 1.00 20.43 324 ARG A CA 1
ATOM 2547 C C . ARG A 1 330 ? -23.960 -43.449 24.071 1.00 20.52 324 ARG A C 1
ATOM 2548 O O . ARG A 1 330 ? -24.146 -43.756 25.242 1.00 20.08 324 ARG A O 1
ATOM 2556 N N . SER A 1 331 ? -24.924 -42.989 23.276 1.00 20.89 325 SER A N 1
ATOM 2557 C CA . SER A 1 331 ? -26.326 -42.960 23.680 1.00 21.29 325 SER A CA 1
ATOM 2558 C C . SER A 1 331 ? -27.206 -43.418 22.527 1.00 22.28 325 SER A C 1
ATOM 2559 O O . SER A 1 331 ? -27.097 -42.893 21.413 1.00 22.16 325 SER A O 1
ATOM 2562 N N . THR A 1 332 ? -28.060 -44.403 22.791 1.00 22.44 326 THR A N 1
ATOM 2563 C CA . THR A 1 332 ? -29.048 -44.852 21.822 1.00 23.26 326 THR A CA 1
ATOM 2564 C C . THR A 1 332 ? -30.440 -44.558 22.372 1.00 23.87 326 THR A C 1
ATOM 2565 O O . THR A 1 332 ? -30.801 -45.023 23.451 1.00 24.17 326 THR A O 1
ATOM 2569 N N . GLN A 1 333 ? -31.205 -43.771 21.624 1.00 24.37 327 GLN A N 1
ATOM 2570 C CA . GLN A 1 333 ? -32.590 -43.457 21.971 1.00 24.66 327 GLN A CA 1
ATOM 2571 C C . GLN A 1 333 ? -33.481 -43.829 20.790 1.00 24.61 327 GLN A C 1
ATOM 2572 O O . GLN A 1 333 ? -32.976 -44.276 19.767 1.00 24.58 327 GLN A O 1
ATOM 2578 N N . GLU A 1 334 ? -34.794 -43.653 20.933 1.00 24.66 328 GLU A N 1
ATOM 2579 C CA . GLU A 1 334 ? -35.739 -43.967 19.858 1.00 24.80 328 GLU A CA 1
ATOM 2580 C C . GLU A 1 334 ? -35.574 -43.035 18.651 1.00 24.39 328 GLU A C 1
ATOM 2581 O O . GLU A 1 334 ? -35.692 -43.460 17.512 1.00 24.50 328 GLU A O 1
ATOM 2587 N N . ASP A 1 335 ? -35.276 -41.771 18.923 1.00 24.14 329 ASP A N 1
ATOM 2588 C CA . ASP A 1 335 ? -35.231 -40.724 17.907 1.00 23.50 329 ASP A CA 1
ATOM 2589 C C . ASP A 1 335 ? -33.808 -40.347 17.489 1.00 22.68 329 ASP A C 1
ATOM 2590 O O . ASP A 1 335 ? -33.616 -39.726 16.446 1.00 22.48 329 ASP A O 1
ATOM 2595 N N . LYS A 1 336 ? -32.819 -40.704 18.306 1.00 21.38 330 LYS A N 1
ATOM 2596 C CA . LYS A 1 336 ? -31.458 -40.225 18.080 1.00 20.45 330 LYS A CA 1
ATOM 2597 C C . LYS A 1 336 ? -30.353 -41.182 18.533 1.00 19.55 330 LYS A C 1
ATOM 2598 O O . LYS A 1 336 ? -30.563 -42.028 19.393 1.00 19.33 330 LYS A O 1
ATOM 2604 N N . TYR A 1 337 ? -29.187 -41.051 17.909 1.00 18.14 331 TYR A N 1
ATOM 2605 C CA . TYR A 1 337 ? -28.012 -41.809 18.286 1.00 17.11 331 TYR A CA 1
ATOM 2606 C C . TYR A 1 337 ? -26.888 -40.811 18.473 1.00 17.19 331 TYR A C 1
ATOM 2607 O O . TYR A 1 337 ? -26.706 -39.892 17.655 1.00 16.84 331 TYR A O 1
ATOM 2616 N N . ILE A 1 338 ? -26.146 -40.981 19.560 1.00 16.73 332 ILE A N 1
ATOM 2617 C CA . ILE A 1 338 ? -25.014 -40.112 19.862 1.00 17.11 332 ILE A CA 1
ATOM 2618 C C . ILE A 1 338 ? -23.794 -40.969 20.135 1.00 17.00 332 ILE A C 1
ATOM 2619 O O . ILE A 1 338 ? -23.877 -41.937 20.880 1.00 16.19 332 ILE A O 1
ATOM 2624 N N . VAL A 1 339 ? -22.672 -40.616 19.515 1.00 16.97 333 VAL A N 1
ATOM 2625 C CA . VAL A 1 339 ? -21.387 -41.180 19.904 1.00 16.80 333 VAL A CA 1
ATOM 2626 C C . VAL A 1 339 ? -20.363 -40.055 20.020 1.00 17.46 333 VAL A C 1
ATOM 2627 O O . VAL A 1 339 ? -20.281 -39.164 19.165 1.00 16.39 333 VAL A O 1
ATOM 2631 N N . CYS A 1 340 ? -19.602 -40.096 21.105 1.00 17.55 334 CYS A N 1
ATOM 2632 C CA . CYS A 1 340 ? -18.668 -39.042 21.424 1.00 19.07 334 CYS A CA 1
ATOM 2633 C C . CYS A 1 340 ? -17.345 -39.695 21.840 1.00 18.96 334 CYS A C 1
ATOM 2634 O O . CYS A 1 340 ? -17.309 -40.523 22.754 1.00 18.09 334 CYS A O 1
ATOM 2637 N N . MET A 1 341 ? -16.267 -39.345 21.142 1.00 19.31 335 MET A N 1
ATOM 2638 C CA . MET A 1 341 ? -14.959 -39.970 21.362 1.00 19.93 335 MET A CA 1
ATOM 2639 C C . MET A 1 341 ? -13.949 -38.959 21.896 1.00 20.27 335 MET A C 1
ATOM 2640 O O . MET A 1 341 ? -13.762 -37.881 21.323 1.00 20.44 335 MET A O 1
ATOM 2645 N N . LEU A 1 342 ? -13.315 -39.309 23.012 1.00 20.60 336 LEU A N 1
ATOM 2646 C CA . LEU A 1 342 ? -12.411 -38.394 23.695 1.00 20.81 336 LEU A CA 1
ATOM 2647 C C . LEU A 1 342 ? -10.950 -38.716 23.462 1.00 20.69 336 LEU A C 1
ATOM 2648 O O . LEU A 1 342 ? -10.561 -39.879 23.356 1.00 20.75 336 LEU A O 1
ATOM 2653 N N . LYS A 1 343 ? -10.149 -37.662 23.378 1.00 20.75 337 LYS A N 1
ATOM 2654 C CA . LYS A 1 343 ? -8.703 -37.779 23.440 1.00 20.65 337 LYS A CA 1
ATOM 2655 C C . LYS A 1 343 ? -8.259 -36.936 24.620 1.00 20.44 337 LYS A C 1
ATOM 2656 O O . LYS A 1 343 ? -8.132 -35.712 24.512 1.00 20.51 337 LYS A O 1
ATOM 2662 N N . GLU A 1 344 ? -8.058 -37.608 25.753 1.00 20.23 338 GLU A N 1
ATOM 2663 C CA . GLU A 1 344 ? -7.759 -36.968 27.038 1.00 19.87 338 GLU A CA 1
ATOM 2664 C C . GLU A 1 344 ? -8.995 -36.238 27.566 1.00 19.68 338 GLU A C 1
ATOM 2665 O O . GLU A 1 344 ? -10.003 -36.872 27.900 1.00 19.67 338 GLU A O 1
ATOM 2671 N N . ASN A 1 345 ? -8.906 -34.909 27.634 1.00 19.33 339 ASN A N 1
ATOM 2672 C CA A ASN A 1 345 ? -10.035 -34.102 28.085 0.50 18.97 339 ASN A CA 1
ATOM 2673 C CA B ASN A 1 345 ? -9.989 -34.049 28.100 0.50 19.11 339 ASN A CA 1
ATOM 2674 C C . ASN A 1 345 ? -10.644 -33.277 26.949 1.00 18.96 339 ASN A C 1
ATOM 2675 O O . ASN A 1 345 ? -11.329 -32.272 27.172 1.00 18.93 339 ASN A O 1
ATOM 2684 N N . LYS A 1 346 ? -10.412 -33.743 25.725 1.00 18.60 340 LYS A N 1
ATOM 2685 C CA . LYS A 1 346 ? -10.916 -33.088 24.529 1.00 18.20 340 LYS A CA 1
ATOM 2686 C C . LYS A 1 346 ? -11.802 -34.047 23.750 1.00 17.84 340 LYS A C 1
ATOM 2687 O O . LYS A 1 346 ? -11.580 -35.254 23.773 1.00 17.69 340 LYS A O 1
ATOM 2693 N N . ILE A 1 347 ? -12.823 -33.515 23.083 1.00 17.22 341 ILE A N 1
ATOM 2694 C CA . ILE A 1 347 ? -13.598 -34.325 22.157 1.00 16.71 341 ILE A CA 1
ATOM 2695 C C . ILE A 1 347 ? -12.846 -34.338 20.824 1.00 16.81 341 ILE A C 1
ATOM 2696 O O . ILE A 1 347 ? -12.623 -33.283 20.217 1.00 16.93 341 ILE A O 1
ATOM 2701 N N . ASP A 1 348 ? -12.436 -35.532 20.401 1.00 16.42 342 ASP A N 1
ATOM 2702 C CA . ASP A 1 348 ? -11.671 -35.720 19.171 1.00 16.25 342 ASP A CA 1
ATOM 2703 C C . ASP A 1 348 ? -12.573 -36.050 17.987 1.00 16.03 342 ASP A C 1
ATOM 2704 O O . ASP A 1 348 ? -12.278 -35.679 16.851 1.00 16.24 342 ASP A O 1
ATOM 2709 N N . ALA A 1 349 ? -13.663 -36.760 18.255 1.00 15.67 343 ALA A N 1
ATOM 2710 C CA . ALA A 1 349 ? -14.588 -37.172 17.206 1.00 15.44 343 ALA A CA 1
ATOM 2711 C C . ALA A 1 349 ? -15.965 -37.434 17.776 1.00 15.29 343 ALA A C 1
ATOM 2712 O O . ALA A 1 349 ? -16.110 -37.855 18.929 1.00 15.12 343 ALA A O 1
ATOM 2714 N N . ALA A 1 350 ? -16.978 -37.165 16.961 1.00 14.99 344 ALA A N 1
ATOM 2715 C CA . ALA A 1 350 ? -18.361 -37.364 17.364 1.00 14.12 344 ALA A CA 1
ATOM 2716 C C . ALA A 1 350 ? -19.257 -37.498 16.152 1.00 13.97 344 ALA A C 1
ATOM 2717 O O . ALA A 1 350 ? -18.990 -36.896 15.099 1.00 13.91 344 ALA A O 1
ATOM 2719 N N . ALA A 1 351 ? -20.330 -38.267 16.313 1.00 12.54 345 ALA A N 1
ATOM 2720 C CA . ALA A 1 351 ? -21.389 -38.309 15.323 1.00 12.84 345 ALA A CA 1
ATOM 2721 C C . ALA A 1 351 ? -22.739 -38.355 16.015 1.00 12.68 345 ALA A C 1
ATOM 2722 O O . ALA A 1 351 ? -22.884 -38.957 17.083 1.00 13.33 345 ALA A O 1
ATOM 2724 N N . VAL A 1 352 ? -23.726 -37.720 15.413 1.00 12.52 346 VAL A N 1
ATOM 2725 C CA . VAL A 1 352 ? -25.083 -37.730 15.949 1.00 12.70 346 VAL A CA 1
ATOM 2726 C C . VAL A 1 352 ? -26.032 -37.972 14.795 1.00 13.05 346 VAL A C 1
ATOM 2727 O O . VAL A 1 352 ? -25.935 -37.318 13.739 1.00 13.02 346 VAL A O 1
ATOM 2731 N N . ILE A 1 353 ? -26.930 -38.923 15.000 1.00 12.94 347 ILE A N 1
ATOM 2732 C CA . ILE A 1 353 ? -28.006 -39.210 14.068 1.00 13.40 347 ILE A CA 1
ATOM 2733 C C . ILE A 1 353 ? -29.282 -38.682 14.722 1.00 13.48 347 ILE A C 1
ATOM 2734 O O . ILE A 1 353 ? -29.567 -39.013 15.872 1.00 13.62 347 ILE A O 1
ATOM 2739 N N . GLY A 1 354 ? -30.014 -37.826 14.013 1.00 13.29 348 GLY A N 1
ATOM 2740 C CA . GLY A 1 354 ? -31.326 -37.376 14.466 1.00 13.18 348 GLY A CA 1
ATOM 2741 C C . GLY A 1 354 ? -31.367 -36.197 15.430 1.00 13.51 348 GLY A C 1
ATOM 2742 O O . GLY A 1 354 ? -32.408 -35.936 16.030 1.00 13.73 348 GLY A O 1
ATOM 2743 N N . ASP A 1 355 ? -30.253 -35.482 15.583 1.00 13.07 349 ASP A N 1
ATOM 2744 C CA . ASP A 1 355 ? -30.232 -34.244 16.382 1.00 13.28 349 ASP A CA 1
ATOM 2745 C C . ASP A 1 355 ? -29.131 -33.316 15.887 1.00 13.15 349 ASP A C 1
ATOM 2746 O O . ASP A 1 355 ? -28.034 -33.278 16.434 1.00 13.28 349 ASP A O 1
ATOM 2751 N N . VAL A 1 356 ? -29.426 -32.577 14.825 1.00 13.86 350 VAL A N 1
ATOM 2752 C CA . VAL A 1 356 ? -28.441 -31.694 14.212 1.00 14.02 350 VAL A CA 1
ATOM 2753 C C . VAL A 1 356 ? -27.988 -30.599 15.174 1.00 14.10 350 VAL A C 1
ATOM 2754 O O . VAL A 1 356 ? -26.814 -30.220 15.162 1.00 14.15 350 VAL A O 1
ATOM 2758 N N . SER A 1 357 ? -28.904 -30.115 16.013 1.00 14.39 351 SER A N 1
ATOM 2759 C CA . SER A 1 357 ? -28.561 -29.105 17.026 1.00 15.24 351 SER A CA 1
ATOM 2760 C C . SER A 1 357 ? -27.446 -29.595 17.952 1.00 15.33 351 SER A C 1
ATOM 2761 O O . SER A 1 357 ? -26.515 -28.845 18.261 1.00 15.45 351 SER A O 1
ATOM 2764 N N . LEU A 1 358 ? -27.549 -30.846 18.402 1.00 15.19 352 LEU A N 1
ATOM 2765 C CA . LEU A 1 358 ? -26.517 -31.424 19.259 1.00 15.49 352 LEU A CA 1
ATOM 2766 C C . LEU A 1 358 ? -25.228 -31.710 18.485 1.00 15.54 352 LEU A C 1
ATOM 2767 O O . LEU A 1 358 ? -24.139 -31.371 18.952 1.00 15.89 352 LEU A O 1
ATOM 2772 N N . GLY A 1 359 ? -25.354 -32.318 17.308 1.00 15.38 353 GLY A N 1
ATOM 2773 C CA . GLY A 1 359 ? -24.188 -32.557 16.460 1.00 16.13 353 GLY A CA 1
ATOM 2774 C C . GLY A 1 359 ? -23.388 -31.278 16.236 1.00 16.35 353 GLY A C 1
ATOM 2775 O O . GLY A 1 359 ? -22.160 -31.284 16.297 1.00 16.09 353 GLY A O 1
ATOM 2776 N N . THR A 1 360 ? -24.096 -30.176 16.005 1.00 16.94 354 THR A N 1
ATOM 2777 C CA . THR A 1 360 ? -23.463 -28.869 15.791 1.00 17.79 354 THR A CA 1
ATOM 2778 C C . THR A 1 360 ? -22.687 -28.387 17.033 1.00 18.20 354 THR A C 1
ATOM 2779 O O . THR A 1 360 ? -21.586 -27.829 16.913 1.00 18.12 354 THR A O 1
ATOM 2783 N N . LYS A 1 361 ? -23.262 -28.605 18.214 1.00 18.07 355 LYS A N 1
ATOM 2784 C CA . LYS A 1 361 ? -22.590 -28.249 19.472 1.00 18.45 355 LYS A CA 1
ATOM 2785 C C . LYS A 1 361 ? -21.316 -29.064 19.634 1.00 17.83 355 LYS A C 1
ATOM 2786 O O . LYS A 1 361 ? -20.274 -28.519 19.979 1.00 17.08 355 LYS A O 1
ATOM 2792 N N . LEU A 1 362 ? -21.413 -30.370 19.385 1.00 18.27 356 LEU A N 1
ATOM 2793 C CA . LEU A 1 362 ? -20.254 -31.264 19.450 1.00 18.85 356 LEU A CA 1
ATOM 2794 C C . LEU A 1 362 ? -19.196 -30.878 18.416 1.00 19.10 356 LEU A C 1
ATOM 2795 O O . LEU A 1 362 ? -18.010 -30.846 18.722 1.00 19.43 356 LEU A O 1
ATOM 2800 N N . LYS A 1 363 ? -19.653 -30.550 17.207 1.00 19.96 357 LYS A N 1
ATOM 2801 C CA . LYS A 1 363 ? -18.809 -30.037 16.122 1.00 20.33 357 LYS A CA 1
ATOM 2802 C C . LYS A 1 363 ? -17.994 -28.829 16.578 1.00 20.44 357 LYS A C 1
ATOM 2803 O O . LYS A 1 363 ? -16.768 -28.798 16.410 1.00 20.24 357 LYS A O 1
ATOM 2809 N N . LYS A 1 364 ? -18.685 -27.845 17.155 1.00 20.63 358 LYS A N 1
ATOM 2810 C CA . LYS A 1 364 ? -18.057 -26.614 17.642 1.00 21.00 358 LYS A CA 1
ATOM 2811 C C . LYS A 1 364 ? -17.017 -26.919 18.720 1.00 20.79 358 LYS A C 1
ATOM 2812 O O . LYS A 1 364 ? -15.894 -26.418 18.660 1.00 20.66 358 LYS A O 1
ATOM 2818 N N . ALA A 1 365 ? -17.399 -27.754 19.688 1.00 20.57 359 ALA A N 1
ATOM 2819 C CA . ALA A 1 365 ? -16.494 -28.218 20.744 1.00 20.49 359 ALA A CA 1
ATOM 2820 C C . ALA A 1 365 ? -15.226 -28.874 20.19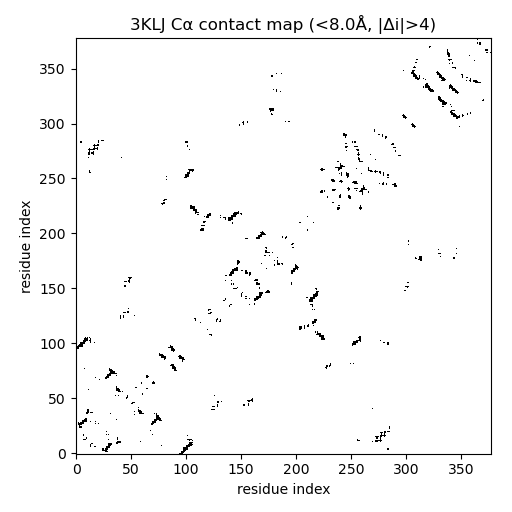1 1.00 20.58 359 ALA A C 1
ATOM 2821 O O . ALA A 1 365 ? -14.122 -28.558 20.637 1.00 20.35 359 ALA A O 1
ATOM 2823 N N . ILE A 1 366 ? -15.395 -29.791 19.235 1.00 20.76 360 ILE A N 1
ATOM 2824 C CA . ILE A 1 366 ? -14.267 -30.426 18.543 1.00 21.06 360 ILE A CA 1
ATOM 2825 C C . ILE A 1 366 ? -13.415 -29.382 17.815 1.00 21.34 360 ILE A C 1
ATOM 2826 O O . ILE A 1 366 ? -12.202 -29.298 18.040 1.00 21.41 360 ILE A O 1
ATOM 2831 N N . ASP A 1 367 ? -14.062 -28.591 16.956 1.00 21.63 361 ASP A N 1
ATOM 2832 C CA . ASP A 1 367 ? -13.380 -27.589 16.125 1.00 21.96 361 ASP A CA 1
ATOM 2833 C C . ASP A 1 367 ? -12.634 -26.546 16.946 1.00 21.87 361 ASP A C 1
ATOM 2834 O O . ASP A 1 367 ? -11.494 -26.213 16.629 1.00 21.89 361 ASP A O 1
ATOM 2839 N N . SER A 1 368 ? -13.277 -26.041 18.000 1.00 21.90 362 SER A N 1
ATOM 2840 C CA . SER A 1 368 ? -12.664 -25.044 18.892 1.00 21.89 362 SER A CA 1
ATOM 2841 C C . SER A 1 368 ? -11.716 -25.689 19.905 1.00 21.79 362 SER A C 1
ATOM 2842 O O . SER A 1 368 ? -11.049 -24.989 20.666 1.00 21.64 362 SER A O 1
ATOM 2845 N N . SER A 1 369 ? -11.674 -27.022 19.909 1.00 21.93 363 SER A N 1
ATOM 2846 C CA . SER A 1 369 ? -10.783 -27.811 20.767 1.00 22.18 363 SER A CA 1
ATOM 2847 C C . SER A 1 369 ? -11.006 -27.505 22.249 1.00 22.40 363 SER A C 1
ATOM 2848 O O . SER A 1 369 ? -10.064 -27.237 23.003 1.00 22.27 363 SER A O 1
ATOM 2851 N N . LYS A 1 370 ? -12.274 -27.552 22.648 1.00 22.88 364 LYS A N 1
ATOM 2852 C CA . LYS A 1 370 ? -12.688 -27.274 24.014 1.00 23.14 364 LYS A CA 1
ATOM 2853 C C . LYS A 1 370 ? -12.228 -28.372 24.963 1.00 23.06 364 LYS A C 1
ATOM 2854 O O . LYS A 1 370 ? -12.443 -29.559 24.716 1.00 23.03 364 LYS A O 1
ATOM 2860 N N . SER A 1 371 ? -11.593 -27.962 26.053 1.00 23.12 365 SER A N 1
ATOM 2861 C CA . SER A 1 371 ? -11.183 -28.895 27.093 1.00 23.06 365 SER A CA 1
ATOM 2862 C C . SER A 1 371 ? -12.294 -29.041 28.126 1.00 22.84 365 SER A C 1
ATOM 2863 O O . SER A 1 371 ? -12.978 -28.071 28.456 1.00 22.82 365 SER A O 1
ATOM 2866 N N . PHE A 1 372 ? -12.464 -30.262 28.622 1.00 22.42 366 PHE A N 1
ATOM 2867 C CA . PHE A 1 372 ? -13.522 -30.592 29.566 1.00 22.22 366 PHE A CA 1
ATOM 2868 C C . PHE A 1 372 ? -12.881 -31.079 30.851 1.00 22.13 366 PHE A C 1
ATOM 2869 O O . PHE A 1 372 ? -12.294 -32.169 30.884 1.00 22.18 366 PHE A O 1
ATOM 2877 N N . ASP A 1 373 ? -12.982 -30.271 31.903 1.00 21.99 367 ASP A N 1
ATOM 2878 C CA . ASP A 1 373 ? -12.399 -30.621 33.198 1.00 21.96 367 ASP A CA 1
ATOM 2879 C C . ASP A 1 373 ? -13.175 -31.720 33.935 1.00 21.52 367 ASP A C 1
ATOM 2880 O O . ASP A 1 373 ? -12.694 -32.271 34.924 1.00 21.91 367 ASP A O 1
ATOM 2885 N N . ASN A 1 374 ? -14.371 -32.031 33.450 1.00 20.86 368 ASN A N 1
ATOM 2886 C CA . ASN A 1 374 ? -15.155 -33.132 33.982 1.00 20.30 368 ASN A CA 1
ATOM 2887 C C . ASN A 1 374 ? -15.533 -34.112 32.867 1.00 19.77 368 ASN A C 1
ATOM 2888 O O . ASN A 1 374 ? -16.334 -33.793 31.992 1.00 19.37 368 ASN A O 1
ATOM 2893 N N . ILE A 1 375 ? -14.945 -35.302 32.901 1.00 18.99 369 ILE A N 1
ATOM 2894 C CA . ILE A 1 375 ? -15.244 -36.315 31.891 1.00 18.50 369 ILE A CA 1
ATOM 2895 C C . ILE A 1 375 ? -15.824 -37.593 32.510 1.00 18.32 369 ILE A C 1
ATOM 2896 O O . ILE A 1 375 ? -15.784 -38.661 31.898 1.00 18.21 369 ILE A O 1
ATOM 2901 N N . SER A 1 376 ? -16.389 -37.459 33.711 1.00 17.85 370 SER A N 1
ATOM 2902 C CA . SER A 1 376 ? -16.919 -38.596 34.477 1.00 17.49 370 SER A CA 1
ATOM 2903 C C . SER A 1 376 ? -18.199 -39.184 33.887 1.00 17.22 370 SER A C 1
ATOM 2904 O O . SER A 1 376 ? -18.555 -40.330 34.187 1.00 16.69 370 SER A O 1
ATOM 2907 N N . SER A 1 377 ? -18.884 -38.406 33.045 1.00 16.52 371 SER A N 1
ATOM 2908 C CA . SER A 1 377 ? -20.142 -38.844 32.460 1.00 16.34 371 SER A CA 1
ATOM 2909 C C . SER A 1 377 ? -20.443 -38.108 31.151 1.00 16.70 371 SER A C 1
ATOM 2910 O O . SER A 1 377 ? -19.899 -37.028 30.895 1.00 16.29 371 SER A O 1
ATOM 2913 N N . LEU A 1 378 ? -21.315 -38.698 30.331 1.00 16.80 372 LEU A N 1
ATOM 2914 C CA . LEU A 1 378 ? -21.801 -38.032 29.122 1.00 17.36 372 LEU A CA 1
ATOM 2915 C C . LEU A 1 378 ? -22.541 -36.751 29.506 1.00 17.20 372 LEU A C 1
ATOM 2916 O O . LEU A 1 378 ? -22.318 -35.688 28.912 1.00 17.03 372 LEU A O 1
ATOM 2921 N N . ASP A 1 379 ? -23.439 -36.871 30.484 1.00 17.21 373 ASP A N 1
ATOM 2922 C CA . ASP A 1 379 ? -24.142 -35.710 31.047 1.00 17.89 373 ASP A CA 1
ATOM 2923 C C . ASP A 1 379 ? -23.225 -34.520 31.318 1.00 17.97 373 ASP A C 1
ATOM 2924 O O . ASP A 1 379 ? -23.528 -33.394 30.890 1.00 17.71 373 ASP A O 1
ATOM 2929 N N . ALA A 1 380 ? -22.103 -34.755 32.001 1.00 17.58 374 ALA A N 1
ATOM 2930 C CA . ALA A 1 380 ? -21.188 -33.648 32.317 1.00 17.92 374 ALA A CA 1
ATOM 2931 C C . ALA A 1 380 ? -20.619 -32.977 31.058 1.00 17.64 374 ALA A C 1
ATOM 2932 O O . ALA A 1 380 ? -20.359 -31.775 31.045 1.00 17.56 374 ALA A O 1
ATOM 2934 N N . ILE A 1 381 ? -20.411 -33.762 30.007 1.00 17.52 375 ILE A N 1
ATOM 2935 C CA . ILE A 1 381 ? -19.928 -33.208 28.747 1.00 17.09 375 ILE A CA 1
ATOM 2936 C C . ILE A 1 381 ? -21.031 -32.376 28.084 1.00 16.76 375 ILE A C 1
ATOM 2937 O O . ILE A 1 381 ? -20.802 -31.228 27.717 1.00 16.18 375 ILE A O 1
ATOM 2942 N N . LEU A 1 382 ? -22.228 -32.954 27.967 1.00 16.12 376 LEU A N 1
ATOM 2943 C CA . LEU A 1 382 ? -23.376 -32.239 27.414 1.00 15.70 376 LEU A CA 1
ATOM 2944 C C . LEU A 1 382 ? -23.619 -30.881 28.079 1.00 15.33 376 LEU A C 1
ATOM 2945 O O . LEU A 1 382 ? -23.948 -29.912 27.397 1.00 14.74 376 LEU A O 1
ATOM 2950 N N . ASN A 1 383 ? -23.443 -30.812 29.402 1.00 15.20 377 ASN A N 1
ATOM 2951 C CA . ASN A 1 383 ? -23.707 -29.577 30.153 1.00 15.02 377 ASN A CA 1
ATOM 2952 C C . ASN A 1 383 ? -22.666 -28.498 29.916 1.00 15.10 377 ASN A C 1
ATOM 2953 O O . ASN A 1 383 ? -22.868 -27.349 30.300 1.00 14.44 377 ASN A O 1
ATOM 2958 N N . ASN A 1 384 ? -21.547 -28.877 29.301 1.00 15.63 378 ASN A N 1
ATOM 2959 C CA . ASN A 1 384 ? -20.433 -27.948 29.069 1.00 16.40 378 ASN A CA 1
ATOM 2960 C C . ASN A 1 384 ? -20.225 -27.598 27.591 1.00 16.88 378 ASN A C 1
ATOM 2961 O O . ASN A 1 384 ? -19.214 -27.003 27.210 1.00 16.54 378 ASN A O 1
ATOM 2966 N N . LEU A 1 385 ? -21.202 -27.979 26.776 1.00 17.07 379 LEU A N 1
ATOM 2967 C CA . LEU A 1 385 ? -21.214 -27.660 25.361 1.00 17.63 379 LEU A CA 1
ATOM 2968 C C . LEU A 1 385 ? -21.692 -26.232 25.150 1.00 17.84 379 LEU A C 1
ATOM 2969 O O . LEU A 1 385 ? -22.136 -25.515 26.066 1.00 17.70 379 LEU A O 1
#

Sequence (378 aa):
KSTKKILILGAGPAGFSSAAKAALGKCCDDITMINSEKYLPYYRPRLNNEIIAKNNKSIDDILIKKNNDDWYEKNNIKVITSEFATSIDPNNNKLVTLKSGEKIKYEKLIIASGSIANKIKVPHADEIFSLYSYDDALKIKDECKNKGKAFIIGGGILGIELAQAIIDSGTPASIGIILEYPLERRQLDRDGGLFLKDDKLDRLGIKIYTNSNFEEMGDLIRSSCVITAVGVKPNLDDFIKDDTEIASKRGILVNDHMETSSIKDIYACGDVAEFYGKNPGLINNIANNKQGEVAGLNACCGEDASYSEIIPSPILKVSGISIISCCGDIENNKPSKVFRSTQEDKYIVCMLKENNKIDAAAVIGDVSLGTKLKKAIDSSKSFDNISSLDAILNNL

InterPro domains:
  IPR016156 FAD/NAD-linked reductase, dimerisation domain superfamily [G3DSA:3.30.390.30] (297-379)
  IPR023753 FAD/NAD(P)-binding domain [PF07992] (5-278)
  IPR036188 FAD/NAD(P)-binding domain superfamily [G3DSA:3.50.50.60] (6-280)
  IPR036188 FAD/NAD(P)-binding domain superfamily [G3DSA:3.50.50.60] (112-221)
  IPR036188 FAD/NAD(P)-binding domain superfamily [SSF51905] (3-288)
  IPR036188 FAD/NAD(P)-binding domain superfamily [SSF51905] (121-222)
  IPR041575 NADH-rubredoxin oxidoreductase, C-terminal [PF18267] (297-363)
  IPR050260 FAD-dependent oxidoreductase [PTHR43429] (1-369)

B-factor: mean 19.96, std 6.09, range [2.0, 54.05]